Protein AF-A0A2N0L1F3-F1 (afdb_monomer)

Nearest PDB structures (foldseek):
  2ivz-assembly4_D  TM=9.466E-01  e=1.546E-24  Escherichia coli
  7nst-assembly1_E  TM=9.369E-01  e=1.185E-24  Escherichia coli K-12
  2w8b-assembly1_A  TM=9.315E-01  e=2.018E-24  Escherichia coli
  4r40-assembly2_C  TM=9.259E-01  e=1.390E-24  Yersinia pestis CO92
  6pnv-assembly1_A  TM=9.204E-01  e=2.776E-24  Salmonella enterica subsp. enterica serovar Typhimurium str. LT2-4

Secondary structure (DSSP, 8-state):
--TTSTTTGGGGTHHHHHHHHHHHHHHHTT---PPPPPPPPPPPPPPPPP---PPPP-------PPP--PPPP----PPPP-PPPP----------------PPPPPPEEEEEE-TTSS-EEEEEETTS-S-EE----SS-EEEEEE-TTSSEEEEEE-TTSS-EEEEEETTS---EE---SSS-EEEEEE-TTSSEEEEEEE-TTS-EEEEEEETTS-S-EE----SS-EEEEEE-TTSS-EEEEEEEESEEEEEEE-TTS---EE----SS-EEEEEE-TTSSEEEEEE-TTSS-EEEEEETTS-S-EE---SSS-EEEEEE-TTSSEEEEEE-TTSS-EEEEEETTS-S-EES--SSS-EEEEEE--

Mean predicted aligned error: 13.88 Å

Foldseek 3Di:
DVVVVVVPVCVVVVVQVVVVVVVVVVVVVPDDDDDDDDDDDDDDDDDDDDDDDDDDDDDDDDDDDDDDDDDDDDDDDDDDDDDDDDDDDDDDDDDPPPPPPPPPDPAWKKWWWWCPPHATFIWMAGPLLPDIDTLDDAPFHKGQWEAQLVRQKIWTWTCRPPATFIWMDGNNNHDIDTLDDDPWHWGNWYAQLVRQKIWTWTQDPLRAIFIWMATNNNHDIDTQDDDPWHKGQWEAQNVRQKIWIWTPPDQETFIWMAGPNNPDIDTQDDANWHWHNWYAANVRFKIWTWTCRVPETFIWMAGPNNPDIDTLDDDPWHWGQWEAANVRQKIWTWICPLVATFIWMAGNNSHDIDTSDDDPMHIGNMYTGD

pLDDT: mean 79.67, std 26.58, range [23.61, 98.88]

Sequence (370 aa):
MILLMLLAVAAVSCDAGQQLDDARERAASLLEPEPTATPPSPQLIPSVVEENTPTPDPDHAPTQEPDVVVIADIPNVIPTPTTAPEPGVIVIADIPNVIPTVTPTPPARIAFASDREGDREIYVMHTDGSNQARMTKSPGRDEAPAWSPDGSRFAFLSFRDGNGEIYTMNADGSNLTRLTNNAEFDGGPTWSPDGSRIAFTAISDDGSLDVYVMNADGSGRAQLTSSRAHDAGPSWSPDGRRIVFYSGQDRGNEIYTMFPDGTNQLRLTDNETPDLEPVWSPDGTKILFYSFRDGNAQVYVMETDGTNQIRLTNNQDQDEFPTWSRDGSKIAFYSNRTGNSDIFIMNADGSNQKQLTDNAAIDKQPDWGP

Structure (mmCIF, N/CA/C/O backbone):
data_AF-A0A2N0L1F3-F1
#
_entry.id   AF-A0A2N0L1F3-F1
#
loop_
_atom_site.group_PDB
_atom_site.id
_atom_site.type_symbol
_atom_site.label_atom_id
_atom_site.label_alt_id
_atom_site.label_comp_id
_atom_site.label_asym_id
_atom_site.label_entity_id
_atom_site.label_seq_id
_atom_site.pdbx_PDB_ins_code
_atom_site.Cartn_x
_atom_site.Cartn_y
_atom_site.Cartn_z
_atom_site.occupancy
_atom_site.B_iso_or_equiv
_atom_site.auth_seq_id
_atom_site.auth_comp_id
_atom_site.auth_asym_id
_atom_site.auth_atom_id
_atom_site.pdbx_PDB_model_num
ATOM 1 N N . MET A 1 1 ? 25.745 20.087 0.061 1.00 37.97 1 MET A N 1
ATOM 2 C CA . MET A 1 1 ? 24.303 20.283 0.327 1.00 37.97 1 MET A CA 1
ATOM 3 C C . MET A 1 1 ? 23.403 19.236 -0.340 1.00 37.97 1 MET A C 1
ATOM 5 O O . MET A 1 1 ? 22.234 19.208 -0.013 1.00 37.97 1 MET A O 1
ATOM 9 N N . ILE A 1 2 ? 23.940 18.345 -1.191 1.00 30.28 2 ILE A N 1
ATOM 10 C CA . ILE A 1 2 ? 23.219 17.196 -1.787 1.00 30.28 2 ILE A CA 1
ATOM 11 C C . ILE A 1 2 ? 23.412 15.902 -0.955 1.00 30.28 2 ILE A C 1
ATOM 13 O O . ILE A 1 2 ? 22.605 14.988 -1.008 1.00 30.28 2 ILE A O 1
ATOM 17 N N . LEU A 1 3 ? 24.424 15.867 -0.078 1.00 23.61 3 LEU A N 1
ATOM 18 C CA . LEU A 1 3 ? 24.742 14.718 0.784 1.00 23.61 3 LEU A CA 1
ATOM 19 C C . LEU A 1 3 ? 23.842 14.590 2.037 1.00 23.61 3 LEU A C 1
ATOM 21 O O . LEU A 1 3 ? 23.928 13.595 2.741 1.00 23.61 3 LEU A O 1
ATOM 25 N N . LEU A 1 4 ? 22.979 15.578 2.319 1.00 24.94 4 LEU A N 1
ATOM 26 C CA . LEU A 1 4 ? 22.020 15.525 3.438 1.00 24.94 4 LEU A CA 1
ATOM 27 C C . LEU A 1 4 ? 20.617 15.035 3.028 1.00 24.94 4 LEU A C 1
ATOM 29 O O . LEU A 1 4 ? 19.820 14.733 3.906 1.00 24.94 4 LEU A O 1
ATOM 33 N N . MET A 1 5 ? 20.311 14.936 1.727 1.00 27.94 5 MET A N 1
ATOM 34 C CA . MET A 1 5 ? 18.986 14.504 1.247 1.00 27.94 5 MET A CA 1
ATOM 35 C C . MET A 1 5 ? 18.838 12.978 1.140 1.00 27.94 5 MET A C 1
ATOM 37 O O . MET A 1 5 ? 17.722 12.482 1.227 1.00 27.94 5 MET A O 1
ATOM 41 N N . LEU A 1 6 ? 19.940 12.218 1.060 1.00 27.72 6 LEU A N 1
ATOM 42 C CA . LEU A 1 6 ? 19.879 10.747 1.090 1.00 27.72 6 LEU A CA 1
ATOM 43 C C . LEU A 1 6 ? 19.543 10.166 2.477 1.00 27.72 6 LEU A C 1
ATOM 45 O O . LEU A 1 6 ? 19.100 9.028 2.561 1.00 27.72 6 LEU A O 1
ATOM 49 N N . LEU A 1 7 ? 19.714 10.932 3.561 1.00 25.50 7 LEU A N 1
ATOM 50 C CA . LEU A 1 7 ? 19.440 10.461 4.927 1.00 25.50 7 LEU A CA 1
ATOM 51 C C . LEU A 1 7 ? 17.956 10.532 5.330 1.00 25.50 7 LEU A C 1
ATOM 53 O O . LEU A 1 7 ? 17.592 9.973 6.358 1.00 25.50 7 LEU A O 1
ATOM 57 N N . ALA A 1 8 ? 17.096 11.194 4.548 1.00 25.98 8 ALA A N 1
ATOM 58 C CA . ALA A 1 8 ? 15.686 11.382 4.904 1.00 25.98 8 ALA A CA 1
ATOM 59 C C . ALA A 1 8 ? 14.755 10.275 4.371 1.00 25.98 8 ALA A C 1
ATOM 61 O O . ALA A 1 8 ? 13.742 9.987 4.999 1.00 25.98 8 ALA A O 1
ATOM 62 N N . VAL A 1 9 ? 15.110 9.610 3.265 1.00 32.91 9 VAL A N 1
ATOM 63 C CA . VAL A 1 9 ? 14.266 8.564 2.643 1.00 32.91 9 VAL A CA 1
ATOM 64 C C . VAL A 1 9 ? 14.409 7.215 3.352 1.00 32.91 9 VAL A C 1
ATOM 66 O O . VAL A 1 9 ? 13.500 6.393 3.330 1.00 32.91 9 VAL A O 1
ATOM 69 N N . ALA A 1 10 ? 15.501 7.025 4.097 1.00 28.52 10 ALA A N 1
ATOM 70 C CA . ALA A 1 10 ? 15.638 5.876 4.973 1.00 28.52 10 ALA A CA 1
ATOM 71 C C . ALA A 1 10 ? 14.611 5.895 6.115 1.00 28.52 10 ALA A C 1
ATOM 73 O O . ALA A 1 10 ? 14.332 4.835 6.624 1.00 28.52 10 ALA A O 1
ATOM 74 N N . ALA A 1 11 ? 13.986 7.019 6.493 1.00 29.19 11 ALA A N 1
ATOM 75 C CA . ALA A 1 11 ? 13.224 7.151 7.745 1.00 29.19 11 ALA A CA 1
ATOM 76 C C . ALA A 1 11 ? 11.968 6.255 7.894 1.00 29.19 11 ALA A C 1
ATOM 78 O O . ALA A 1 11 ? 11.511 6.065 9.021 1.00 29.19 11 ALA A O 1
ATOM 79 N N . VAL A 1 12 ? 11.418 5.685 6.813 1.00 36.41 12 VAL A N 1
ATOM 80 C CA . VAL A 1 12 ? 10.286 4.731 6.893 1.00 36.41 12 VAL A CA 1
ATOM 81 C C . VAL A 1 12 ? 10.732 3.270 6.695 1.00 36.41 12 VAL A C 1
ATOM 83 O O . VAL A 1 12 ? 10.093 2.363 7.215 1.00 36.41 12 VAL A O 1
ATOM 86 N N . SER A 1 13 ? 11.918 3.047 6.111 1.00 37.16 13 SER A N 1
ATOM 87 C CA . SER A 1 13 ? 12.673 1.775 6.160 1.00 37.16 13 SER A CA 1
ATOM 88 C C . SER A 1 13 ? 13.764 1.749 7.256 1.00 37.16 13 SER A C 1
ATOM 90 O O . SER A 1 13 ? 14.573 0.824 7.315 1.00 37.16 13 SER A O 1
ATOM 92 N N . CYS A 1 14 ? 13.829 2.760 8.132 1.00 33.38 14 CYS A N 1
ATOM 93 C CA . CYS A 1 14 ? 15.024 3.062 8.945 1.00 33.38 14 CYS A CA 1
ATOM 94 C C . CYS A 1 14 ? 15.139 2.177 10.168 1.00 33.38 14 CYS A C 1
ATOM 96 O O . CYS A 1 14 ? 16.238 1.982 10.680 1.00 33.38 14 CYS A O 1
ATOM 98 N N . ASP A 1 15 ? 14.017 1.657 10.652 1.00 39.78 15 ASP A N 1
ATOM 99 C CA . ASP A 1 15 ? 14.028 0.808 11.835 1.00 39.78 15 ASP A CA 1
ATOM 100 C C . ASP A 1 15 ? 14.660 -0.562 11.556 1.00 39.78 15 ASP A C 1
ATOM 102 O O . ASP A 1 15 ? 15.257 -1.148 12.454 1.00 39.78 15 ASP A O 1
ATOM 106 N N . ALA A 1 16 ? 14.630 -1.033 10.304 1.00 39.06 16 ALA A N 1
ATOM 107 C CA . ALA A 1 16 ? 15.371 -2.225 9.890 1.00 39.06 16 ALA A CA 1
ATOM 108 C C . ALA A 1 16 ? 16.886 -1.950 9.789 1.00 39.06 16 ALA A C 1
ATOM 110 O O . ALA A 1 16 ? 17.698 -2.782 10.186 1.00 39.06 16 ALA A O 1
ATOM 111 N N . GLY A 1 17 ? 17.285 -0.758 9.325 1.00 33.25 17 GLY A N 1
ATOM 112 C CA . GLY A 1 17 ? 18.697 -0.359 9.232 1.00 33.25 17 GLY A CA 1
ATOM 113 C C . GLY A 1 17 ? 19.374 -0.177 10.595 1.00 33.25 17 GLY A C 1
ATOM 114 O O . GLY A 1 17 ? 20.509 -0.606 10.780 1.00 33.25 17 GLY A O 1
ATOM 115 N N . GLN A 1 18 ? 18.663 0.392 11.572 1.00 35.59 18 GLN A N 1
ATOM 116 C CA . GLN A 1 18 ? 19.180 0.576 12.932 1.00 35.59 18 GLN A CA 1
ATOM 117 C C . GLN A 1 18 ? 19.313 -0.764 13.685 1.00 35.59 18 GLN A C 1
ATOM 119 O O . GLN A 1 18 ? 20.254 -0.951 14.452 1.00 35.59 18 GLN A O 1
ATOM 124 N N . GLN A 1 19 ? 18.439 -1.737 13.396 1.00 41.81 19 GLN A N 1
ATOM 125 C CA . GLN A 1 19 ? 18.559 -3.109 13.901 1.00 41.81 19 GLN A CA 1
ATOM 126 C C . GLN A 1 19 ? 19.662 -3.923 13.205 1.00 41.81 19 GLN A C 1
ATOM 128 O O . GLN A 1 19 ? 20.288 -4.757 13.857 1.00 41.81 19 GLN A O 1
ATOM 133 N N . LEU A 1 20 ? 19.954 -3.669 11.922 1.00 40.44 20 LEU A N 1
ATOM 134 C CA . LEU A 1 20 ? 21.060 -4.316 11.203 1.00 40.44 20 LEU A CA 1
ATOM 135 C C . LEU A 1 20 ? 22.424 -3.960 11.821 1.00 40.44 20 LEU A C 1
ATOM 137 O O . LEU A 1 20 ? 23.305 -4.818 11.918 1.00 40.44 20 LEU A O 1
ATOM 141 N N . ASP A 1 21 ? 22.589 -2.716 12.274 1.00 34.69 21 ASP A N 1
ATOM 142 C CA . ASP A 1 21 ? 23.801 -2.265 12.964 1.00 34.69 21 ASP A CA 1
ATOM 143 C C . ASP A 1 21 ? 23.907 -2.862 14.385 1.00 34.69 21 ASP A C 1
ATOM 145 O O . ASP A 1 21 ? 24.961 -3.395 14.748 1.00 34.69 21 ASP A O 1
ATOM 149 N N . ASP A 1 22 ? 22.803 -2.917 15.143 1.00 35.12 22 ASP A N 1
ATOM 150 C CA . ASP A 1 22 ? 22.758 -3.533 16.483 1.00 35.12 22 ASP A CA 1
ATOM 151 C C . ASP A 1 22 ? 22.960 -5.068 16.451 1.00 35.12 22 ASP A C 1
ATOM 153 O O . ASP A 1 22 ? 23.599 -5.651 17.338 1.00 35.12 22 ASP A O 1
ATOM 157 N N . ALA A 1 23 ? 22.445 -5.754 15.423 1.00 34.34 23 ALA A N 1
ATOM 158 C CA . ALA A 1 23 ? 22.631 -7.193 15.217 1.00 34.34 23 ALA A CA 1
ATOM 159 C C . ALA A 1 23 ? 24.075 -7.531 14.806 1.00 34.34 23 ALA A C 1
ATOM 161 O O . ALA A 1 23 ? 24.649 -8.514 15.293 1.00 34.34 23 ALA A O 1
ATOM 162 N N . ARG A 1 24 ? 24.706 -6.684 13.978 1.00 41.16 24 ARG A N 1
ATOM 163 C CA . ARG A 1 24 ? 26.126 -6.801 13.606 1.00 41.16 24 ARG A CA 1
ATOM 164 C C . ARG A 1 24 ? 27.057 -6.619 14.802 1.00 41.16 24 ARG A C 1
ATOM 166 O O . ARG A 1 24 ? 27.998 -7.402 14.940 1.00 41.16 24 ARG A O 1
ATOM 173 N N . GLU A 1 25 ? 26.795 -5.663 15.694 1.00 35.53 25 GLU A N 1
ATOM 174 C CA . GLU A 1 25 ? 27.608 -5.479 16.909 1.00 35.53 25 GLU A CA 1
ATOM 175 C C . GLU A 1 25 ? 27.496 -6.668 17.879 1.00 35.53 25 GLU A C 1
ATOM 177 O O . GLU A 1 25 ? 28.502 -7.102 18.451 1.00 35.53 25 GLU A O 1
ATOM 182 N N . ARG A 1 26 ? 26.308 -7.275 18.013 1.00 41.62 26 ARG A N 1
ATOM 183 C CA . ARG A 1 26 ? 26.119 -8.485 18.837 1.00 41.62 26 ARG A CA 1
ATOM 184 C C . ARG A 1 26 ? 26.798 -9.724 18.251 1.00 41.62 26 ARG A C 1
ATOM 186 O O . ARG A 1 26 ? 27.361 -10.510 19.012 1.00 41.62 26 ARG A O 1
ATOM 193 N N . ALA A 1 27 ? 26.791 -9.888 16.928 1.00 40.06 27 ALA A N 1
ATOM 194 C CA . ALA A 1 27 ? 27.472 -10.996 16.254 1.00 40.06 27 ALA A CA 1
ATOM 195 C C . ALA A 1 27 ? 29.007 -10.847 16.285 1.00 40.06 27 ALA A C 1
ATOM 197 O O . ALA A 1 27 ? 29.722 -11.828 16.499 1.00 40.06 27 ALA A O 1
ATOM 198 N N . ALA A 1 28 ? 29.522 -9.620 16.153 1.00 42.62 28 ALA A N 1
ATOM 199 C CA . ALA A 1 28 ? 30.955 -9.331 16.225 1.00 42.62 28 ALA A CA 1
ATOM 200 C C . ALA A 1 28 ? 31.545 -9.536 17.635 1.00 42.62 28 ALA A C 1
ATOM 202 O O . ALA A 1 28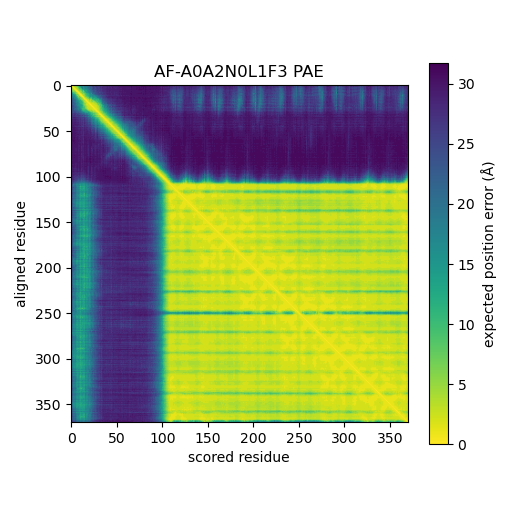 ? 32.729 -9.838 17.766 1.00 42.62 28 ALA A O 1
ATOM 203 N N . SER A 1 29 ? 30.730 -9.431 18.691 1.00 41.19 29 SER A N 1
ATOM 204 C CA . SER A 1 29 ? 31.159 -9.664 20.078 1.00 41.19 29 SER A CA 1
ATOM 205 C C . SER A 1 29 ? 31.349 -11.149 20.445 1.00 41.19 29 SER A C 1
ATOM 207 O O . SER A 1 29 ? 31.860 -11.428 21.531 1.00 41.19 29 SER A O 1
ATOM 209 N N . LEU A 1 30 ? 30.928 -12.099 19.600 1.00 41.41 30 LEU A N 1
ATOM 210 C CA . LEU A 1 30 ? 30.937 -13.542 19.904 1.00 41.41 30 LEU A CA 1
ATOM 211 C C . LEU A 1 30 ? 31.997 -14.350 19.137 1.00 41.41 30 LEU A C 1
ATOM 213 O O . LEU A 1 30 ? 32.108 -15.557 19.347 1.00 41.41 30 LEU A O 1
ATOM 217 N N . LEU A 1 31 ? 32.789 -13.711 18.275 1.00 39.69 31 LEU A N 1
ATOM 218 C CA . LEU A 1 31 ? 33.827 -14.372 17.484 1.00 39.69 31 LEU A CA 1
ATOM 219 C C . LEU A 1 31 ? 35.213 -13.943 17.980 1.00 39.69 31 LEU A C 1
ATOM 221 O O . LEU A 1 31 ? 35.692 -12.856 17.663 1.00 39.69 31 LEU A O 1
ATOM 225 N N . GLU A 1 32 ? 35.878 -14.805 18.752 1.00 39.78 32 GLU A N 1
ATOM 226 C CA . GLU A 1 32 ? 37.326 -14.681 18.946 1.00 39.78 32 GLU A CA 1
ATOM 227 C C . GLU A 1 32 ? 38.053 -14.990 17.618 1.00 39.78 32 GLU A C 1
ATOM 229 O O . GLU A 1 32 ? 37.623 -15.879 16.876 1.00 39.78 32 GLU A O 1
ATOM 234 N N . PRO A 1 33 ? 39.139 -14.275 17.271 1.00 37.66 33 PRO A N 1
ATOM 235 C CA . PRO A 1 33 ? 39.800 -14.451 15.983 1.00 37.66 33 PRO A CA 1
ATOM 236 C C . PRO A 1 33 ? 40.612 -15.756 15.929 1.00 37.66 33 PRO A C 1
ATOM 238 O O . PRO A 1 33 ? 41.630 -15.904 16.605 1.00 37.66 33 PRO A O 1
ATOM 241 N N . GLU A 1 34 ? 40.193 -16.676 15.060 1.00 43.44 34 GLU A N 1
ATOM 242 C CA . GLU A 1 34 ? 40.981 -17.837 14.622 1.00 43.44 34 GLU A CA 1
ATOM 243 C C . GLU A 1 34 ? 42.223 -17.397 13.804 1.00 43.44 34 GLU A C 1
ATOM 245 O O . GLU A 1 34 ? 42.172 -16.402 13.068 1.00 43.44 34 GLU A O 1
ATOM 250 N N . PRO A 1 35 ? 43.360 -18.117 13.892 1.00 37.59 35 PRO A N 1
ATOM 251 C CA . PRO A 1 35 ? 44.601 -17.744 13.221 1.00 37.59 35 PRO A CA 1
ATOM 252 C C . PRO A 1 35 ? 44.534 -17.932 11.696 1.00 37.59 35 PRO A C 1
ATOM 254 O O . PRO A 1 35 ? 44.071 -18.941 11.167 1.00 37.59 35 PRO A O 1
ATOM 257 N N . THR A 1 36 ? 45.065 -16.944 10.978 1.00 37.84 36 THR A N 1
ATOM 258 C CA . THR A 1 36 ? 45.052 -16.821 9.517 1.00 37.84 36 THR A CA 1
ATOM 259 C C . THR A 1 36 ? 45.853 -17.918 8.803 1.00 37.84 36 THR A C 1
ATOM 261 O O . THR A 1 36 ? 47.077 -17.997 8.913 1.00 37.84 36 THR A O 1
ATOM 264 N N . ALA A 1 37 ? 45.172 -18.725 7.983 1.00 37.31 37 ALA A N 1
ATOM 265 C CA . ALA A 1 37 ? 45.800 -19.599 6.991 1.00 37.31 37 ALA A CA 1
ATOM 266 C C . ALA A 1 37 ? 45.938 -18.877 5.636 1.00 37.31 37 ALA A C 1
ATOM 268 O O . ALA A 1 37 ? 45.015 -18.226 5.152 1.00 37.31 37 ALA A O 1
ATOM 269 N N . THR A 1 38 ? 47.119 -18.979 5.028 1.00 40.81 38 THR A N 1
ATOM 270 C CA . THR A 1 38 ? 47.492 -18.350 3.750 1.00 40.81 38 THR A CA 1
ATOM 271 C C . THR A 1 38 ? 46.831 -19.067 2.557 1.00 40.81 38 THR A C 1
ATOM 273 O O . THR A 1 38 ? 46.835 -20.299 2.539 1.00 40.81 38 THR A O 1
ATOM 276 N N . PRO A 1 39 ? 46.303 -18.362 1.534 1.00 38.66 39 PRO A N 1
ATOM 277 C CA . PRO A 1 39 ? 45.682 -19.012 0.377 1.00 38.66 39 PRO A CA 1
ATOM 278 C C . PRO A 1 39 ? 46.728 -19.550 -0.624 1.00 38.66 39 PRO A C 1
ATOM 280 O O . PRO A 1 39 ? 47.771 -18.915 -0.813 1.00 38.66 39 PRO A O 1
ATOM 283 N N . PRO A 1 40 ? 46.476 -20.686 -1.307 1.00 36.50 40 PRO A N 1
ATOM 284 C CA . PRO A 1 40 ? 47.356 -21.187 -2.360 1.00 36.50 40 PRO A CA 1
ATOM 285 C C . PRO A 1 40 ? 47.152 -20.453 -3.699 1.00 36.50 40 PRO A C 1
ATOM 287 O O . PRO A 1 40 ? 46.070 -19.959 -4.012 1.00 36.50 40 PRO A O 1
ATOM 290 N N . SER A 1 41 ? 48.223 -20.392 -4.496 1.00 37.56 41 SER A N 1
ATOM 291 C CA . SER A 1 41 ? 48.307 -19.716 -5.801 1.00 37.56 41 SER A CA 1
ATOM 292 C C . SER A 1 41 ? 47.438 -20.358 -6.905 1.00 37.56 41 SER A C 1
ATOM 294 O O . SER A 1 41 ? 47.251 -21.576 -6.896 1.00 37.56 41 SER A O 1
ATOM 296 N N . PRO A 1 42 ? 46.962 -19.579 -7.900 1.00 38.09 42 PRO A N 1
ATOM 297 C CA . PRO A 1 42 ? 46.070 -20.072 -8.952 1.00 38.09 42 PRO A CA 1
ATOM 298 C C . PRO A 1 42 ? 46.797 -20.924 -10.009 1.00 38.09 42 PRO A C 1
ATOM 300 O O . PRO A 1 42 ? 47.866 -20.561 -10.499 1.00 38.09 42 PRO A O 1
ATOM 303 N N . GLN A 1 43 ? 46.183 -22.052 -10.379 1.00 34.00 43 GLN A N 1
ATOM 304 C CA . GLN A 1 43 ? 46.590 -22.927 -11.485 1.00 34.00 43 GLN A CA 1
ATOM 305 C C . GLN A 1 43 ? 45.948 -22.458 -12.805 1.00 34.00 43 GLN A C 1
ATOM 307 O O . GLN A 1 43 ? 44.768 -22.115 -12.845 1.00 34.00 43 GLN A O 1
ATOM 312 N N . LEU A 1 44 ? 46.739 -22.451 -13.881 1.00 33.03 44 LEU A N 1
ATOM 313 C CA . LEU A 1 44 ? 46.354 -22.068 -15.245 1.00 33.03 44 LEU A CA 1
ATOM 314 C C . LEU A 1 44 ? 45.522 -23.175 -15.922 1.00 33.03 44 LEU A C 1
ATOM 316 O O . LEU A 1 44 ? 45.946 -24.328 -15.950 1.00 33.03 44 LEU A O 1
ATOM 320 N N . ILE A 1 45 ? 44.381 -22.814 -16.518 1.00 36.62 45 ILE A N 1
ATOM 321 C CA . ILE A 1 45 ? 43.552 -23.694 -17.363 1.00 36.62 45 ILE A CA 1
ATOM 322 C C . ILE A 1 45 ? 43.879 -23.400 -18.841 1.00 36.62 45 ILE A C 1
ATOM 324 O O . ILE A 1 45 ? 43.849 -22.229 -19.224 1.00 36.62 45 ILE A O 1
ATOM 328 N N . PRO A 1 46 ? 44.187 -24.402 -19.688 1.00 34.34 46 PRO A N 1
ATOM 329 C CA . PRO A 1 46 ? 44.417 -24.178 -21.113 1.00 34.34 46 PRO A CA 1
ATOM 330 C C . PRO A 1 46 ? 43.111 -24.136 -21.926 1.00 34.34 46 PRO A C 1
ATOM 332 O O . PRO A 1 46 ? 42.197 -24.933 -21.720 1.00 34.34 46 PRO A O 1
ATOM 335 N N . SER A 1 47 ? 43.074 -23.201 -22.877 1.00 32.38 47 SER A N 1
ATOM 336 C CA . SER A 1 47 ? 41.994 -22.932 -23.829 1.00 32.38 47 SER A CA 1
ATOM 337 C C . SER A 1 47 ? 41.705 -24.113 -24.762 1.00 32.38 47 SER A C 1
ATOM 339 O O . SER A 1 47 ? 42.624 -24.663 -25.371 1.00 32.38 47 SER A O 1
ATOM 341 N N . VAL A 1 48 ? 40.424 -24.453 -24.933 1.00 35.78 48 VAL A N 1
ATOM 342 C CA . VAL A 1 48 ? 39.941 -25.384 -25.964 1.00 35.78 48 VAL A CA 1
ATOM 343 C C . VAL A 1 48 ? 39.332 -24.583 -27.114 1.00 35.78 48 VAL A C 1
ATOM 345 O O . VAL A 1 48 ? 38.617 -23.608 -26.902 1.00 35.78 48 VAL A O 1
ATOM 348 N N . VAL A 1 49 ? 39.701 -24.995 -28.324 1.00 35.47 49 VAL A N 1
ATOM 349 C CA . VAL A 1 49 ? 39.389 -24.402 -29.627 1.00 35.47 49 VAL A CA 1
ATOM 350 C C . VAL A 1 49 ? 37.977 -24.804 -30.071 1.00 35.47 49 VAL A C 1
ATOM 352 O O . VAL A 1 49 ? 37.599 -25.965 -29.930 1.00 35.47 49 VAL A O 1
ATOM 355 N N . GLU A 1 50 ? 37.224 -23.842 -30.610 1.00 35.25 50 GLU A N 1
ATOM 356 C CA . GLU A 1 50 ? 35.905 -24.020 -31.233 1.00 35.25 50 GLU A CA 1
ATOM 357 C C . GLU A 1 50 ? 35.980 -24.863 -32.519 1.00 35.25 50 GLU A C 1
ATOM 359 O O . GLU A 1 50 ? 36.777 -24.574 -33.414 1.00 35.25 50 GLU A O 1
ATOM 364 N N . GLU A 1 51 ? 35.091 -25.853 -32.652 1.00 35.25 51 GLU A N 1
ATOM 365 C CA . GLU A 1 51 ? 34.768 -26.492 -33.932 1.00 35.25 51 GLU A CA 1
ATOM 366 C C . GLU A 1 51 ? 33.355 -26.097 -34.383 1.00 35.25 51 GLU A C 1
ATOM 368 O O . GLU A 1 51 ? 32.362 -26.284 -33.679 1.00 35.25 51 GLU A O 1
ATOM 373 N N . ASN A 1 52 ? 33.301 -25.535 -35.592 1.00 32.97 52 ASN A N 1
ATOM 374 C CA . ASN A 1 52 ? 32.107 -25.107 -36.310 1.00 32.97 52 ASN A CA 1
ATOM 375 C C . ASN A 1 52 ? 31.207 -26.296 -36.682 1.00 32.97 52 ASN A C 1
ATOM 377 O O . ASN A 1 52 ? 31.672 -27.259 -37.293 1.00 32.97 52 ASN A O 1
ATOM 381 N N . THR A 1 53 ? 29.901 -26.176 -36.435 1.00 37.78 53 THR A N 1
ATOM 382 C CA . THR A 1 53 ? 28.869 -27.041 -37.032 1.00 37.78 53 THR A CA 1
ATOM 383 C C . THR A 1 53 ? 27.970 -26.223 -37.972 1.00 37.78 53 THR A C 1
ATOM 385 O O . THR A 1 53 ? 27.741 -25.042 -37.704 1.00 37.78 53 THR A O 1
ATOM 388 N N . PRO A 1 54 ? 27.495 -26.789 -39.101 1.00 40.62 54 PRO A N 1
ATOM 389 C CA . PRO A 1 54 ? 26.756 -26.034 -40.106 1.00 40.62 54 PRO A CA 1
ATOM 390 C C . PRO A 1 54 ? 25.246 -25.967 -39.822 1.00 40.62 54 PRO A C 1
ATOM 392 O O . PRO A 1 54 ? 24.640 -26.891 -39.284 1.00 40.62 54 PRO A O 1
ATOM 395 N N . THR A 1 55 ? 24.668 -24.841 -40.238 1.00 38.78 55 THR A N 1
ATOM 396 C CA . THR A 1 55 ? 23.255 -24.423 -40.207 1.00 38.78 55 THR A CA 1
ATOM 397 C C . THR A 1 55 ? 22.284 -25.359 -40.948 1.00 38.78 55 THR A C 1
ATOM 399 O O . THR A 1 55 ? 22.677 -25.923 -41.971 1.00 38.78 55 THR A O 1
ATOM 402 N N . PRO A 1 56 ? 21.001 -25.455 -40.530 1.00 38.97 56 PRO A N 1
ATOM 403 C CA . PRO A 1 56 ? 19.968 -26.176 -41.270 1.00 38.97 56 PRO A CA 1
ATOM 404 C C . PRO A 1 56 ? 19.228 -25.281 -42.283 1.00 38.97 56 PRO A C 1
ATOM 406 O O . PRO A 1 56 ? 18.953 -24.109 -42.030 1.00 38.97 56 PRO A O 1
ATOM 409 N N . ASP A 1 57 ? 18.898 -25.889 -43.418 1.00 40.25 57 ASP A N 1
ATOM 410 C CA . ASP A 1 57 ? 18.084 -25.384 -44.530 1.00 40.25 57 ASP A CA 1
ATOM 411 C C . ASP A 1 57 ? 16.583 -25.660 -44.267 1.00 40.25 57 ASP A C 1
ATOM 413 O O . ASP A 1 57 ? 16.259 -26.800 -43.911 1.00 40.25 57 ASP A O 1
ATOM 417 N N . PRO A 1 58 ? 15.654 -24.687 -44.394 1.00 38.81 58 PRO A N 1
ATOM 418 C CA . PRO A 1 58 ? 14.223 -24.941 -44.292 1.00 38.81 58 PRO A CA 1
ATOM 419 C C . PRO A 1 58 ? 13.518 -24.712 -45.636 1.00 38.81 58 PRO A C 1
ATOM 421 O O . PRO A 1 58 ? 13.329 -23.571 -46.051 1.00 38.81 58 PRO A O 1
ATOM 424 N N . ASP A 1 59 ? 13.034 -25.781 -46.274 1.00 35.97 59 ASP A N 1
ATOM 425 C CA . ASP A 1 59 ? 12.102 -25.642 -47.394 1.00 35.97 59 ASP A CA 1
ATOM 426 C C . ASP A 1 59 ? 11.041 -26.769 -47.431 1.00 35.97 59 ASP A C 1
ATOM 428 O O . ASP A 1 59 ? 11.364 -27.954 -47.376 1.00 35.97 59 ASP A O 1
ATOM 432 N N . HIS A 1 60 ? 9.776 -26.341 -47.583 1.00 35.59 60 HIS A N 1
ATOM 433 C CA . HIS A 1 60 ? 8.548 -27.065 -47.990 1.00 35.59 60 HIS A CA 1
ATOM 434 C C . HIS A 1 60 ? 7.743 -27.956 -46.993 1.00 35.59 60 HIS A C 1
ATOM 436 O O . HIS A 1 60 ? 8.000 -29.144 -46.851 1.00 35.59 60 HIS A O 1
ATOM 442 N N . ALA A 1 61 ? 6.689 -27.339 -46.405 1.00 34.44 61 ALA A N 1
ATOM 443 C CA . ALA A 1 61 ? 5.217 -27.606 -46.496 1.00 34.44 61 ALA A CA 1
ATOM 444 C C . ALA A 1 61 ? 4.632 -29.053 -46.353 1.00 34.44 61 ALA A C 1
ATOM 446 O O . ALA A 1 61 ? 5.298 -29.999 -46.758 1.00 34.44 61 ALA A O 1
ATOM 447 N N . PRO A 1 62 ? 3.354 -29.272 -45.909 1.00 43.78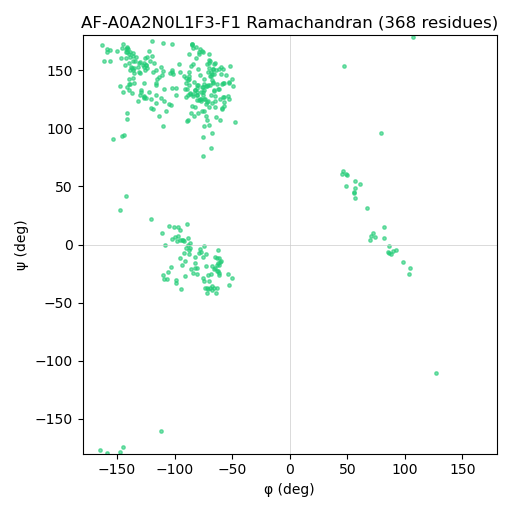 62 PRO A N 1
ATOM 448 C CA . PRO A 1 62 ? 2.208 -28.359 -46.056 1.00 43.78 62 PRO A CA 1
ATOM 449 C C . PRO A 1 62 ? 1.198 -28.228 -44.887 1.00 43.78 62 PRO A C 1
ATOM 451 O O . PRO A 1 62 ? 1.157 -28.977 -43.915 1.00 43.78 62 PRO A O 1
ATOM 454 N N . THR A 1 63 ? 0.356 -27.217 -45.093 1.00 34.94 63 THR A N 1
ATOM 455 C CA . THR A 1 63 ? -0.885 -26.770 -44.451 1.00 34.94 63 THR A CA 1
ATOM 456 C C . THR A 1 63 ? -1.970 -27.849 -44.333 1.00 34.94 63 THR A C 1
ATOM 458 O O . THR A 1 63 ? -2.245 -28.561 -45.297 1.00 34.94 63 THR A O 1
ATOM 461 N N . GLN A 1 64 ? -2.665 -27.885 -43.190 1.00 33.41 64 GLN A N 1
ATOM 462 C CA . GLN A 1 64 ? -3.932 -28.600 -43.000 1.00 33.41 64 GLN A CA 1
ATOM 463 C C . GLN A 1 64 ? -5.008 -27.578 -42.589 1.00 33.41 64 GLN A C 1
ATOM 465 O O . GLN A 1 64 ? -4.860 -26.890 -41.580 1.00 33.41 64 GLN A O 1
ATOM 470 N N . GLU A 1 65 ? -6.041 -27.423 -43.422 1.00 39.78 65 GLU A N 1
ATOM 471 C CA . GLU A 1 65 ? -7.228 -26.596 -43.156 1.00 39.78 65 GLU A CA 1
ATOM 472 C C . GLU A 1 65 ? -8.110 -27.228 -42.057 1.00 39.78 65 GLU A C 1
ATOM 474 O O . GLU A 1 65 ? -8.112 -28.453 -41.918 1.00 39.78 65 GLU A O 1
ATOM 479 N N . PRO A 1 66 ? -8.877 -26.438 -41.279 1.00 41.91 66 PRO A N 1
ATOM 480 C CA . PRO A 1 66 ? -9.816 -26.980 -40.302 1.00 41.91 66 PRO A CA 1
ATOM 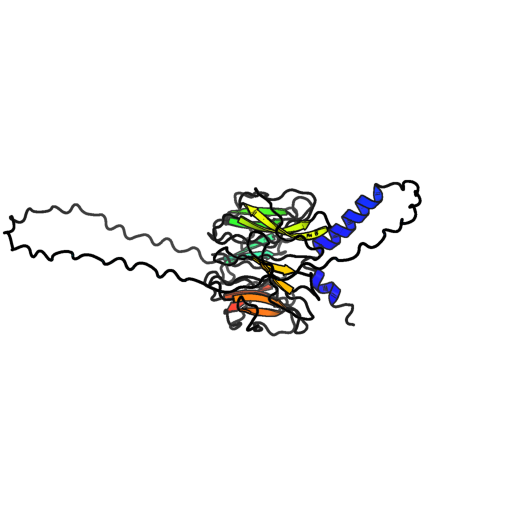481 C C . PRO A 1 66 ? -11.140 -27.420 -40.949 1.00 41.91 66 PRO A C 1
ATOM 483 O O . PRO A 1 66 ? -11.782 -26.658 -41.674 1.00 41.91 66 PRO A O 1
ATOM 486 N N . ASP A 1 67 ? -11.573 -28.639 -40.617 1.00 41.41 67 ASP A N 1
ATOM 487 C CA . ASP A 1 67 ? -12.873 -29.197 -40.991 1.00 41.41 67 ASP A CA 1
ATOM 488 C C . ASP A 1 67 ? -14.041 -28.359 -40.438 1.00 41.41 67 ASP A C 1
ATOM 490 O O . ASP A 1 67 ? -14.177 -28.119 -39.235 1.00 41.41 67 ASP A O 1
ATOM 494 N N . VAL A 1 68 ? -14.922 -27.947 -41.349 1.00 34.41 68 VAL A N 1
ATOM 495 C CA . VAL A 1 68 ? -16.195 -27.272 -41.078 1.00 34.41 68 VAL A CA 1
ATOM 496 C C . VAL A 1 68 ? -17.237 -28.318 -40.677 1.00 34.41 68 VAL A C 1
ATOM 498 O O . VAL A 1 68 ? -17.663 -29.128 -41.500 1.00 34.41 68 VAL A O 1
ATOM 501 N N . VAL A 1 69 ? -17.700 -28.286 -39.425 1.00 36.88 69 VAL A N 1
ATOM 502 C CA . VAL A 1 69 ? -18.852 -29.090 -38.986 1.00 36.88 69 VAL A CA 1
ATOM 503 C C . VAL A 1 69 ? -20.144 -28.333 -39.295 1.00 36.88 69 VAL A C 1
ATOM 505 O O . VAL A 1 69 ? -20.438 -27.289 -38.715 1.00 36.88 69 VAL A O 1
ATOM 508 N N . VAL A 1 70 ? -20.916 -28.885 -40.229 1.00 36.09 70 VAL A N 1
ATOM 509 C CA . VAL A 1 70 ? -22.258 -28.438 -40.621 1.00 36.09 70 VAL A CA 1
ATOM 510 C C . VAL A 1 70 ? -23.268 -28.809 -39.528 1.00 36.09 70 VAL A C 1
ATOM 512 O O . VAL A 1 70 ? -23.383 -29.974 -39.148 1.00 36.09 70 VAL A O 1
ATOM 515 N N . ILE A 1 71 ? -24.013 -27.816 -39.037 1.00 36.53 71 ILE A N 1
ATOM 516 C CA . ILE A 1 71 ? -25.141 -27.982 -38.108 1.00 36.53 71 ILE A CA 1
ATOM 517 C C . ILE A 1 71 ? -26.356 -28.478 -38.905 1.00 36.53 71 ILE A C 1
ATOM 519 O O . ILE A 1 71 ? -26.741 -27.848 -39.888 1.00 36.53 71 ILE A O 1
ATOM 523 N N . ALA A 1 72 ? -26.949 -29.598 -38.487 1.00 35.09 72 ALA A N 1
ATOM 524 C CA . ALA A 1 72 ? -28.157 -30.158 -39.090 1.00 35.09 72 ALA A CA 1
ATOM 525 C C . ALA A 1 72 ? -29.446 -29.579 -38.474 1.00 35.09 72 ALA A C 1
ATOM 527 O O . ALA A 1 72 ? -29.518 -29.305 -37.275 1.00 35.09 72 ALA A O 1
ATOM 528 N N . ASP A 1 73 ? -30.449 -29.437 -39.340 1.00 35.12 73 ASP A N 1
ATOM 529 C CA . ASP A 1 73 ? -31.785 -28.872 -39.143 1.00 35.12 73 ASP A CA 1
ATOM 530 C C . ASP A 1 73 ? -32.596 -29.466 -37.976 1.00 35.12 73 ASP A C 1
ATOM 532 O O . ASP A 1 73 ? -32.694 -30.684 -37.809 1.00 35.12 73 ASP A O 1
ATOM 536 N N . ILE A 1 74 ? -33.297 -28.595 -37.239 1.00 36.62 74 ILE A N 1
ATOM 537 C CA . ILE A 1 74 ? -34.364 -28.972 -36.299 1.00 36.62 74 ILE A CA 1
ATOM 538 C C . ILE A 1 74 ? -35.714 -28.616 -36.950 1.00 36.62 74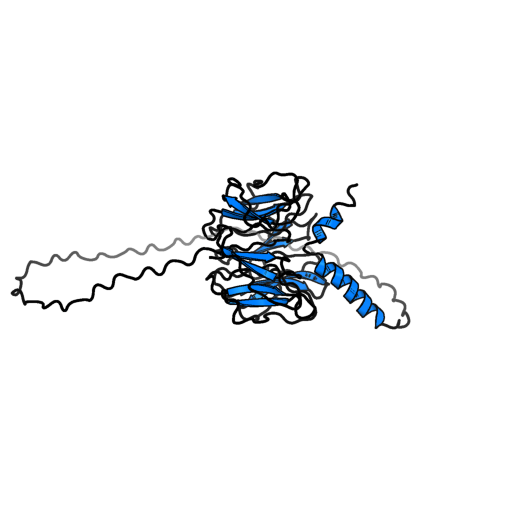 ILE A C 1
ATOM 540 O O . ILE A 1 74 ? -35.940 -27.442 -37.256 1.00 36.62 74 ILE A O 1
ATOM 544 N N . PRO A 1 75 ? -36.637 -29.572 -37.173 1.00 40.59 75 PRO A N 1
ATOM 545 C CA . PRO A 1 75 ? -37.919 -29.272 -37.794 1.00 40.59 75 PRO A CA 1
ATOM 546 C C . PRO A 1 75 ? -38.866 -28.548 -36.829 1.00 40.59 75 PRO A C 1
ATOM 548 O O . PRO A 1 75 ? -39.081 -28.948 -35.686 1.00 40.59 75 PRO A O 1
ATOM 551 N N . ASN A 1 76 ? -39.468 -27.484 -37.354 1.00 37.03 76 ASN A N 1
ATOM 552 C CA . ASN A 1 76 ? -40.458 -26.632 -36.711 1.00 37.03 76 ASN A CA 1
ATOM 553 C C . ASN A 1 76 ? -41.808 -27.377 -36.618 1.00 37.03 76 ASN A C 1
ATOM 555 O O . ASN A 1 76 ? -42.445 -27.623 -37.644 1.00 37.03 76 ASN A O 1
ATOM 559 N N . VAL A 1 77 ? -42.251 -27.754 -35.414 1.00 38.81 77 VAL A N 1
ATOM 560 C CA . VAL A 1 77 ? -43.565 -28.386 -35.191 1.00 38.81 77 VAL A CA 1
ATOM 561 C C . VAL A 1 77 ? -44.499 -27.386 -34.517 1.00 38.81 77 VAL A C 1
ATOM 563 O O . VAL A 1 77 ? -44.279 -26.981 -33.379 1.00 38.81 77 VAL A O 1
ATOM 566 N N . ILE A 1 78 ? -45.560 -27.005 -35.229 1.00 40.00 78 ILE A N 1
ATOM 567 C CA . ILE A 1 78 ? -46.675 -26.193 -34.727 1.00 40.00 78 ILE A CA 1
ATOM 568 C C . ILE A 1 78 ? -47.690 -27.130 -34.049 1.00 40.00 78 ILE A C 1
ATOM 570 O O . ILE A 1 78 ? -48.252 -27.978 -34.746 1.00 40.00 78 ILE A O 1
ATOM 574 N N . PRO A 1 79 ? -47.995 -26.998 -32.744 1.00 36.59 79 PRO A N 1
ATOM 575 C CA . PRO A 1 79 ? -49.133 -27.692 -32.155 1.00 36.59 79 PRO A CA 1
ATOM 576 C C . PRO A 1 79 ? -50.438 -26.887 -32.314 1.00 36.59 79 PRO A C 1
ATOM 578 O O . PRO A 1 79 ? -50.526 -25.708 -31.976 1.00 36.59 79 PRO A O 1
ATOM 581 N N . THR A 1 80 ? -51.468 -27.561 -32.825 1.00 35.34 80 THR A N 1
ATOM 582 C CA . THR A 1 80 ? -52.887 -27.157 -32.863 1.00 35.34 80 THR A CA 1
ATOM 583 C C . THR A 1 80 ? -53.481 -26.932 -31.459 1.00 35.34 80 THR A C 1
ATOM 585 O O . THR A 1 80 ? -53.056 -27.595 -30.510 1.00 35.34 80 THR A O 1
ATOM 588 N N . PRO A 1 81 ? -54.506 -26.067 -31.294 1.00 36.06 81 PRO A N 1
ATOM 589 C CA . PRO A 1 81 ? -55.050 -25.734 -29.981 1.00 36.06 81 PRO A CA 1
ATOM 590 C C . PRO A 1 81 ? -55.954 -26.863 -29.472 1.00 36.06 81 PRO A C 1
ATOM 592 O O . PRO A 1 81 ? -56.928 -27.229 -30.127 1.00 36.06 81 PRO A O 1
ATOM 595 N N . THR A 1 82 ? -55.649 -27.402 -28.291 1.00 36.41 82 THR A N 1
ATOM 596 C CA . THR A 1 82 ? -56.538 -28.322 -27.567 1.00 36.41 82 THR A CA 1
ATOM 597 C C . THR A 1 82 ? -57.102 -27.616 -26.336 1.00 36.41 82 THR A C 1
ATOM 599 O O . THR A 1 82 ? -56.395 -26.919 -25.61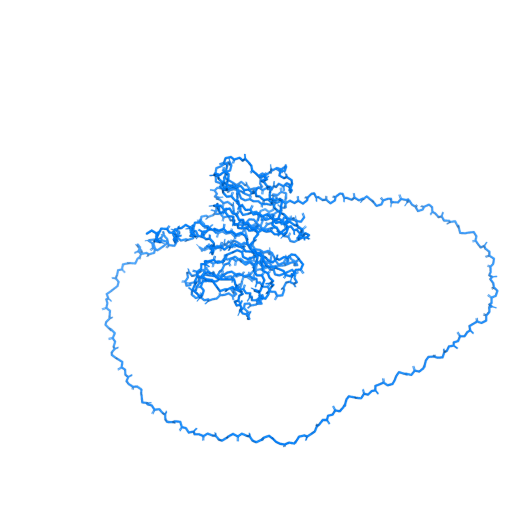4 1.00 36.41 82 THR A O 1
ATOM 602 N N . THR A 1 83 ? -58.411 -27.767 -26.172 1.00 37.53 83 THR A N 1
ATOM 603 C CA . THR A 1 83 ? -59.327 -27.151 -25.205 1.00 37.53 83 THR A CA 1
ATOM 604 C C . THR A 1 83 ? -58.873 -27.210 -23.741 1.00 37.53 83 THR A C 1
ATOM 606 O O . THR A 1 83 ? -58.440 -28.254 -23.259 1.00 37.53 83 THR A O 1
ATOM 609 N N . ALA A 1 84 ? -59.044 -26.085 -23.038 1.00 38.53 84 ALA A N 1
ATOM 610 C CA . ALA A 1 84 ? -58.745 -25.888 -21.618 1.00 38.53 84 ALA A CA 1
ATOM 611 C C . ALA A 1 84 ? -59.689 -26.674 -20.678 1.00 38.53 84 ALA A C 1
ATOM 613 O O . ALA A 1 84 ? -60.885 -26.756 -20.972 1.00 38.53 84 ALA A O 1
ATOM 614 N N . PRO A 1 85 ? -59.207 -27.186 -19.527 1.00 37.44 85 PRO A N 1
ATOM 615 C CA . PRO A 1 85 ? -60.067 -27.593 -18.421 1.00 37.44 85 PRO A CA 1
ATOM 616 C C . PRO A 1 85 ? -60.432 -26.391 -17.522 1.00 37.44 85 PRO A C 1
ATOM 618 O O . PRO A 1 85 ? -59.724 -25.385 -17.491 1.00 37.44 85 PRO A O 1
ATOM 621 N N . GLU A 1 86 ? -61.566 -26.501 -16.823 1.00 39.09 86 GLU A N 1
ATOM 622 C CA . GLU A 1 86 ? -62.193 -25.482 -15.962 1.00 39.09 86 GLU A CA 1
ATOM 623 C C . GLU A 1 86 ? -61.267 -24.852 -14.896 1.00 39.09 86 GLU A C 1
ATOM 625 O O . GLU A 1 86 ? -60.332 -25.501 -14.419 1.00 39.09 86 GLU A O 1
ATOM 630 N N . PRO A 1 87 ? -61.548 -23.607 -14.449 1.00 40.47 87 PRO A N 1
ATOM 631 C CA . PRO A 1 87 ? -60.765 -22.948 -13.411 1.00 40.47 87 PRO A CA 1
ATOM 632 C C . PRO A 1 87 ? -60.990 -23.605 -12.041 1.00 40.47 87 PRO A C 1
ATOM 634 O O . PRO A 1 87 ? -61.982 -23.357 -11.357 1.00 40.47 87 PRO A O 1
ATOM 637 N N . GLY A 1 88 ? -60.021 -24.413 -11.615 1.00 39.31 88 GLY A N 1
ATOM 638 C CA . GLY A 1 88 ? -59.853 -24.783 -10.214 1.00 39.31 88 GLY A CA 1
ATOM 639 C C . GLY A 1 88 ? -59.414 -23.567 -9.397 1.00 39.31 88 GLY A C 1
ATOM 640 O O . GLY A 1 88 ? -58.457 -22.880 -9.750 1.00 39.31 88 GLY A O 1
ATOM 641 N N . VAL A 1 89 ? -60.121 -23.291 -8.303 1.00 40.06 89 VAL A N 1
ATOM 642 C CA . VAL A 1 89 ? -59.774 -22.240 -7.339 1.00 40.06 89 VAL A CA 1
ATOM 643 C C . VAL A 1 89 ? -58.431 -22.583 -6.688 1.00 40.06 89 VAL A C 1
ATOM 645 O O . VAL A 1 89 ? -58.342 -23.522 -5.899 1.00 40.06 89 VAL A O 1
ATOM 648 N N . ILE A 1 90 ? -57.384 -21.819 -7.006 1.00 42.56 90 ILE A N 1
ATOM 649 C CA . ILE A 1 90 ? -56.108 -21.866 -6.287 1.00 42.56 90 ILE A CA 1
ATOM 650 C C . ILE A 1 90 ? -56.253 -20.977 -5.052 1.00 42.56 90 ILE A C 1
ATOM 652 O O . ILE A 1 90 ? -56.352 -19.756 -5.161 1.00 42.56 90 ILE A O 1
ATOM 656 N N . VAL A 1 91 ? -56.271 -21.589 -3.869 1.00 39.78 91 VAL A N 1
ATOM 657 C CA . VAL A 1 91 ? -56.098 -20.865 -2.607 1.00 39.78 91 VAL A CA 1
ATOM 658 C C . VAL A 1 91 ? -54.617 -20.503 -2.506 1.00 39.78 91 VAL A C 1
ATOM 660 O O . VAL A 1 91 ? -53.783 -21.360 -2.223 1.00 39.78 91 VAL A O 1
ATOM 663 N N . ILE A 1 92 ? -54.282 -19.244 -2.789 1.00 41.03 92 ILE A N 1
ATOM 664 C CA . ILE A 1 92 ? -52.948 -18.701 -2.522 1.00 41.03 92 ILE A CA 1
ATOM 665 C C . ILE A 1 92 ? -52.858 -18.545 -1.002 1.00 41.03 92 ILE A C 1
ATOM 667 O O . ILE A 1 92 ? -53.538 -17.700 -0.426 1.00 41.03 92 ILE A O 1
ATOM 671 N N . ALA A 1 93 ? -52.081 -19.404 -0.344 1.00 40.09 93 ALA A N 1
ATOM 672 C CA . ALA A 1 93 ? -51.706 -19.181 1.045 1.00 40.09 93 ALA A CA 1
ATOM 673 C C . ALA A 1 93 ? -50.914 -17.868 1.128 1.00 40.09 93 ALA A C 1
ATOM 675 O O . ALA A 1 93 ? -50.026 -17.652 0.301 1.00 40.09 93 ALA A O 1
ATOM 676 N N . ASP A 1 94 ? -51.251 -17.010 2.096 1.00 45.06 94 ASP A N 1
ATOM 677 C CA . ASP A 1 94 ? -50.553 -15.754 2.380 1.00 45.06 94 ASP A CA 1
ATOM 678 C C . ASP A 1 94 ? -49.037 -15.987 2.423 1.00 45.06 94 ASP A C 1
ATOM 680 O O . ASP A 1 94 ? -48.501 -16.564 3.372 1.00 45.06 94 ASP A O 1
ATOM 684 N N . ILE A 1 95 ? -48.338 -15.545 1.378 1.00 49.06 95 ILE A N 1
ATOM 685 C CA . ILE A 1 95 ? -46.882 -15.457 1.389 1.00 49.06 95 ILE A CA 1
ATOM 686 C C . ILE A 1 95 ? -46.580 -14.218 2.236 1.00 49.06 95 ILE A C 1
ATOM 688 O O . ILE A 1 95 ? -46.973 -13.119 1.831 1.00 49.06 95 ILE A O 1
ATOM 692 N N . PRO A 1 96 ? -45.942 -14.341 3.415 1.00 44.66 96 PRO A N 1
ATOM 693 C CA . PRO A 1 96 ? -45.596 -13.167 4.194 1.00 44.66 96 PRO A CA 1
ATOM 694 C C . PRO A 1 96 ? -44.721 -12.262 3.329 1.00 44.66 96 PRO A C 1
ATOM 696 O O . PRO A 1 96 ? -43.730 -12.701 2.746 1.00 44.66 96 PRO A O 1
ATOM 699 N N . ASN A 1 97 ? -45.127 -10.999 3.225 1.00 47.91 97 ASN A N 1
ATOM 700 C CA . ASN A 1 97 ? -44.394 -9.962 2.520 1.00 47.91 97 ASN A CA 1
ATOM 701 C C . ASN A 1 97 ? -43.105 -9.671 3.305 1.00 47.91 97 ASN A C 1
ATOM 703 O O . ASN A 1 97 ? -43.067 -8.782 4.155 1.00 47.91 97 ASN A O 1
ATOM 707 N N . VAL A 1 98 ? -42.068 -10.483 3.091 1.00 51.34 98 VAL A N 1
ATOM 708 C CA . VAL A 1 98 ? -40.739 -10.249 3.653 1.00 51.34 98 VAL A CA 1
ATOM 709 C C . VAL A 1 98 ? -40.126 -9.119 2.839 1.00 51.34 98 VAL A C 1
ATOM 711 O O . VAL A 1 98 ? -39.534 -9.345 1.787 1.00 51.34 98 VAL A O 1
ATOM 714 N N . ILE A 1 99 ? -40.307 -7.884 3.306 1.00 52.50 99 ILE A N 1
ATOM 715 C CA . ILE A 1 99 ? -39.495 -6.761 2.841 1.00 52.50 99 ILE A CA 1
ATOM 716 C C . ILE A 1 99 ? -38.049 -7.146 3.176 1.00 52.50 99 ILE A C 1
ATOM 718 O O . ILE A 1 99 ? -37.765 -7.346 4.361 1.00 52.50 99 ILE A O 1
ATOM 722 N N . PRO A 1 100 ? -37.145 -7.308 2.193 1.00 47.16 100 PRO A N 1
ATOM 723 C CA . PRO A 1 100 ? -35.753 -7.581 2.500 1.00 47.16 100 PRO A CA 1
ATOM 724 C C . PRO A 1 100 ? -35.242 -6.424 3.355 1.00 47.16 100 PRO A C 1
ATOM 726 O O . PRO A 1 100 ? -35.245 -5.269 2.930 1.00 47.16 100 PRO A O 1
ATOM 729 N N . THR A 1 101 ? -34.857 -6.722 4.593 1.00 44.00 101 THR A N 1
ATOM 730 C CA . THR A 1 101 ? -34.117 -5.780 5.424 1.00 44.00 101 THR A CA 1
ATOM 731 C C . THR A 1 101 ? -32.818 -5.488 4.697 1.00 44.00 101 THR A C 1
ATOM 733 O O . THR A 1 101 ? -31.944 -6.349 4.615 1.00 44.00 101 THR A O 1
ATOM 736 N N . VAL A 1 102 ? -32.715 -4.290 4.126 1.00 50.34 102 VAL A N 1
ATOM 737 C CA . VAL A 1 102 ? -31.451 -3.769 3.621 1.00 50.34 102 VAL A CA 1
ATOM 738 C C . VAL A 1 102 ? -30.599 -3.542 4.860 1.00 50.34 102 VAL A C 1
ATOM 740 O O . VAL A 1 102 ? -30.779 -2.552 5.568 1.00 50.34 102 VAL A O 1
ATOM 743 N N . THR A 1 103 ? -29.748 -4.507 5.200 1.00 45.72 103 THR A N 1
ATOM 744 C CA . THR A 1 103 ? -28.705 -4.269 6.193 1.00 45.72 103 THR A CA 1
ATOM 745 C C . THR A 1 103 ? -27.896 -3.088 5.663 1.00 45.72 103 THR A C 1
ATOM 747 O O . THR A 1 103 ? -27.404 -3.185 4.536 1.00 45.72 103 THR A O 1
ATOM 750 N N . PRO A 1 104 ? -27.819 -1.951 6.378 1.00 47.47 104 PRO A N 1
ATOM 751 C CA . PRO A 1 104 ? -27.028 -0.829 5.904 1.00 47.47 104 PRO A CA 1
ATOM 752 C C . PRO A 1 104 ? -25.599 -1.325 5.706 1.00 47.47 104 PRO A C 1
ATOM 754 O O . PRO A 1 104 ? -25.031 -1.940 6.612 1.00 47.47 104 PRO A O 1
ATOM 757 N N . THR A 1 105 ? -25.045 -1.100 4.514 1.00 57.91 105 THR A N 1
ATOM 758 C CA . THR A 1 105 ? -23.620 -1.315 4.275 1.00 57.91 105 THR A CA 1
ATOM 759 C C . THR A 1 105 ? -22.870 -0.541 5.357 1.00 57.91 105 THR A C 1
ATOM 761 O O . THR A 1 105 ? -23.163 0.650 5.535 1.00 57.91 105 THR A O 1
ATOM 764 N N . PRO A 1 106 ? -21.974 -1.186 6.126 1.00 63.34 106 PRO A N 1
ATOM 765 C CA . PRO A 1 106 ? -21.132 -0.470 7.069 1.00 63.34 106 PRO A CA 1
ATOM 766 C C . PRO A 1 106 ? -20.456 0.709 6.355 1.00 63.34 106 PRO A C 1
ATOM 768 O O . PRO A 1 106 ? -20.121 0.584 5.176 1.00 63.34 106 PRO A O 1
ATOM 771 N N . PRO A 1 107 ? -20.293 1.865 7.016 1.00 72.50 107 PRO A N 1
ATOM 772 C CA . PRO A 1 107 ? -19.573 2.975 6.410 1.00 72.50 107 PRO A CA 1
ATOM 773 C C . PRO A 1 107 ? -18.160 2.513 6.049 1.00 72.50 107 PRO A C 1
ATOM 775 O O . PRO A 1 107 ? -17.537 1.803 6.839 1.00 72.50 107 PRO A O 1
ATOM 778 N N . ALA A 1 108 ? -17.666 2.930 4.881 1.00 86.38 108 ALA A N 1
ATOM 779 C CA . ALA A 1 108 ? -16.284 2.685 4.490 1.00 86.38 108 ALA A CA 1
ATOM 780 C C . ALA A 1 108 ? -15.333 3.234 5.565 1.00 86.38 108 ALA A C 1
ATOM 782 O O . ALA A 1 108 ? -15.615 4.254 6.217 1.00 86.38 108 ALA A O 1
ATOM 783 N N . ARG A 1 109 ? -14.208 2.548 5.764 1.00 93.88 109 ARG A N 1
ATOM 784 C CA . ARG A 1 109 ? -13.265 2.834 6.851 1.00 93.88 109 ARG A CA 1
ATOM 785 C C . ARG A 1 109 ? -11.862 3.070 6.325 1.00 93.88 109 ARG A C 1
ATOM 787 O O . ARG A 1 109 ? -11.499 2.560 5.277 1.00 93.88 109 ARG A O 1
ATOM 794 N N . ILE A 1 110 ? -11.068 3.814 7.081 1.00 97.19 110 ILE A N 1
ATOM 795 C CA . ILE A 1 110 ? -9.632 3.981 6.849 1.00 97.19 110 ILE A CA 1
ATOM 796 C C . ILE A 1 110 ? -8.917 3.492 8.104 1.00 97.19 110 ILE A C 1
ATOM 798 O O . ILE A 1 110 ? -9.249 3.949 9.200 1.00 97.19 110 ILE A O 1
ATOM 802 N N . ALA A 1 111 ? -7.981 2.556 7.949 1.00 97.88 111 ALA A N 1
ATOM 803 C CA . ALA A 1 111 ? -7.030 2.196 8.996 1.00 97.88 111 ALA A CA 1
ATOM 804 C C . ALA A 1 111 ? -5.760 3.038 8.830 1.00 97.88 111 ALA A C 1
ATOM 806 O O . ALA A 1 111 ? -5.393 3.354 7.707 1.00 97.88 111 ALA A O 1
ATOM 807 N N . PHE A 1 112 ? -5.109 3.429 9.919 1.00 98.50 112 PHE A N 1
ATOM 808 C CA . PHE A 1 112 ? -3.870 4.212 9.886 1.00 98.50 112 PHE A CA 1
ATOM 809 C C . PHE A 1 112 ? -3.077 4.011 11.180 1.00 98.50 112 PHE A C 1
ATOM 811 O O . PHE A 1 112 ? -3.646 3.625 12.202 1.00 98.50 112 PHE A O 1
ATOM 818 N N . ALA A 1 113 ? -1.772 4.271 11.149 1.00 98.19 113 ALA A N 1
ATOM 819 C CA . ALA A 1 113 ? -0.918 4.251 12.334 1.00 98.19 113 ALA A CA 1
ATOM 820 C C . ALA A 1 113 ? -0.885 5.639 12.990 1.00 98.19 113 ALA A C 1
ATOM 822 O O . ALA A 1 113 ? -0.798 6.643 12.284 1.00 98.19 113 ALA A O 1
ATOM 823 N N . SER A 1 114 ? -0.933 5.703 14.321 1.00 98.06 114 SER A N 1
ATOM 824 C CA . SER A 1 114 ? -0.985 6.961 15.078 1.00 98.06 114 SER A CA 1
ATOM 825 C C . SER A 1 114 ? -0.266 6.866 16.423 1.00 98.06 114 SER A C 1
ATOM 827 O O . SER A 1 114 ? -0.467 5.894 17.149 1.00 98.06 114 SER A O 1
ATOM 829 N N . ASP A 1 115 ? 0.518 7.886 16.791 1.00 96.38 115 ASP A N 1
ATOM 830 C CA . ASP A 1 115 ? 1.263 7.965 18.066 1.00 96.38 115 ASP A CA 1
ATOM 831 C C . ASP A 1 115 ? 0.559 8.781 19.176 1.00 96.38 115 ASP A C 1
ATOM 833 O O . ASP A 1 115 ? 1.151 9.105 20.208 1.00 96.38 115 ASP A O 1
ATOM 837 N N . ARG A 1 116 ? -0.745 9.065 19.019 1.00 93.88 116 ARG A N 1
ATOM 838 C CA . ARG A 1 116 ? -1.562 9.887 19.948 1.00 93.88 116 ARG A CA 1
ATOM 839 C C . ARG A 1 116 ? -1.470 9.498 21.419 1.00 93.88 116 ARG A C 1
ATOM 841 O O . ARG A 1 116 ? -1.687 10.338 22.290 1.00 93.88 116 ARG A O 1
ATOM 848 N N . GLU A 1 117 ? -1.218 8.224 21.697 1.00 90.19 117 GLU A N 1
ATOM 849 C CA . GLU A 1 117 ? -1.224 7.661 23.047 1.00 90.19 117 GLU A CA 1
ATOM 850 C C . GLU A 1 117 ? 0.125 7.041 23.448 1.00 90.19 117 GLU A C 1
ATOM 852 O O . GLU A 1 117 ? 0.169 6.233 24.379 1.00 90.19 117 GLU A O 1
ATOM 857 N N . GLY A 1 118 ? 1.222 7.441 22.794 1.00 90.06 118 GLY A N 1
ATOM 858 C CA . GLY A 1 118 ? 2.573 6.983 23.111 1.00 90.06 118 GLY A CA 1
ATOM 859 C C . GLY A 1 118 ? 3.297 6.430 21.892 1.00 90.06 118 GLY A C 1
ATOM 860 O O . GLY A 1 118 ? 3.705 7.187 21.018 1.00 90.06 118 GLY A O 1
ATOM 861 N N . ASP A 1 119 ? 3.522 5.121 21.865 1.00 92.31 119 ASP A N 1
ATOM 862 C CA . ASP A 1 119 ? 3.980 4.436 20.663 1.00 92.31 119 ASP A CA 1
ATOM 863 C C . ASP A 1 119 ? 2.875 4.379 19.597 1.00 92.31 119 ASP A C 1
ATOM 865 O O . ASP A 1 119 ? 1.703 4.658 19.866 1.00 92.31 119 ASP A O 1
ATOM 869 N N . ARG A 1 120 ? 3.265 4.082 18.350 1.00 95.88 120 ARG A N 1
ATOM 870 C CA . ARG A 1 120 ? 2.308 4.018 17.241 1.00 95.88 120 ARG A CA 1
ATOM 871 C C . ARG A 1 120 ? 1.398 2.818 17.399 1.00 95.88 120 ARG A C 1
ATOM 873 O O . ARG A 1 120 ? 1.852 1.722 17.704 1.00 95.88 120 ARG A O 1
ATOM 880 N N . GLU A 1 121 ? 0.124 3.038 17.141 1.00 97.88 121 GLU A N 1
ATOM 881 C CA . GLU A 1 121 ? -0.915 2.023 17.206 1.00 97.88 121 GLU A CA 1
ATOM 882 C C . GLU A 1 121 ? -1.828 2.149 15.995 1.00 97.88 121 GLU A C 1
ATOM 884 O O . GLU A 1 121 ? -1.932 3.223 15.395 1.00 97.88 121 GLU A O 1
ATOM 889 N N . ILE A 1 122 ? -2.535 1.075 15.654 1.00 98.06 122 ILE A N 1
ATOM 890 C CA . ILE A 1 122 ? -3.509 1.094 14.571 1.00 98.06 122 ILE A CA 1
ATOM 891 C C . ILE A 1 122 ? -4.798 1.739 15.063 1.00 98.06 122 ILE A C 1
ATOM 893 O O . ILE A 1 122 ? -5.419 1.288 16.030 1.00 98.06 122 ILE A O 1
ATOM 897 N N . TYR A 1 123 ? -5.230 2.768 14.351 1.00 97.62 123 TYR A N 1
ATOM 898 C CA . TYR A 1 123 ? -6.525 3.410 14.494 1.00 97.62 123 TYR A CA 1
ATOM 899 C C . TYR A 1 123 ? -7.371 3.149 13.259 1.00 97.62 123 TYR A C 1
ATOM 901 O O . TYR A 1 123 ? -6.863 2.961 12.157 1.00 97.62 123 TYR A O 1
ATOM 909 N N . VAL A 1 124 ? -8.685 3.157 13.450 1.00 96.88 124 VAL A N 1
ATOM 910 C CA . VAL A 1 124 ? -9.666 3.071 12.372 1.00 96.88 124 VAL A CA 1
ATOM 911 C C . VAL A 1 124 ? -10.641 4.227 12.497 1.00 96.88 124 VAL A C 1
ATOM 913 O O . VAL A 1 124 ? -11.075 4.560 13.596 1.00 96.88 124 VAL A O 1
ATOM 916 N N . MET A 1 125 ? -10.998 4.834 11.370 1.00 95.75 125 MET A N 1
ATOM 917 C CA . MET A 1 125 ? -11.983 5.913 11.289 1.00 95.75 125 MET A CA 1
ATOM 918 C C . MET A 1 125 ? -12.939 5.713 10.117 1.00 95.75 125 MET A C 1
ATOM 920 O O . MET A 1 125 ? -12.665 4.934 9.204 1.00 95.75 125 MET A O 1
ATOM 924 N N . HIS A 1 126 ? -14.054 6.438 10.114 1.00 94.94 126 HIS A N 1
ATOM 925 C CA . HIS A 1 126 ? -14.878 6.594 8.918 1.00 94.94 126 HIS A CA 1
ATOM 926 C C . HIS A 1 126 ? -14.165 7.471 7.878 1.00 94.94 126 HIS A C 1
ATOM 928 O O . HIS A 1 126 ? -13.350 8.329 8.216 1.00 94.94 126 HIS A O 1
ATOM 934 N N . THR A 1 127 ? -14.527 7.327 6.602 1.00 93.31 127 THR A N 1
ATOM 935 C CA . THR A 1 127 ? -13.931 8.100 5.490 1.00 93.31 127 THR A CA 1
ATOM 936 C C . THR A 1 127 ? -14.156 9.614 5.553 1.00 93.31 127 THR A C 1
ATOM 938 O O . THR A 1 127 ? -13.560 10.359 4.780 1.00 93.31 127 THR A O 1
ATOM 941 N N . ASP A 1 128 ? -15.044 10.092 6.425 1.00 93.00 128 ASP A N 1
ATOM 942 C CA . ASP A 1 128 ? -15.252 11.522 6.673 1.00 93.00 128 ASP A CA 1
ATOM 943 C C . ASP A 1 128 ? -14.355 12.090 7.790 1.00 93.00 128 ASP A C 1
ATOM 945 O O . ASP A 1 128 ? -14.384 13.303 8.017 1.00 93.00 128 ASP A O 1
ATOM 949 N N . GLY A 1 129 ? -13.548 11.237 8.435 1.00 95.19 129 GLY A N 1
ATOM 950 C CA . GLY A 1 129 ? -12.679 11.552 9.571 1.00 95.19 129 GLY A CA 1
ATOM 951 C C . GLY A 1 129 ? -13.325 11.310 10.941 1.00 95.19 129 GLY A C 1
ATOM 952 O O . GLY A 1 129 ? -12.665 11.465 11.968 1.00 95.19 129 GLY A O 1
ATOM 953 N N . SER A 1 130 ? -14.608 10.939 10.995 1.00 95.19 130 SER A N 1
ATOM 954 C CA . SER A 1 130 ? -15.317 10.685 12.253 1.00 95.19 130 SER A CA 1
ATOM 955 C C . SER A 1 130 ? -15.046 9.284 12.816 1.00 95.19 130 SER A C 1
ATOM 957 O O . SER A 1 130 ? -14.483 8.418 12.150 1.00 95.19 130 SER A O 1
ATOM 959 N N . ASN A 1 131 ? -15.487 9.053 14.058 1.00 94.12 131 ASN A N 1
ATOM 960 C CA . ASN A 1 131 ? -15.458 7.742 14.718 1.00 94.12 131 ASN A CA 1
ATOM 961 C C . ASN A 1 131 ? -14.062 7.094 14.773 1.00 94.12 131 ASN A C 1
ATOM 963 O O . ASN A 1 131 ? -13.901 5.913 14.478 1.00 94.12 131 ASN A O 1
ATOM 967 N N . GLN A 1 132 ? -13.050 7.889 15.125 1.00 95.44 132 GLN A N 1
ATOM 968 C CA . GLN A 1 132 ? -11.680 7.403 15.246 1.00 95.44 132 GLN A CA 1
ATOM 969 C C . GLN A 1 132 ? -11.543 6.540 16.506 1.00 95.44 132 GLN A C 1
ATOM 971 O O . GLN A 1 132 ? -11.792 7.016 17.616 1.00 95.44 132 GLN A O 1
ATOM 976 N N . ALA A 1 133 ? -11.149 5.282 16.336 1.00 95.12 133 ALA A N 1
ATOM 977 C CA . ALA A 1 133 ? -11.011 4.302 17.405 1.00 95.12 133 ALA A CA 1
ATOM 978 C C . ALA A 1 133 ? -9.640 3.622 17.345 1.00 95.12 133 ALA A C 1
ATOM 980 O O . ALA A 1 133 ? -9.218 3.170 16.281 1.00 95.12 133 ALA A O 1
ATOM 981 N N . ARG A 1 134 ? -8.966 3.529 18.497 1.00 96.12 134 ARG A N 1
ATOM 982 C CA . ARG A 1 134 ? -7.736 2.746 18.669 1.00 96.12 134 ARG A CA 1
ATOM 983 C C . ARG A 1 134 ? -8.085 1.259 18.628 1.00 96.12 134 ARG A C 1
ATOM 985 O O . ARG A 1 134 ? -8.902 0.803 19.427 1.00 96.12 134 ARG A O 1
ATOM 992 N N . MET A 1 135 ? -7.462 0.517 17.723 1.00 96.62 135 MET A N 1
ATOM 993 C CA . MET A 1 135 ? -7.719 -0.907 17.516 1.00 96.62 135 MET A CA 1
ATOM 994 C C . MET A 1 135 ? -6.690 -1.799 18.204 1.00 96.62 135 MET A C 1
ATOM 996 O O . MET A 1 135 ? -7.039 -2.885 18.661 1.00 96.62 135 MET A O 1
ATOM 1000 N N . THR A 1 136 ? -5.438 -1.357 18.295 1.00 96.94 136 THR A N 1
ATOM 1001 C CA . THR A 1 136 ? -4.357 -2.108 18.940 1.00 96.94 136 THR A CA 1
ATOM 1002 C C . THR A 1 136 ? -3.915 -1.448 20.241 1.00 96.94 136 THR A C 1
ATOM 1004 O O . THR A 1 136 ? -4.019 -0.235 20.427 1.00 96.94 136 THR A O 1
ATOM 1007 N N . LYS A 1 137 ? -3.463 -2.273 21.188 1.00 94.44 137 LYS A N 1
ATOM 1008 C CA . LYS A 1 137 ? -2.773 -1.823 22.396 1.00 94.44 137 LYS A CA 1
ATOM 1009 C C . LYS A 1 137 ? -1.650 -2.794 22.710 1.00 94.44 137 LYS A C 1
ATOM 1011 O O . LYS A 1 137 ? -1.901 -3.920 23.143 1.00 94.44 137 LYS A O 1
ATOM 1016 N N . SER A 1 138 ? -0.434 -2.343 22.485 1.00 92.69 138 SER A N 1
ATOM 1017 C CA . SER A 1 138 ? 0.746 -3.165 22.313 1.00 92.69 138 SER A CA 1
ATOM 1018 C C . SER A 1 138 ? 1.914 -2.582 23.130 1.00 92.69 138 SER A C 1
ATOM 1020 O O . SER A 1 138 ? 1.910 -1.396 23.441 1.00 92.69 138 SER A O 1
ATOM 1022 N N . PRO A 1 139 ? 2.885 -3.395 23.591 1.00 92.31 139 PRO A N 1
ATOM 1023 C CA . PRO A 1 139 ? 4.115 -2.888 24.207 1.00 92.31 139 PRO A CA 1
ATOM 1024 C C . PRO A 1 139 ? 5.145 -2.373 23.184 1.00 92.31 139 PRO A C 1
ATOM 1026 O O . PRO A 1 139 ? 6.218 -1.923 23.585 1.00 92.31 139 PRO A O 1
ATOM 1029 N N . GLY A 1 140 ? 4.861 -2.501 21.888 1.00 93.62 140 GLY A N 1
ATOM 1030 C CA . GLY A 1 140 ? 5.684 -1.982 20.805 1.00 93.62 140 GLY A CA 1
ATOM 1031 C C . GLY A 1 140 ? 4.814 -1.444 19.676 1.00 93.62 140 GLY A C 1
ATOM 1032 O O . GLY A 1 140 ? 3.651 -1.822 19.548 1.00 93.62 140 GLY A O 1
ATOM 1033 N N . ARG A 1 141 ? 5.411 -0.604 18.830 1.00 96.56 141 ARG A N 1
ATOM 1034 C CA . ARG A 1 141 ? 4.708 0.072 17.736 1.00 96.56 141 ARG A CA 1
ATOM 1035 C C . ARG A 1 141 ? 4.019 -0.911 16.778 1.00 96.56 141 ARG A C 1
ATOM 1037 O O . ARG A 1 141 ? 4.613 -1.924 16.393 1.00 96.56 141 ARG A O 1
ATOM 1044 N N . ASP A 1 142 ? 2.809 -0.553 16.370 1.00 97.94 142 ASP A N 1
ATOM 1045 C CA . ASP A 1 142 ? 2.007 -1.223 15.353 1.00 97.94 142 ASP A CA 1
ATOM 1046 C C . ASP A 1 142 ? 1.794 -0.267 14.163 1.00 97.94 142 ASP A C 1
ATOM 1048 O O . ASP A 1 142 ? 1.406 0.892 14.333 1.00 97.94 142 ASP A O 1
ATOM 1052 N N . GLU A 1 143 ? 2.097 -0.739 12.953 1.00 97.81 143 GLU A N 1
ATOM 1053 C CA . GLU A 1 143 ? 2.235 0.081 11.740 1.00 97.81 143 GLU A CA 1
ATOM 1054 C C . GLU A 1 143 ? 1.740 -0.650 10.478 1.00 97.81 143 GLU A C 1
ATOM 1056 O O . GLU A 1 143 ? 1.434 -1.843 10.518 1.00 97.81 143 GLU A O 1
ATOM 1061 N N . ALA A 1 144 ? 1.679 0.069 9.350 1.00 97.56 144 ALA A N 1
ATOM 1062 C CA . ALA A 1 144 ? 1.341 -0.454 8.020 1.00 97.56 144 ALA A CA 1
ATOM 1063 C C . ALA A 1 144 ? 0.121 -1.408 8.005 1.00 97.56 144 ALA A C 1
ATOM 1065 O O . ALA A 1 144 ? 0.266 -2.590 7.668 1.00 97.56 144 ALA A O 1
ATOM 1066 N N . PRO A 1 145 ? -1.075 -0.940 8.415 1.00 98.19 145 PRO A N 1
ATOM 1067 C CA . PRO A 1 145 ? -2.277 -1.762 8.367 1.00 98.19 145 PRO A CA 1
ATOM 1068 C C . PRO A 1 145 ? -2.692 -2.055 6.920 1.00 98.19 145 PRO A C 1
ATOM 1070 O O . PRO A 1 145 ? -2.546 -1.208 6.047 1.00 98.19 145 PRO A O 1
ATOM 1073 N N . ALA A 1 146 ? -3.267 -3.233 6.689 1.00 98.06 146 ALA A N 1
ATOM 1074 C CA . ALA A 1 146 ? -3.806 -3.655 5.401 1.00 98.06 146 ALA A CA 1
ATOM 1075 C C . ALA A 1 146 ? -5.105 -4.448 5.581 1.00 98.06 146 ALA A C 1
ATOM 1077 O O . ALA A 1 146 ? -5.110 -5.565 6.119 1.00 98.06 146 ALA A O 1
ATOM 1078 N N . TRP A 1 147 ? -6.217 -3.882 5.123 1.00 97.38 147 TRP A N 1
ATOM 1079 C CA . TRP A 1 147 ? -7.531 -4.504 5.130 1.00 97.38 147 TRP A CA 1
ATOM 1080 C C . TRP A 1 147 ? -7.565 -5.749 4.248 1.00 97.38 147 TRP A C 1
ATOM 1082 O O . TRP A 1 147 ? -7.067 -5.781 3.124 1.00 97.38 147 TRP A O 1
ATOM 1092 N N . SER A 1 148 ? -8.222 -6.786 4.759 1.00 96.94 148 SER A N 1
ATOM 1093 C CA . SER A 1 148 ? -8.637 -7.915 3.928 1.00 96.94 148 SER A CA 1
ATOM 1094 C C . SER A 1 148 ? -9.705 -7.472 2.913 1.00 96.94 148 SER A C 1
ATOM 1096 O O . SER A 1 148 ? -10.491 -6.566 3.211 1.00 96.94 148 SER A O 1
ATOM 1098 N N . PRO A 1 149 ? -9.806 -8.117 1.732 1.00 95.06 149 PRO A N 1
ATOM 1099 C CA . PRO A 1 149 ? -10.711 -7.676 0.664 1.00 95.06 149 PRO A CA 1
ATOM 1100 C C . PRO A 1 149 ? -12.197 -7.703 1.041 1.00 95.06 149 PRO A C 1
ATOM 1102 O O . PRO A 1 149 ? -13.003 -7.000 0.423 1.00 95.06 149 PRO A O 1
ATOM 1105 N N . ASP A 1 150 ? -12.566 -8.521 2.030 1.00 93.75 150 ASP A N 1
ATOM 1106 C CA . ASP A 1 150 ? -13.922 -8.628 2.572 1.00 93.75 150 ASP A CA 1
ATOM 1107 C C . ASP A 1 150 ? -14.176 -7.698 3.775 1.00 93.75 150 ASP A C 1
ATOM 1109 O O . ASP A 1 150 ? -15.314 -7.581 4.231 1.00 93.75 150 ASP A O 1
ATOM 1113 N N . GLY A 1 151 ? -13.140 -7.025 4.288 1.00 93.75 151 GLY A N 1
ATOM 1114 C CA . GLY A 1 151 ? -13.233 -6.076 5.399 1.00 93.75 151 GLY A CA 1
ATOM 1115 C C . GLY A 1 151 ? -13.426 -6.703 6.768 1.00 93.75 151 GLY A C 1
ATOM 1116 O O . GLY A 1 151 ? -13.654 -5.979 7.742 1.00 93.75 151 GLY A O 1
ATOM 1117 N N . SER A 1 152 ? -13.369 -8.031 6.854 1.00 94.00 152 SER A N 1
ATOM 1118 C CA . SER A 1 152 ? -13.583 -8.768 8.097 1.00 94.00 152 SER A CA 1
ATOM 1119 C C . SER A 1 152 ? -12.383 -8.675 9.036 1.00 94.00 152 SER A C 1
ATOM 1121 O O . SER A 1 152 ? -12.542 -8.734 10.256 1.00 94.00 152 SER A O 1
ATOM 1123 N N . ARG A 1 153 ? -11.184 -8.509 8.472 1.00 95.00 153 ARG A N 1
ATOM 1124 C CA . ARG A 1 153 ? -9.894 -8.486 9.170 1.00 95.00 153 ARG A CA 1
ATOM 1125 C C . ARG A 1 153 ? -8.947 -7.458 8.564 1.00 95.00 153 ARG A C 1
ATOM 1127 O O . ARG A 1 153 ? -9.166 -6.988 7.446 1.00 95.00 153 ARG A O 1
ATOM 1134 N N . PHE A 1 154 ? -7.858 -7.180 9.260 1.00 95.44 154 PHE A N 1
ATOM 1135 C CA . PHE A 1 154 ? -6.689 -6.534 8.678 1.00 95.44 154 PHE A CA 1
ATOM 1136 C C . PHE A 1 154 ? -5.404 -7.185 9.187 1.00 95.44 154 PHE A C 1
ATOM 1138 O O . PHE A 1 154 ? -5.366 -7.738 10.291 1.00 95.44 154 PHE A O 1
ATOM 1145 N N . ALA A 1 155 ? -4.378 -7.157 8.341 1.00 98.38 155 ALA A N 1
ATOM 1146 C CA . ALA A 1 155 ? -3.011 -7.510 8.689 1.00 98.38 155 ALA A CA 1
ATOM 1147 C C . ALA A 1 155 ? -2.233 -6.231 9.016 1.00 98.38 155 ALA A C 1
ATOM 1149 O O . ALA A 1 155 ? -2.622 -5.157 8.568 1.00 98.38 155 ALA A O 1
ATOM 1150 N N . PHE A 1 156 ? -1.178 -6.319 9.814 1.00 98.69 156 PHE A N 1
ATOM 1151 C CA . PHE A 1 156 ? -0.360 -5.164 10.180 1.00 98.69 156 PHE A CA 1
ATOM 1152 C C . PHE A 1 156 ? 1.008 -5.606 10.710 1.00 98.69 156 PHE A C 1
ATOM 1154 O O . PHE A 1 156 ? 1.172 -6.744 11.158 1.00 98.69 156 PHE A O 1
ATOM 1161 N N . LEU A 1 157 ? 1.980 -4.700 10.653 1.00 98.50 157 LEU A N 1
ATOM 1162 C CA . LEU A 1 157 ? 3.307 -4.861 11.244 1.00 98.50 157 LEU A CA 1
ATOM 1163 C C . LEU A 1 157 ? 3.238 -4.559 12.745 1.00 98.50 157 LEU A C 1
ATOM 1165 O O . LEU A 1 157 ? 2.666 -3.547 13.140 1.00 98.50 157 LEU A O 1
ATOM 1169 N N . SER A 1 158 ? 3.853 -5.396 13.576 1.00 98.31 158 SER A N 1
ATOM 1170 C CA . SER A 1 158 ? 3.981 -5.173 15.016 1.00 98.31 158 SER A CA 1
ATOM 1171 C C . SER A 1 158 ? 5.388 -5.469 15.513 1.00 98.31 158 SER A C 1
ATOM 1173 O O . SER A 1 158 ? 5.968 -6.491 15.156 1.00 98.31 158 SER A O 1
ATOM 1175 N N . PHE A 1 159 ? 5.897 -4.621 16.407 1.00 97.00 159 PHE A N 1
ATOM 1176 C CA . PHE A 1 159 ? 7.179 -4.823 17.096 1.00 97.00 159 PHE A CA 1
ATOM 1177 C C . PHE A 1 159 ? 7.029 -5.369 18.522 1.00 97.00 159 PHE A C 1
ATOM 1179 O O . PHE A 1 159 ? 7.967 -5.315 19.320 1.00 97.00 159 PHE A O 1
ATOM 1186 N N . ARG A 1 160 ? 5.849 -5.892 18.878 1.00 95.81 160 ARG A N 1
ATOM 1187 C CA . ARG A 1 160 ? 5.533 -6.308 20.256 1.00 95.81 160 ARG A CA 1
ATOM 1188 C C . ARG A 1 160 ? 6.415 -7.418 20.828 1.00 95.81 160 ARG A C 1
ATOM 1190 O O . ARG A 1 160 ? 6.454 -7.573 22.045 1.00 95.81 160 ARG A O 1
ATOM 1197 N N . ASP A 1 161 ? 7.123 -8.150 19.969 1.00 93.56 161 ASP A N 1
ATOM 1198 C CA . ASP A 1 161 ? 7.992 -9.270 20.350 1.00 93.56 161 ASP A CA 1
ATOM 1199 C C . ASP A 1 161 ? 9.494 -8.986 20.162 1.00 93.56 161 ASP A C 1
ATOM 1201 O O . ASP A 1 161 ? 10.313 -9.891 20.313 1.00 93.56 161 ASP A O 1
ATOM 1205 N N . GLY A 1 162 ? 9.872 -7.734 19.879 1.00 92.31 162 GLY A N 1
ATOM 1206 C CA . GLY A 1 162 ? 11.268 -7.282 19.792 1.00 92.31 162 GLY A CA 1
ATOM 1207 C C . GLY A 1 162 ? 11.803 -7.085 18.368 1.00 92.31 162 GLY A C 1
ATOM 1208 O O . GLY A 1 162 ? 12.679 -6.244 18.172 1.00 92.31 162 GLY A O 1
ATOM 1209 N N . ASN A 1 163 ? 11.245 -7.782 17.381 1.00 94.69 163 ASN A N 1
ATOM 1210 C CA . ASN A 1 163 ? 11.452 -7.566 15.945 1.00 94.69 163 ASN A CA 1
ATOM 1211 C C . ASN A 1 163 ? 10.110 -7.285 15.250 1.00 94.69 163 ASN A C 1
ATOM 1213 O O . ASN A 1 163 ? 9.047 -7.451 15.851 1.00 94.69 163 ASN A O 1
ATOM 1217 N N . GLY A 1 164 ? 10.170 -6.803 14.006 1.00 96.44 164 GLY A N 1
ATOM 1218 C CA . GLY A 1 164 ? 8.979 -6.547 13.200 1.00 96.44 164 GLY A CA 1
ATOM 1219 C C . GLY A 1 164 ? 8.374 -7.849 12.694 1.00 96.44 164 GLY A C 1
ATOM 1220 O O . GLY A 1 164 ? 9.075 -8.640 12.074 1.00 96.44 164 GLY A O 1
ATOM 1221 N N . GLU A 1 165 ? 7.095 -8.066 12.980 1.00 98.38 165 GLU A N 1
ATOM 1222 C CA . GLU A 1 165 ? 6.368 -9.280 12.620 1.00 98.38 165 GLU A CA 1
ATOM 1223 C C . GLU A 1 165 ? 4.968 -8.952 12.107 1.00 98.38 165 GLU A C 1
ATOM 1225 O O . GLU A 1 165 ? 4.347 -7.965 12.513 1.00 98.38 165 GLU A O 1
ATOM 1230 N N . ILE A 1 166 ? 4.425 -9.823 11.261 1.00 98.69 166 ILE A N 1
ATOM 1231 C CA . ILE A 1 166 ? 3.090 -9.669 10.697 1.00 98.69 166 ILE A CA 1
ATOM 1232 C C . ILE A 1 166 ? 2.064 -10.306 11.619 1.00 98.69 166 ILE A C 1
ATOM 1234 O O . ILE A 1 166 ? 2.130 -11.485 11.981 1.00 98.69 166 ILE A O 1
ATOM 1238 N N . TYR A 1 167 ? 1.052 -9.517 11.936 1.00 98.69 167 TYR A N 1
ATOM 1239 C CA . TYR A 1 167 ? -0.101 -9.917 12.716 1.00 98.69 167 TYR A CA 1
ATOM 1240 C C . TYR A 1 167 ? -1.389 -9.711 11.938 1.00 98.69 167 TYR A C 1
ATOM 1242 O O . TYR A 1 167 ? -1.454 -8.888 11.032 1.00 98.69 167 TYR A O 1
ATOM 1250 N N . THR A 1 168 ? -2.437 -10.436 12.322 1.00 98.38 168 THR A N 1
ATOM 1251 C CA . THR A 1 168 ? -3.811 -10.189 11.865 1.00 98.38 168 THR A CA 1
ATOM 1252 C C . THR A 1 168 ? -4.735 -10.042 13.049 1.00 98.38 168 THR A C 1
ATOM 1254 O O . THR A 1 168 ? -4.516 -10.671 14.087 1.00 98.38 168 THR A O 1
ATOM 1257 N N . MET A 1 169 ? -5.813 -9.295 12.861 1.00 97.44 169 MET A N 1
ATOM 1258 C CA . MET A 1 169 ? -6.963 -9.336 13.752 1.00 97.44 169 MET A CA 1
ATOM 1259 C C . MET A 1 169 ? -8.254 -9.011 13.009 1.00 97.44 169 MET A C 1
ATOM 1261 O O . MET A 1 169 ? -8.241 -8.528 11.875 1.00 97.44 169 MET A O 1
ATOM 1265 N N . ASN A 1 170 ? -9.382 -9.288 13.652 1.00 96.25 170 ASN A N 1
ATOM 1266 C CA . ASN A 1 170 ? -10.695 -8.897 13.167 1.00 96.25 170 ASN A CA 1
ATOM 1267 C C . ASN A 1 170 ? -10.848 -7.375 13.145 1.00 96.25 170 ASN A C 1
ATOM 1269 O O . ASN A 1 170 ? -10.238 -6.643 13.923 1.00 96.25 170 ASN A O 1
ATOM 1273 N N . ALA A 1 171 ? -11.756 -6.906 12.295 1.00 92.50 171 ALA A N 1
ATOM 1274 C CA . ALA A 1 171 ? -12.112 -5.500 12.154 1.00 92.50 171 ALA A CA 1
ATOM 1275 C C . ALA A 1 171 ? -12.672 -4.854 13.436 1.00 92.50 171 ALA A C 1
ATOM 1277 O O . ALA A 1 171 ? -12.794 -3.633 13.496 1.00 92.50 171 ALA A O 1
ATOM 1278 N N . ASP A 1 172 ? -13.061 -5.665 14.422 1.00 91.00 172 ASP A N 1
ATOM 1279 C CA . ASP A 1 172 ? -13.529 -5.255 15.749 1.00 91.00 172 ASP A CA 1
ATOM 1280 C C . ASP A 1 172 ? -12.427 -5.322 16.831 1.00 91.00 172 ASP A C 1
ATOM 1282 O O . ASP A 1 172 ? -12.700 -5.060 18.000 1.00 91.00 172 ASP A O 1
ATOM 1286 N N . GLY A 1 173 ? -11.190 -5.666 16.450 1.00 93.31 173 GLY A N 1
ATOM 1287 C CA . GLY A 1 173 ? -10.030 -5.794 17.338 1.00 93.31 173 GLY A CA 1
ATOM 1288 C C . GLY A 1 173 ? -9.880 -7.165 18.010 1.00 93.31 173 GLY A C 1
ATOM 1289 O O . GLY A 1 173 ? -8.930 -7.380 18.760 1.00 93.31 173 GLY A O 1
ATOM 1290 N N . SER A 1 174 ? -10.792 -8.112 17.769 1.00 95.88 174 SER A N 1
ATOM 1291 C CA . SER A 1 174 ? -10.696 -9.473 18.315 1.00 95.88 174 SER A CA 1
ATOM 1292 C C . SER A 1 174 ? -9.820 -10.405 17.459 1.00 95.88 174 SER A C 1
ATOM 1294 O O . SER A 1 174 ? -9.400 -10.056 16.361 1.00 95.88 174 SER A O 1
ATOM 1296 N N . ASN A 1 175 ? -9.538 -11.619 17.948 1.00 96.50 175 ASN A N 1
ATOM 1297 C CA . ASN A 1 175 ? -8.774 -12.661 17.235 1.00 96.50 175 ASN A CA 1
ATOM 1298 C C . ASN A 1 175 ? -7.360 -12.255 16.771 1.00 96.50 175 ASN A C 1
ATOM 1300 O O . ASN A 1 175 ? -6.913 -12.652 15.692 1.00 96.50 175 ASN A O 1
ATOM 1304 N N . LEU A 1 176 ? -6.635 -11.505 17.603 1.00 97.62 176 LEU A N 1
ATOM 1305 C CA . LEU A 1 176 ? -5.235 -11.180 17.345 1.00 97.62 176 LEU A CA 1
ATOM 1306 C C . LEU A 1 176 ? -4.388 -12.453 17.176 1.00 97.62 176 LEU A C 1
ATOM 1308 O O . LEU A 1 176 ? -4.332 -13.294 18.072 1.00 97.62 176 LEU A O 1
ATOM 1312 N N . THR A 1 177 ? -3.719 -12.575 16.032 1.00 97.75 177 THR A N 1
ATOM 1313 C CA . THR A 1 177 ? -2.931 -13.751 15.641 1.00 97.75 177 THR A CA 1
ATOM 1314 C C . THR A 1 177 ? -1.606 -13.315 15.023 1.00 97.75 177 THR A C 1
ATOM 1316 O O . THR A 1 177 ? -1.607 -12.481 14.120 1.00 97.75 177 THR A O 1
ATOM 1319 N N . ARG A 1 178 ? -0.488 -13.886 15.485 1.00 98.06 178 ARG A N 1
ATOM 1320 C CA . ARG A 1 178 ? 0.847 -13.719 14.884 1.00 98.06 178 ARG A CA 1
ATOM 1321 C C . ARG A 1 178 ? 0.978 -14.655 13.680 1.00 98.06 178 ARG A C 1
ATOM 1323 O O . ARG A 1 178 ? 0.769 -15.854 13.851 1.00 98.06 178 ARG A O 1
ATOM 1330 N N . LEU A 1 179 ? 1.300 -14.132 12.497 1.00 98.44 179 LEU A N 1
ATOM 1331 C CA . LEU A 1 179 ? 1.474 -14.939 11.281 1.00 98.44 179 LEU A CA 1
ATOM 1332 C C . LEU A 1 179 ? 2.924 -15.331 11.026 1.00 98.44 179 LEU A C 1
ATOM 1334 O O . LEU A 1 179 ? 3.183 -16.453 10.598 1.00 98.44 179 LEU A O 1
ATOM 1338 N N . THR A 1 180 ? 3.857 -14.425 11.292 1.00 98.19 180 THR A N 1
ATOM 1339 C CA . THR A 1 180 ? 5.289 -14.662 11.109 1.00 98.19 180 THR A CA 1
ATOM 1340 C C . THR A 1 180 ? 5.994 -14.720 12.458 1.00 98.19 180 THR A C 1
ATOM 1342 O O . THR A 1 180 ? 5.561 -14.098 13.426 1.00 98.19 180 THR A O 1
ATOM 1345 N N . ASN A 1 181 ? 7.028 -15.552 12.571 1.00 96.38 181 ASN A N 1
ATOM 1346 C CA . ASN A 1 181 ? 7.808 -15.681 13.798 1.00 96.38 181 ASN A CA 1
ATOM 1347 C C . ASN A 1 181 ? 9.224 -16.149 13.472 1.00 96.38 181 ASN A C 1
ATOM 1349 O O . ASN A 1 181 ? 9.478 -17.354 13.373 1.00 96.38 181 ASN A O 1
ATOM 1353 N N . ASN A 1 182 ? 10.126 -15.200 13.266 1.00 92.81 182 ASN A N 1
ATOM 1354 C CA . ASN A 1 182 ? 11.543 -15.468 13.056 1.00 92.81 182 ASN A CA 1
ATOM 1355 C C . ASN A 1 182 ? 12.405 -14.365 13.696 1.00 92.81 182 ASN A C 1
ATOM 1357 O O . ASN A 1 182 ? 11.907 -13.570 14.483 1.00 92.81 182 ASN A O 1
ATOM 1361 N N . ALA A 1 183 ? 13.721 -14.409 13.482 1.00 91.69 183 ALA A N 1
ATOM 1362 C CA . ALA A 1 183 ? 14.646 -13.458 14.103 1.00 91.69 183 ALA A CA 1
ATOM 1363 C C . ALA A 1 183 ? 14.739 -12.126 13.344 1.00 91.69 183 ALA A C 1
ATOM 1365 O O . ALA A 1 183 ? 15.241 -11.147 13.894 1.00 91.69 183 ALA A O 1
ATOM 1366 N N . GLU A 1 184 ? 14.273 -12.106 12.099 1.00 93.69 184 GLU A N 1
ATOM 1367 C CA . GLU A 1 184 ? 14.450 -11.011 11.162 1.00 93.69 184 GLU A CA 1
ATOM 1368 C C . GLU A 1 184 ? 13.177 -10.163 11.049 1.00 93.69 184 GLU A C 1
ATOM 1370 O O . GLU A 1 184 ? 12.138 -10.473 11.628 1.00 93.69 184 GLU A O 1
ATOM 1375 N N . PHE A 1 185 ? 13.260 -9.042 10.340 1.00 95.94 185 PHE A N 1
ATOM 1376 C CA . PHE A 1 185 ? 12.111 -8.168 10.114 1.00 95.94 185 PHE A CA 1
ATOM 1377 C C . PHE A 1 185 ? 11.169 -8.739 9.041 1.00 95.94 185 PHE A C 1
ATOM 1379 O O . PHE A 1 185 ? 11.616 -9.019 7.930 1.00 95.94 185 PHE A O 1
ATOM 1386 N N . ASP A 1 186 ? 9.870 -8.782 9.346 1.00 97.19 186 ASP A N 1
ATOM 1387 C CA . ASP A 1 186 ? 8.760 -9.011 8.416 1.00 97.19 186 ASP A CA 1
ATOM 1388 C C . ASP A 1 186 ? 7.723 -7.875 8.547 1.00 97.19 186 ASP A C 1
ATOM 1390 O O . ASP A 1 186 ? 7.228 -7.592 9.640 1.00 97.19 186 ASP A O 1
ATOM 1394 N N . GLY A 1 187 ? 7.335 -7.229 7.443 1.00 97.62 187 GLY A N 1
ATOM 1395 C CA . GLY A 1 187 ? 6.412 -6.089 7.477 1.00 97.62 187 GLY A CA 1
ATOM 1396 C C . GLY A 1 187 ? 5.804 -5.700 6.129 1.00 97.62 187 GLY A C 1
ATOM 1397 O O . GLY A 1 187 ? 6.016 -6.357 5.113 1.00 97.62 187 GLY A O 1
ATOM 1398 N N . GLY A 1 188 ? 5.005 -4.626 6.126 1.00 96.50 188 GLY A N 1
ATOM 1399 C CA . GLY A 1 188 ? 4.300 -4.132 4.933 1.00 96.50 188 GLY A CA 1
ATOM 1400 C C . GLY A 1 188 ? 3.388 -5.177 4.267 1.00 96.50 188 GLY A C 1
ATOM 1401 O O . GLY A 1 188 ? 3.593 -5.477 3.089 1.00 96.50 188 GLY A O 1
ATOM 1402 N N . PRO A 1 189 ? 2.439 -5.796 5.000 1.00 98.50 189 PRO A N 1
ATOM 1403 C CA . PRO A 1 189 ? 1.575 -6.827 4.436 1.00 98.50 189 PRO A CA 1
ATOM 1404 C C . PRO A 1 189 ? 0.551 -6.245 3.449 1.00 98.50 189 PRO A C 1
ATOM 1406 O O . PRO A 1 189 ? 0.034 -5.153 3.646 1.00 98.50 189 PRO A O 1
ATOM 1409 N N . THR A 1 190 ? 0.173 -7.019 2.435 1.00 98.31 190 THR A N 1
ATOM 1410 C CA . THR A 1 190 ? -0.948 -6.740 1.524 1.00 98.31 190 THR A CA 1
ATOM 1411 C C . THR A 1 190 ? -1.708 -8.030 1.216 1.00 98.31 190 THR A C 1
ATOM 1413 O O . THR A 1 190 ? -1.107 -9.097 1.072 1.00 98.31 190 THR A O 1
ATOM 1416 N N . TRP A 1 191 ? -3.034 -7.964 1.108 1.00 98.38 191 TRP A N 1
ATOM 1417 C CA . TRP A 1 191 ? -3.866 -9.135 0.826 1.00 98.38 191 TRP A CA 1
ATOM 1418 C C . TRP A 1 191 ? -4.018 -9.373 -0.676 1.00 98.38 191 TRP A C 1
ATOM 1420 O O . TRP A 1 191 ? -4.207 -8.432 -1.447 1.00 98.38 191 TRP A O 1
ATOM 1430 N N . SER A 1 192 ? -4.020 -10.640 -1.096 1.00 98.44 192 SER A N 1
ATOM 1431 C CA . SER A 1 192 ? -4.503 -11.001 -2.430 1.00 98.44 192 SER A CA 1
ATOM 1432 C C . SER A 1 192 ? -5.997 -10.674 -2.550 1.00 98.44 192 SER A C 1
ATOM 1434 O O . SER A 1 192 ? -6.713 -10.748 -1.551 1.00 98.44 192 SER A O 1
ATOM 1436 N N . PRO A 1 193 ? -6.516 -10.351 -3.750 1.00 97.69 193 PRO A N 1
ATOM 1437 C CA . PRO A 1 193 ? -7.911 -9.923 -3.928 1.00 97.69 193 PRO A CA 1
ATOM 1438 C C . PRO A 1 193 ? -8.944 -10.995 -3.555 1.00 97.69 193 PRO A C 1
ATOM 1440 O O . PRO A 1 193 ? -10.083 -10.671 -3.226 1.00 97.69 193 PRO A O 1
ATOM 1443 N N . ASP A 1 194 ? -8.549 -12.270 -3.571 1.00 97.50 194 ASP A N 1
ATOM 1444 C CA . ASP A 1 194 ? -9.370 -13.394 -3.112 1.00 97.50 194 ASP A CA 1
ATOM 1445 C C . ASP A 1 194 ? -9.255 -13.664 -1.598 1.00 97.50 194 ASP A C 1
ATOM 1447 O O . ASP A 1 194 ? -9.923 -14.557 -1.078 1.00 97.50 194 ASP A O 1
ATOM 1451 N N . GLY A 1 195 ? -8.407 -12.916 -0.885 1.00 97.88 195 GLY A N 1
ATOM 1452 C CA . GLY A 1 195 ? -8.172 -13.045 0.551 1.00 97.88 195 GLY A CA 1
ATOM 1453 C C . GLY A 1 195 ? -7.411 -14.309 0.962 1.00 97.88 195 GLY A C 1
ATOM 1454 O O . GLY A 1 195 ? -7.311 -14.588 2.157 1.00 97.88 195 GLY A O 1
ATOM 1455 N N . SER A 1 196 ? -6.898 -15.093 0.009 1.00 98.19 196 SER A N 1
ATOM 1456 C CA . SER A 1 196 ? -6.254 -16.383 0.286 1.00 98.19 196 SER A CA 1
ATOM 1457 C C . SER A 1 196 ? -4.781 -16.267 0.674 1.00 98.19 196 SER A C 1
ATOM 1459 O O . SER A 1 196 ? -4.250 -17.152 1.350 1.00 98.19 196 SER A O 1
ATOM 1461 N N . ARG A 1 197 ? -4.115 -15.184 0.265 1.00 98.69 197 ARG A N 1
ATOM 1462 C CA . ARG A 1 197 ? -2.677 -14.967 0.427 1.00 98.69 197 ARG A CA 1
ATOM 1463 C C . ARG A 1 197 ? -2.374 -13.562 0.928 1.00 98.69 197 ARG A C 1
ATOM 1465 O O . ARG A 1 197 ? -3.163 -12.635 0.757 1.00 98.69 197 ARG A O 1
ATOM 1472 N N . ILE A 1 198 ? -1.196 -13.423 1.521 1.00 98.81 198 ILE A N 1
ATOM 1473 C CA . ILE A 1 198 ? -0.612 -12.155 1.948 1.00 98.81 198 ILE A CA 1
ATOM 1474 C C . ILE A 1 198 ? 0.766 -12.044 1.300 1.00 98.81 198 ILE A C 1
ATOM 1476 O O . ILE A 1 198 ? 1.575 -12.959 1.448 1.00 98.81 198 ILE A O 1
ATOM 1480 N N . ALA A 1 199 ? 1.026 -10.951 0.581 1.00 98.81 199 ALA A N 1
ATOM 1481 C CA . ALA A 1 199 ? 2.383 -10.580 0.180 1.00 98.81 199 ALA A CA 1
ATOM 1482 C C . ALA A 1 199 ? 2.955 -9.583 1.191 1.00 98.81 199 ALA A C 1
ATOM 1484 O O . ALA A 1 199 ? 2.197 -8.842 1.813 1.00 98.81 199 ALA A O 1
ATOM 1485 N N . PHE A 1 200 ? 4.264 -9.602 1.401 1.00 98.81 200 PHE A N 1
ATOM 1486 C CA . PHE A 1 200 ? 4.922 -8.783 2.415 1.00 98.81 200 PHE A CA 1
ATOM 1487 C C . PHE A 1 200 ? 6.409 -8.606 2.113 1.00 98.81 200 PHE A C 1
ATOM 1489 O O . PHE A 1 200 ? 6.955 -9.280 1.243 1.00 98.81 200 PHE A O 1
ATOM 1496 N N . THR A 1 201 ? 7.050 -7.694 2.834 1.00 98.56 201 THR A N 1
ATOM 1497 C CA . THR A 1 201 ? 8.495 -7.459 2.779 1.00 98.56 201 THR A CA 1
ATOM 1498 C C . THR A 1 201 ? 9.167 -8.175 3.945 1.00 98.56 201 THR A C 1
ATOM 1500 O O . THR A 1 201 ? 8.696 -8.056 5.076 1.00 98.56 201 THR A O 1
ATOM 1503 N N . ALA A 1 202 ? 10.269 -8.874 3.696 1.00 97.62 202 ALA A N 1
ATOM 1504 C CA . ALA A 1 202 ? 11.065 -9.508 4.742 1.00 97.62 202 ALA A CA 1
ATOM 1505 C C . ALA A 1 202 ? 12.562 -9.362 4.489 1.00 97.62 202 ALA A C 1
ATOM 1507 O O . ALA A 1 202 ? 12.983 -9.220 3.342 1.00 97.62 202 ALA A O 1
ATOM 1508 N N . ILE A 1 203 ? 13.365 -9.452 5.548 1.00 96.00 203 ILE A N 1
ATOM 1509 C CA . ILE A 1 203 ? 14.815 -9.604 5.405 1.00 96.00 203 ILE A 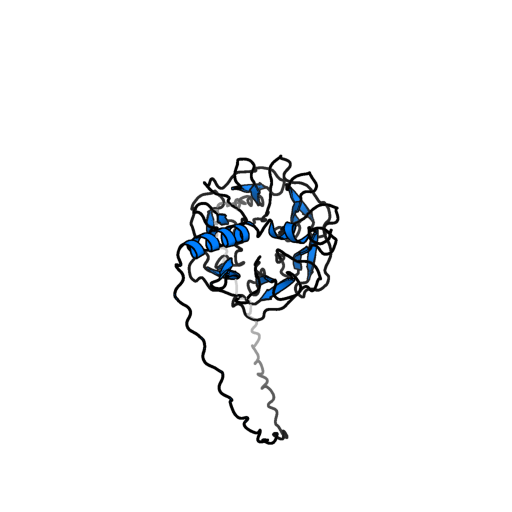CA 1
ATOM 1510 C C . ILE A 1 203 ? 15.138 -11.051 4.993 1.00 96.00 203 ILE A C 1
ATOM 1512 O O . ILE A 1 203 ? 14.673 -12.015 5.609 1.00 96.00 203 ILE A O 1
ATOM 1516 N N . SER A 1 204 ? 15.919 -11.190 3.925 1.00 93.12 204 SER A N 1
ATOM 1517 C CA . SER A 1 204 ? 16.435 -12.452 3.389 1.00 93.12 204 SER A CA 1
ATOM 1518 C C . SER A 1 204 ? 17.731 -12.894 4.086 1.00 93.12 204 SER A C 1
ATOM 1520 O O . SER A 1 204 ? 18.360 -12.141 4.829 1.00 93.12 204 SER A O 1
ATOM 1522 N N . ASP A 1 205 ? 18.189 -14.116 3.792 1.00 90.69 205 ASP A N 1
ATOM 1523 C CA . ASP A 1 205 ? 19.428 -14.678 4.357 1.00 90.69 205 ASP A CA 1
ATOM 1524 C C . ASP A 1 205 ? 20.697 -13.871 4.004 1.00 90.69 205 ASP A C 1
ATOM 1526 O O . ASP A 1 205 ? 21.699 -13.943 4.719 1.00 90.69 205 ASP A O 1
ATOM 1530 N N . ASP A 1 206 ? 20.694 -13.119 2.897 1.00 90.31 206 ASP A N 1
ATOM 1531 C CA . ASP A 1 206 ? 21.797 -12.231 2.507 1.00 90.31 206 ASP A CA 1
ATOM 1532 C C . ASP A 1 206 ? 21.642 -10.791 3.027 1.00 90.31 206 ASP A C 1
ATOM 1534 O O . ASP A 1 206 ? 22.519 -9.953 2.791 1.00 90.31 206 ASP A O 1
ATOM 1538 N N . GLY A 1 207 ? 20.589 -10.526 3.805 1.00 91.25 207 GLY A N 1
ATOM 1539 C CA . GLY A 1 207 ? 20.347 -9.262 4.494 1.00 91.25 207 GLY A CA 1
ATOM 1540 C C . GLY A 1 207 ? 19.708 -8.172 3.631 1.00 91.25 207 GLY A C 1
ATOM 1541 O O . GLY A 1 207 ? 19.594 -7.036 4.100 1.00 91.25 207 GLY A O 1
ATOM 1542 N N . SER A 1 208 ? 19.321 -8.466 2.384 1.00 94.00 208 SER A N 1
ATOM 1543 C CA . SER A 1 208 ? 18.474 -7.569 1.592 1.00 94.00 208 SER A CA 1
ATOM 1544 C C . SER A 1 208 ? 17.022 -7.636 2.067 1.00 94.00 208 SER A C 1
ATOM 1546 O O . SER A 1 208 ? 16.630 -8.495 2.853 1.00 94.00 208 SER A O 1
ATOM 1548 N N . LEU A 1 209 ? 16.225 -6.662 1.625 1.00 96.31 209 LEU A N 1
ATOM 1549 C CA . LEU A 1 209 ? 14.774 -6.754 1.749 1.00 96.31 209 LEU A CA 1
ATOM 1550 C C . LEU A 1 209 ? 14.283 -7.442 0.488 1.00 96.31 209 LEU A C 1
ATOM 1552 O O . LEU A 1 209 ? 14.707 -7.060 -0.598 1.00 96.31 209 LEU A O 1
ATOM 1556 N N . ASP A 1 210 ? 13.407 -8.417 0.647 1.00 98.25 210 ASP A N 1
ATOM 1557 C CA . ASP A 1 210 ? 12.801 -9.150 -0.449 1.00 98.25 210 ASP A CA 1
ATOM 1558 C C . ASP A 1 210 ? 11.284 -9.225 -0.274 1.00 98.25 210 ASP A C 1
ATOM 1560 O O . ASP A 1 210 ? 10.742 -9.160 0.836 1.00 98.25 210 ASP A O 1
ATOM 1564 N N . VAL A 1 211 ? 10.586 -9.411 -1.392 1.00 98.69 211 VAL A N 1
ATOM 1565 C CA . VAL A 1 211 ? 9.149 -9.657 -1.410 1.00 98.69 211 VAL A CA 1
ATOM 1566 C C . VAL A 1 211 ? 8.888 -11.142 -1.185 1.00 98.69 211 VAL A C 1
ATOM 1568 O O . VAL A 1 211 ? 9.400 -12.007 -1.899 1.00 98.69 211 VAL A O 1
ATOM 1571 N N . TYR A 1 212 ? 8.026 -11.437 -0.221 1.00 98.75 212 TYR A N 1
ATOM 1572 C CA . TYR A 1 212 ? 7.550 -12.772 0.111 1.00 98.75 212 TYR A CA 1
ATOM 1573 C C . TYR A 1 212 ? 6.035 -12.865 -0.055 1.00 98.75 212 TYR A C 1
ATOM 1575 O O . TYR A 1 212 ? 5.316 -11.866 -0.081 1.00 98.75 212 TYR A O 1
ATOM 1583 N N . VAL A 1 213 ? 5.542 -14.097 -0.134 1.00 98.69 213 VAL A N 1
ATOM 1584 C CA . VAL A 1 213 ? 4.121 -14.432 -0.059 1.00 98.69 213 VAL A CA 1
ATOM 1585 C C . VAL A 1 213 ? 3.898 -15.565 0.935 1.00 98.69 213 VAL A C 1
ATOM 1587 O O . VAL A 1 213 ? 4.745 -16.440 1.095 1.00 98.69 213 VAL A O 1
ATOM 1590 N N . MET A 1 214 ? 2.749 -15.569 1.599 1.00 98.56 214 MET A N 1
ATOM 1591 C CA . MET A 1 214 ? 2.268 -16.666 2.440 1.00 98.56 214 MET A CA 1
ATOM 1592 C C . MET A 1 214 ? 0.756 -16.838 2.277 1.00 98.56 214 MET A C 1
ATOM 1594 O O . MET A 1 214 ? 0.070 -15.962 1.744 1.00 98.56 214 MET A O 1
ATOM 1598 N N . ASN A 1 215 ? 0.218 -17.960 2.743 1.00 98.62 215 ASN A N 1
ATOM 1599 C CA . ASN A 1 215 ? -1.220 -18.131 2.915 1.00 98.62 215 ASN A CA 1
ATOM 1600 C C . ASN A 1 215 ? -1.736 -17.172 4.000 1.00 98.62 215 ASN A C 1
ATOM 1602 O O . ASN A 1 215 ? -1.004 -16.787 4.911 1.00 98.62 215 ASN A O 1
ATOM 1606 N N . ALA A 1 216 ? -3.020 -16.824 3.946 1.00 97.75 216 ALA A N 1
ATOM 1607 C CA . ALA A 1 216 ? -3.668 -15.933 4.914 1.00 97.75 216 ALA A CA 1
ATOM 1608 C C . ALA A 1 216 ? -3.638 -16.427 6.378 1.00 97.75 216 ALA A C 1
ATOM 1610 O O . ALA A 1 216 ? -3.958 -15.667 7.292 1.00 97.75 216 ALA A O 1
ATOM 1611 N N . ASP A 1 217 ? -3.301 -17.697 6.605 1.00 97.06 217 ASP A N 1
ATOM 1612 C CA . ASP A 1 217 ? -3.108 -18.302 7.927 1.00 97.06 217 ASP A CA 1
ATOM 1613 C C . ASP A 1 217 ? -1.636 -18.321 8.388 1.00 97.06 217 ASP A C 1
ATOM 1615 O O . ASP A 1 217 ? -1.337 -18.860 9.451 1.00 97.06 217 ASP A O 1
ATOM 1619 N N . GLY A 1 218 ? -0.721 -17.738 7.606 1.00 97.88 218 GLY A N 1
ATOM 1620 C CA . GLY A 1 218 ? 0.720 -17.691 7.870 1.00 97.88 218 GLY A CA 1
ATOM 1621 C C . GLY A 1 218 ? 1.510 -18.886 7.326 1.00 97.88 218 GLY A C 1
ATOM 1622 O O . GLY A 1 218 ? 2.740 -18.882 7.348 1.00 97.88 218 GLY A O 1
ATOM 1623 N N . SER A 1 219 ? 0.844 -19.924 6.813 1.00 98.25 219 SER A N 1
ATOM 1624 C CA . SER A 1 219 ? 1.526 -21.093 6.252 1.00 98.25 219 SER A CA 1
ATOM 1625 C C . SER A 1 219 ? 2.065 -20.840 4.836 1.00 98.25 219 SER A C 1
ATOM 1627 O O . SER A 1 219 ? 1.690 -19.884 4.163 1.00 98.25 219 SER A O 1
ATOM 1629 N N . GLY A 1 220 ? 2.946 -21.718 4.346 1.00 97.31 220 GLY A N 1
ATOM 1630 C CA . GLY A 1 220 ? 3.362 -21.701 2.937 1.00 97.31 220 GLY A CA 1
ATOM 1631 C C . GLY A 1 220 ? 4.187 -20.480 2.512 1.00 97.31 220 GLY A C 1
ATOM 1632 O O . GLY A 1 220 ? 4.088 -20.071 1.359 1.00 97.31 220 GLY A O 1
ATOM 1633 N N . ARG A 1 221 ? 4.983 -19.903 3.425 1.00 97.12 221 ARG A N 1
ATOM 1634 C CA . ARG A 1 221 ? 5.901 -18.791 3.130 1.00 97.12 221 ARG A CA 1
ATOM 1635 C C . ARG A 1 221 ? 6.832 -19.134 1.960 1.00 97.12 221 ARG A C 1
ATOM 1637 O O . ARG A 1 221 ? 7.517 -20.156 1.997 1.00 97.12 221 ARG A O 1
ATOM 1644 N N . ALA A 1 222 ? 6.890 -18.256 0.965 1.00 97.44 222 ALA A N 1
ATOM 1645 C CA . ALA A 1 222 ? 7.743 -18.366 -0.213 1.00 97.44 222 ALA A CA 1
ATOM 1646 C C . ALA A 1 222 ? 8.342 -17.002 -0.579 1.00 97.44 222 ALA A C 1
ATOM 1648 O O . ALA A 1 222 ? 7.654 -15.985 -0.532 1.00 97.44 222 ALA A O 1
ATOM 1649 N N . GLN A 1 223 ? 9.622 -17.000 -0.944 1.00 97.81 223 GLN A N 1
ATOM 1650 C CA . GLN A 1 223 ? 10.356 -15.830 -1.425 1.00 97.81 223 GLN A CA 1
ATOM 1651 C C . GLN A 1 223 ? 10.078 -15.617 -2.920 1.00 97.81 223 GLN A C 1
ATOM 1653 O O . GLN A 1 223 ? 10.134 -16.581 -3.684 1.00 97.81 223 GLN A O 1
ATOM 1658 N N . LEU A 1 224 ? 9.769 -14.384 -3.334 1.00 98.38 224 LEU A N 1
ATOM 1659 C CA . LEU A 1 224 ? 9.456 -14.029 -4.728 1.00 98.38 224 LEU A CA 1
ATOM 1660 C C . LEU A 1 224 ? 10.586 -13.256 -5.420 1.00 98.38 224 LEU A C 1
ATOM 1662 O O . LEU A 1 224 ? 10.749 -13.374 -6.634 1.00 98.38 224 LEU A O 1
ATOM 1666 N N . THR A 1 225 ? 11.372 -12.492 -4.663 1.00 98.00 225 THR A N 1
ATOM 1667 C CA . THR A 1 225 ? 12.572 -11.792 -5.142 1.00 98.00 225 THR A CA 1
ATOM 1668 C C . THR A 1 225 ? 13.795 -12.298 -4.391 1.00 98.00 225 THR A C 1
ATOM 1670 O O . THR A 1 225 ? 13.679 -12.743 -3.258 1.00 98.00 225 THR A O 1
ATOM 1673 N N . SER A 1 226 ? 14.957 -12.310 -5.040 1.00 94.75 226 SER A N 1
ATOM 1674 C CA . SER A 1 226 ? 16.203 -12.809 -4.436 1.00 94.75 226 SER A CA 1
ATOM 1675 C C . SER A 1 226 ? 17.421 -12.047 -4.956 1.00 94.75 226 SER A C 1
ATOM 1677 O O . SER A 1 226 ? 18.493 -12.621 -5.185 1.00 94.75 226 SER A O 1
ATOM 1679 N N . SER A 1 227 ? 17.213 -10.782 -5.315 1.00 90.31 227 SER A N 1
ATOM 1680 C CA . SER A 1 227 ? 18.297 -9.928 -5.775 1.00 90.31 227 SER A CA 1
ATOM 1681 C C . SER A 1 227 ? 19.044 -9.377 -4.560 1.00 90.31 227 SER A C 1
ATOM 1683 O O . SER A 1 227 ? 18.510 -9.327 -3.461 1.00 90.31 227 SER A O 1
ATOM 1685 N N . ARG A 1 228 ? 20.281 -8.908 -4.752 1.00 90.75 228 ARG A N 1
ATOM 1686 C CA . ARG A 1 228 ? 21.013 -8.215 -3.674 1.00 90.75 228 ARG A CA 1
ATOM 1687 C C . ARG A 1 228 ? 20.508 -6.795 -3.407 1.00 90.75 228 ARG A C 1
ATOM 1689 O O . ARG A 1 228 ? 21.096 -6.086 -2.592 1.00 90.75 228 ARG A O 1
ATOM 1696 N N . ALA A 1 229 ? 19.515 -6.336 -4.161 1.00 92.56 229 ALA A N 1
ATOM 1697 C CA . ALA A 1 229 ? 18.894 -5.047 -3.935 1.00 92.56 229 ALA A CA 1
ATOM 1698 C C . ALA A 1 229 ? 17.756 -5.175 -2.922 1.00 92.56 229 ALA A C 1
ATOM 1700 O O . ALA A 1 229 ? 17.277 -6.266 -2.648 1.00 92.56 229 ALA A O 1
ATOM 1701 N N . HIS A 1 230 ? 17.323 -4.041 -2.377 1.00 95.31 230 HIS A N 1
ATOM 1702 C CA . HIS A 1 230 ? 16.131 -4.001 -1.542 1.00 95.31 230 HIS A CA 1
ATOM 1703 C C . HIS A 1 230 ? 14.880 -3.930 -2.424 1.00 95.31 230 HIS A C 1
ATOM 1705 O O . HIS A 1 230 ? 14.698 -2.949 -3.154 1.00 95.31 230 HIS A O 1
ATOM 1711 N N . ASP A 1 231 ? 14.039 -4.952 -2.308 1.00 97.69 231 ASP A N 1
ATOM 1712 C CA . ASP A 1 231 ? 12.761 -5.128 -2.987 1.00 97.69 231 ASP A CA 1
ATOM 1713 C C . ASP A 1 231 ? 11.641 -5.133 -1.926 1.00 97.69 231 ASP A C 1
ATOM 1715 O O . ASP A 1 231 ? 11.675 -5.920 -0.979 1.00 97.69 231 ASP A O 1
ATOM 1719 N N . ALA A 1 232 ? 10.672 -4.218 -2.026 1.00 98.25 232 ALA A N 1
ATOM 1720 C CA . ALA A 1 232 ? 9.687 -3.990 -0.962 1.00 98.25 232 ALA A CA 1
ATOM 1721 C C . ALA A 1 232 ? 8.400 -3.297 -1.459 1.00 98.25 232 ALA A C 1
ATOM 1723 O O . ALA A 1 232 ? 8.233 -3.030 -2.651 1.00 98.25 232 ALA A O 1
ATOM 1724 N N . GLY A 1 233 ? 7.459 -3.050 -0.540 1.00 97.50 233 GLY A N 1
ATOM 1725 C CA . GLY A 1 233 ? 6.173 -2.388 -0.815 1.00 97.50 233 GLY A CA 1
ATOM 1726 C C . GLY A 1 233 ? 5.281 -3.135 -1.818 1.00 97.50 233 GLY A C 1
ATOM 1727 O O . GLY A 1 233 ? 4.881 -2.540 -2.821 1.00 97.50 233 GLY A O 1
ATOM 1728 N N . PRO A 1 234 ? 5.009 -4.444 -1.629 1.00 98.69 234 PRO A N 1
ATOM 1729 C CA . PRO A 1 234 ? 4.193 -5.195 -2.572 1.00 98.69 234 PRO A CA 1
ATOM 1730 C C . PRO A 1 234 ? 2.720 -4.755 -2.545 1.00 98.69 234 PRO A C 1
ATOM 1732 O O . PRO A 1 234 ? 2.151 -4.505 -1.486 1.00 98.69 234 PRO A O 1
ATOM 1735 N N . SER A 1 235 ? 2.060 -4.770 -3.705 1.00 98.38 235 SER A N 1
ATOM 1736 C CA . SER A 1 235 ? 0.609 -4.599 -3.853 1.00 98.38 235 SER A CA 1
ATOM 1737 C C . SER A 1 235 ? 0.059 -5.523 -4.944 1.00 98.38 235 SER A C 1
ATOM 1739 O O . SER A 1 235 ? 0.645 -5.670 -6.021 1.00 98.38 235 SER A O 1
ATOM 1741 N N . TRP A 1 236 ? -1.067 -6.187 -4.671 1.00 98.62 236 TRP A N 1
ATOM 1742 C CA . TRP A 1 236 ? -1.706 -7.095 -5.624 1.00 98.62 236 TRP A CA 1
ATOM 1743 C C . TRP A 1 236 ? -2.540 -6.342 -6.658 1.00 98.62 236 TRP A C 1
ATOM 1745 O O . TRP A 1 236 ? -3.340 -5.472 -6.326 1.00 98.62 236 TRP A O 1
ATOM 1755 N N . SER A 1 237 ? -2.434 -6.766 -7.914 1.00 98.50 237 SER A N 1
ATOM 1756 C CA . SER A 1 237 ? -3.452 -6.461 -8.926 1.00 98.50 237 SER A CA 1
ATOM 1757 C C . SER A 1 237 ? -4.824 -7.027 -8.517 1.00 98.50 237 SER A C 1
ATOM 1759 O O . SER A 1 237 ? -4.883 -8.103 -7.910 1.00 98.50 237 SER A O 1
ATOM 1761 N N . PRO A 1 238 ? -5.940 -6.361 -8.868 1.00 97.88 238 PRO A N 1
ATOM 1762 C CA . PRO A 1 238 ? -7.283 -6.767 -8.445 1.00 97.88 238 PRO A CA 1
ATOM 1763 C C . PRO A 1 238 ? -7.744 -8.094 -9.063 1.00 97.88 238 PRO A C 1
ATOM 1765 O O . PRO A 1 238 ? -8.644 -8.739 -8.530 1.00 97.88 238 PRO A O 1
ATOM 1768 N N . ASP A 1 239 ? -7.116 -8.537 -10.156 1.00 98.06 239 ASP A N 1
ATOM 1769 C CA . ASP A 1 239 ? -7.340 -9.860 -10.750 1.00 98.06 239 ASP A CA 1
ATOM 1770 C C . ASP A 1 239 ? -6.438 -10.961 -10.151 1.00 98.06 239 ASP A C 1
ATOM 1772 O O . ASP A 1 239 ? -6.572 -12.136 -10.498 1.00 98.06 239 ASP A O 1
ATOM 1776 N N . GLY A 1 240 ? -5.515 -10.593 -9.256 1.00 98.25 240 GLY A N 1
ATOM 1777 C CA . GLY A 1 240 ? -4.592 -11.493 -8.569 1.00 98.25 240 GLY A CA 1
ATOM 1778 C C . GLY A 1 240 ? -3.483 -12.056 -9.457 1.00 98.25 240 GLY A C 1
ATOM 1779 O O . GLY A 1 240 ? -2.779 -12.976 -9.035 1.00 98.25 240 GLY A O 1
ATOM 1780 N N . ARG A 1 241 ? -3.314 -11.551 -10.686 1.00 98.31 241 ARG A N 1
ATOM 1781 C CA . ARG A 1 241 ? -2.376 -12.106 -11.679 1.00 98.31 241 ARG A CA 1
ATOM 1782 C C . ARG A 1 241 ? -0.989 -11.495 -11.622 1.00 98.31 241 ARG A C 1
ATOM 1784 O O . ARG A 1 241 ? -0.076 -12.026 -12.252 1.00 98.31 241 ARG A O 1
ATOM 1791 N N . ARG A 1 242 ? -0.838 -10.374 -10.928 1.00 98.75 242 ARG A N 1
ATOM 1792 C CA . ARG A 1 242 ? 0.408 -9.623 -10.771 1.00 98.75 242 ARG A CA 1
ATOM 1793 C C . ARG A 1 242 ? 0.544 -9.036 -9.374 1.00 98.75 242 ARG A C 1
ATOM 1795 O O . ARG A 1 242 ? -0.455 -8.730 -8.719 1.00 98.75 242 ARG A O 1
ATOM 1802 N N . ILE A 1 243 ? 1.792 -8.819 -8.988 1.00 9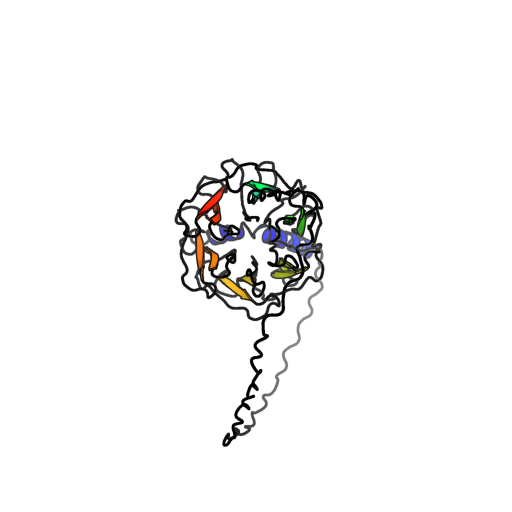8.88 243 ILE A N 1
ATOM 1803 C CA . ILE A 1 243 ? 2.202 -7.998 -7.851 1.00 98.88 243 ILE A CA 1
ATOM 1804 C C . ILE A 1 243 ? 3.002 -6.823 -8.420 1.00 98.88 243 ILE A C 1
ATOM 1806 O O . ILE A 1 243 ? 3.789 -7.009 -9.352 1.00 98.88 243 ILE A O 1
ATOM 1810 N N . VAL A 1 244 ? 2.763 -5.616 -7.917 1.00 98.88 244 VAL A N 1
ATOM 1811 C CA . VAL A 1 244 ? 3.641 -4.452 -8.103 1.00 98.88 244 VAL A CA 1
ATOM 1812 C C . VAL A 1 244 ? 4.468 -4.263 -6.834 1.00 98.88 244 VAL A C 1
ATOM 1814 O O . VAL A 1 244 ? 3.986 -4.592 -5.758 1.00 98.88 244 VAL A O 1
ATOM 1817 N N . PHE A 1 245 ? 5.704 -3.799 -6.957 1.00 98.81 245 PHE A N 1
ATOM 1818 C CA . PHE A 1 245 ? 6.636 -3.569 -5.849 1.00 98.81 245 PHE A CA 1
ATOM 1819 C C . PHE A 1 245 ? 7.676 -2.529 -6.278 1.00 98.81 245 PHE A C 1
ATOM 1821 O O . PHE A 1 245 ? 7.761 -2.220 -7.469 1.00 98.81 245 PHE A O 1
ATOM 1828 N N . TYR A 1 246 ? 8.459 -1.984 -5.351 1.00 98.38 246 TYR A N 1
ATOM 1829 C CA . TYR A 1 246 ? 9.634 -1.189 -5.708 1.00 98.38 246 TYR A CA 1
ATOM 1830 C C . TYR A 1 246 ? 10.921 -1.984 -5.494 1.00 98.38 246 TYR A C 1
ATOM 1832 O O . TYR A 1 246 ? 11.005 -2.806 -4.585 1.00 98.38 246 TYR A O 1
ATOM 1840 N N . SER A 1 247 ? 11.930 -1.727 -6.320 1.00 97.56 247 SER A N 1
ATOM 1841 C CA . SER A 1 247 ? 13.213 -2.427 -6.305 1.00 97.56 247 SER A CA 1
ATOM 1842 C C . SER A 1 247 ? 14.373 -1.464 -6.496 1.00 97.56 247 SER A C 1
ATOM 1844 O O . SER A 1 247 ? 14.314 -0.568 -7.335 1.00 97.56 247 SER A O 1
ATOM 1846 N N . GLY A 1 248 ? 15.439 -1.664 -5.721 1.00 94.19 248 GLY A N 1
ATOM 1847 C CA . GLY A 1 248 ? 16.702 -0.931 -5.838 1.00 94.19 248 GLY A CA 1
ATOM 1848 C C . GLY A 1 248 ? 17.721 -1.555 -6.799 1.00 94.19 248 GLY A C 1
ATOM 1849 O O . GLY A 1 248 ? 18.911 -1.280 -6.658 1.00 94.19 248 GLY A O 1
ATOM 1850 N N . GLN A 1 249 ? 17.308 -2.460 -7.697 1.00 88.88 249 GLN A N 1
ATOM 1851 C CA . GLN A 1 249 ? 18.226 -3.158 -8.615 1.00 88.88 249 GLN A CA 1
ATOM 1852 C C . GLN A 1 249 ? 18.893 -2.218 -9.637 1.00 88.88 249 GLN A C 1
ATOM 1854 O O . GLN A 1 249 ? 19.957 -2.546 -10.166 1.00 88.88 249 GLN A O 1
ATOM 1859 N N . ASP A 1 250 ? 18.298 -1.050 -9.881 1.00 85.19 250 ASP A N 1
ATOM 1860 C CA . ASP A 1 250 ? 18.754 -0.042 -10.837 1.00 85.19 250 ASP A CA 1
ATOM 1861 C C . ASP A 1 250 ? 19.257 1.242 -10.133 1.00 85.19 250 ASP A C 1
ATOM 1863 O O . ASP A 1 250 ? 19.672 1.238 -8.971 1.00 85.19 250 ASP A O 1
ATOM 1867 N N . ARG A 1 251 ? 19.326 2.369 -10.856 1.00 81.44 251 ARG A N 1
ATOM 1868 C CA . ARG A 1 251 ? 19.788 3.657 -10.318 1.00 81.44 251 ARG A CA 1
ATOM 1869 C C . ARG A 1 251 ? 18.718 4.302 -9.428 1.00 81.44 251 ARG A C 1
ATOM 1871 O O . ARG A 1 251 ? 18.108 5.282 -9.825 1.00 81.44 251 ARG A O 1
ATOM 1878 N N . GLY A 1 252 ? 18.561 3.791 -8.211 1.00 86.50 252 GLY A N 1
ATOM 1879 C CA . GLY A 1 252 ? 17.517 4.215 -7.273 1.00 86.50 252 GLY A CA 1
ATOM 1880 C C . GLY A 1 252 ? 16.424 3.157 -7.134 1.00 86.50 252 GLY A C 1
ATOM 1881 O O . GLY A 1 252 ? 16.505 2.099 -7.754 1.00 86.50 252 GLY A O 1
ATOM 1882 N N . ASN A 1 253 ? 15.431 3.421 -6.280 1.00 95.00 253 ASN A N 1
ATOM 1883 C CA . ASN A 1 253 ? 14.260 2.555 -6.176 1.00 95.00 253 ASN A CA 1
ATOM 1884 C C . ASN A 1 253 ? 13.277 2.875 -7.297 1.00 95.00 253 ASN A C 1
ATOM 1886 O O . ASN A 1 253 ? 12.915 4.033 -7.485 1.00 95.00 253 ASN A O 1
ATOM 1890 N N . GLU A 1 254 ? 12.853 1.845 -8.011 1.00 97.81 254 GLU A N 1
ATOM 1891 C CA . GLU A 1 254 ? 11.966 1.947 -9.165 1.00 97.81 254 GLU A CA 1
ATOM 1892 C C . GLU A 1 254 ? 10.816 0.973 -9.018 1.00 97.81 254 GLU A C 1
ATOM 1894 O O . GLU A 1 254 ? 10.940 -0.037 -8.330 1.00 97.81 254 GLU A O 1
ATOM 1899 N N . ILE A 1 255 ? 9.706 1.238 -9.695 1.00 98.69 255 ILE A N 1
ATOM 1900 C CA . ILE A 1 255 ? 8.522 0.392 -9.641 1.00 98.69 255 ILE A CA 1
ATOM 1901 C C . ILE A 1 255 ? 8.669 -0.749 -10.639 1.00 98.69 255 ILE A C 1
ATOM 1903 O O . ILE A 1 255 ? 8.920 -0.535 -11.825 1.00 98.69 255 ILE A O 1
ATOM 1907 N N . TYR A 1 256 ? 8.438 -1.965 -10.163 1.00 98.69 256 TYR A N 1
ATOM 1908 C CA . TYR A 1 256 ? 8.406 -3.185 -10.952 1.00 98.69 256 TYR A CA 1
ATOM 1909 C C . TYR A 1 256 ? 7.080 -3.909 -10.772 1.00 98.69 256 TYR A C 1
ATOM 1911 O O . TYR A 1 256 ? 6.350 -3.726 -9.800 1.00 98.69 256 TYR A O 1
ATOM 1919 N N . THR A 1 257 ? 6.783 -4.794 -11.713 1.00 98.62 257 THR A N 1
ATOM 1920 C CA . THR A 1 257 ? 5.715 -5.782 -11.595 1.00 98.62 257 THR A CA 1
ATOM 1921 C C . THR A 1 257 ? 6.255 -7.180 -11.834 1.00 98.62 257 THR A C 1
ATOM 1923 O O . THR A 1 257 ? 7.183 -7.355 -12.615 1.00 98.62 257 THR A O 1
ATOM 1926 N N . MET A 1 258 ? 5.648 -8.180 -11.205 1.00 98.56 258 MET A N 1
ATOM 1927 C CA . MET A 1 258 ? 5.953 -9.597 -11.393 1.00 98.56 258 MET A CA 1
ATOM 1928 C C . MET A 1 258 ? 4.687 -10.449 -11.350 1.00 98.56 258 MET A C 1
ATOM 1930 O O . MET A 1 258 ? 3.626 -9.991 -10.912 1.00 98.56 258 MET A O 1
ATOM 1934 N N . PHE A 1 259 ? 4.787 -11.700 -11.789 1.00 98.69 259 PHE A N 1
ATOM 1935 C CA . PHE A 1 259 ? 3.775 -12.707 -11.492 1.00 98.69 259 PHE A CA 1
ATOM 1936 C C . PHE A 1 259 ? 3.843 -13.129 -10.009 1.00 98.69 259 PHE A C 1
ATOM 1938 O O . PHE A 1 259 ? 4.899 -13.025 -9.388 1.00 98.69 259 PHE A O 1
ATOM 1945 N N . PRO A 1 260 ? 2.741 -13.636 -9.419 1.00 97.81 260 PRO A N 1
ATOM 1946 C CA . PRO A 1 260 ? 2.695 -14.085 -8.022 1.00 97.81 260 PRO A CA 1
ATOM 1947 C C . PRO A 1 260 ? 3.621 -15.254 -7.661 1.00 97.81 260 PRO A C 1
ATOM 1949 O O . PRO A 1 260 ? 3.640 -15.667 -6.505 1.00 97.81 260 PRO A O 1
ATOM 1952 N N . ASP A 1 261 ? 4.315 -15.831 -8.641 1.00 97.44 261 ASP A N 1
ATOM 1953 C CA . ASP A 1 261 ? 5.353 -16.849 -8.466 1.00 97.44 261 ASP A CA 1
ATOM 1954 C C . ASP A 1 261 ? 6.781 -16.265 -8.527 1.00 97.44 261 ASP A C 1
ATOM 1956 O O . ASP A 1 261 ? 7.750 -17.019 -8.518 1.00 97.44 261 ASP A O 1
ATOM 1960 N N . GLY A 1 262 ? 6.913 -14.934 -8.598 1.00 98.12 262 GLY A N 1
ATOM 1961 C CA . GLY A 1 262 ? 8.185 -14.208 -8.647 1.00 98.12 262 GLY A CA 1
ATOM 1962 C C . GLY A 1 262 ? 8.765 -14.039 -10.053 1.00 98.12 262 GLY A C 1
ATOM 1963 O O . GLY A 1 262 ? 9.741 -13.310 -10.243 1.00 98.12 262 GLY A O 1
ATOM 1964 N N . THR A 1 263 ? 8.174 -14.679 -11.066 1.00 98.25 263 THR A N 1
ATOM 1965 C CA . THR A 1 263 ? 8.675 -14.618 -12.444 1.00 98.25 263 THR A CA 1
ATOM 1966 C C . THR A 1 263 ? 8.176 -13.377 -13.192 1.00 98.25 263 THR A C 1
ATOM 1968 O O . THR A 1 263 ? 7.287 -12.656 -12.739 1.00 98.25 263 THR A O 1
ATOM 1971 N N . ASN A 1 264 ? 8.747 -13.119 -14.375 1.00 97.81 264 ASN A N 1
ATOM 1972 C CA . ASN A 1 264 ? 8.356 -12.013 -15.257 1.00 97.81 264 ASN A CA 1
ATOM 1973 C C . ASN A 1 264 ? 8.432 -10.626 -14.587 1.00 97.81 264 ASN A C 1
ATOM 1975 O O . ASN A 1 264 ? 7.491 -9.834 -14.671 1.00 97.81 264 ASN A O 1
ATOM 1979 N N . GLN A 1 265 ? 9.558 -10.351 -13.924 1.00 97.56 265 GLN A N 1
ATOM 1980 C CA . GLN A 1 265 ? 9.856 -9.038 -13.359 1.00 97.56 265 GLN A CA 1
ATOM 1981 C C . GLN A 1 265 ? 10.065 -8.013 -14.485 1.00 97.56 265 GLN A C 1
ATOM 1983 O O . GLN A 1 265 ? 10.917 -8.201 -15.354 1.00 97.56 265 GLN A O 1
ATOM 1988 N N . LEU A 1 266 ? 9.268 -6.945 -14.486 1.00 97.19 266 LEU A N 1
ATOM 1989 C CA . LEU A 1 266 ? 9.290 -5.872 -15.483 1.00 97.19 266 LEU A CA 1
ATOM 1990 C C . LEU A 1 266 ? 9.349 -4.519 -14.780 1.00 97.19 266 LEU A C 1
ATOM 1992 O O . LEU A 1 266 ? 8.507 -4.247 -13.927 1.00 97.19 266 LEU A O 1
ATOM 1996 N N . ARG A 1 267 ? 10.299 -3.671 -15.177 1.00 97.75 267 ARG A N 1
ATOM 1997 C CA . ARG A 1 267 ? 10.427 -2.289 -14.701 1.00 97.75 267 ARG A CA 1
ATOM 1998 C C . ARG A 1 267 ? 9.377 -1.389 -15.361 1.00 97.75 267 ARG A C 1
ATOM 2000 O O . ARG A 1 267 ? 9.188 -1.474 -16.573 1.00 97.75 267 ARG A O 1
ATOM 2007 N N . LEU A 1 268 ? 8.722 -0.536 -14.576 1.00 98.31 268 LEU A N 1
ATOM 2008 C CA . LEU A 1 268 ? 7.672 0.396 -15.010 1.00 98.31 268 LEU A CA 1
ATOM 2009 C C . LEU A 1 268 ? 8.112 1.868 -14.961 1.00 98.31 268 LEU A C 1
ATOM 2011 O O . LEU A 1 268 ? 7.583 2.682 -15.716 1.00 98.31 268 LEU A O 1
ATOM 2015 N N . THR A 1 269 ? 9.071 2.220 -14.104 1.00 98.25 269 THR A N 1
ATOM 2016 C CA . THR A 1 269 ? 9.594 3.590 -13.962 1.00 98.25 269 THR A CA 1
ATOM 2017 C C . THR A 1 269 ? 11.105 3.641 -14.167 1.00 98.25 269 THR A C 1
ATOM 2019 O O . THR A 1 269 ? 11.788 2.644 -13.956 1.00 98.25 269 THR A O 1
ATOM 2022 N N . ASP A 1 270 ? 11.622 4.784 -14.628 1.00 95.69 270 ASP A N 1
ATOM 2023 C CA . ASP A 1 270 ? 13.061 5.038 -14.782 1.00 95.69 270 ASP A CA 1
ATOM 2024 C C . ASP A 1 270 ? 13.361 6.514 -14.494 1.00 95.69 270 ASP A C 1
ATOM 2026 O O . ASP A 1 270 ? 13.211 7.376 -15.364 1.00 95.69 270 ASP A O 1
ATOM 2030 N N . ASN A 1 271 ? 13.712 6.816 -13.245 1.00 91.25 271 ASN A N 1
ATOM 2031 C CA . ASN A 1 271 ? 13.950 8.153 -12.719 1.00 91.25 271 ASN A CA 1
ATOM 2032 C C . ASN A 1 271 ? 15.274 8.203 -11.930 1.00 91.25 271 ASN A C 1
ATOM 2034 O O . ASN A 1 271 ? 15.728 7.234 -11.341 1.00 91.25 271 ASN A O 1
ATOM 2038 N N . GLU A 1 272 ? 15.912 9.377 -11.859 1.00 89.81 272 GLU A N 1
ATOM 2039 C CA . GLU A 1 272 ? 17.158 9.545 -11.079 1.00 89.81 272 GLU A CA 1
ATOM 2040 C C . GLU A 1 272 ? 16.937 9.538 -9.552 1.00 89.81 272 GLU A C 1
ATOM 2042 O O . GLU A 1 272 ? 17.891 9.562 -8.770 1.00 89.81 272 GLU A O 1
ATOM 2047 N N . THR A 1 273 ? 15.677 9.561 -9.125 1.00 92.75 273 THR A N 1
ATOM 2048 C CA . THR A 1 273 ? 15.242 9.644 -7.731 1.00 92.75 273 THR A CA 1
ATOM 2049 C C . THR A 1 273 ? 14.248 8.527 -7.422 1.00 92.75 273 THR A C 1
ATOM 2051 O O . THR A 1 273 ? 13.532 8.129 -8.336 1.00 92.75 273 THR A O 1
ATOM 2054 N N . PRO A 1 274 ? 14.119 8.095 -6.155 1.00 95.38 274 PRO A N 1
ATOM 2055 C CA . PRO A 1 274 ? 13.246 6.982 -5.790 1.00 95.38 274 PRO A CA 1
ATOM 2056 C C . PRO A 1 274 ? 11.766 7.181 -6.154 1.00 95.38 274 PRO A C 1
ATOM 2058 O O . PRO A 1 274 ? 11.196 8.241 -5.870 1.00 95.38 274 PRO A O 1
ATOM 2061 N N . ASP A 1 275 ? 11.162 6.111 -6.669 1.00 97.56 275 ASP A N 1
ATOM 2062 C CA . ASP A 1 275 ? 9.725 5.864 -6.774 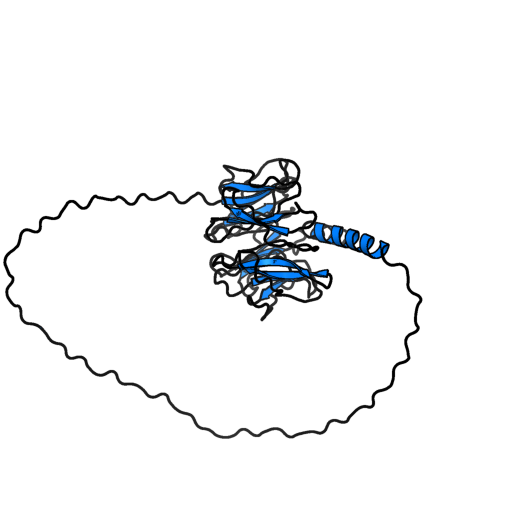1.00 97.56 275 ASP A CA 1
ATOM 2063 C C . ASP A 1 275 ? 9.353 4.706 -5.833 1.00 97.56 275 ASP A C 1
ATOM 2065 O O . ASP A 1 275 ? 9.966 3.637 -5.876 1.00 97.56 275 ASP A O 1
ATOM 2069 N N . LEU A 1 276 ? 8.382 4.924 -4.944 1.00 98.19 276 LEU A N 1
ATOM 2070 C CA . LEU A 1 276 ? 8.126 4.050 -3.795 1.00 98.19 276 LEU A CA 1
ATOM 2071 C C . LEU A 1 276 ? 6.629 3.814 -3.546 1.00 98.19 276 LEU A C 1
ATOM 2073 O O . LEU A 1 276 ? 5.773 4.576 -4.001 1.00 98.19 276 LEU A O 1
ATOM 2077 N N . GLU A 1 277 ? 6.355 2.751 -2.783 1.00 98.12 277 GLU A N 1
ATOM 2078 C CA . GLU A 1 277 ? 5.027 2.302 -2.326 1.00 98.12 277 GLU A CA 1
ATOM 2079 C C . GLU A 1 277 ? 3.962 2.274 -3.435 1.00 98.12 277 GLU A C 1
ATOM 2081 O O . GLU A 1 277 ? 2.982 3.029 -3.396 1.00 98.12 277 GLU A O 1
ATOM 2086 N N . PRO A 1 278 ? 4.157 1.432 -4.467 1.00 98.69 278 PRO A N 1
ATOM 2087 C CA . PRO A 1 278 ? 3.205 1.325 -5.552 1.00 98.69 278 PRO A CA 1
ATOM 2088 C C . PRO A 1 278 ? 1.922 0.595 -5.122 1.00 98.69 278 PRO A C 1
ATOM 2090 O O . PRO A 1 278 ? 1.976 -0.467 -4.508 1.00 98.69 278 PRO A O 1
ATOM 2093 N N . VAL A 1 279 ? 0.756 1.108 -5.522 1.00 98.44 279 VAL A N 1
ATOM 2094 C CA . VAL A 1 279 ? -0.556 0.522 -5.197 1.00 98.44 279 VAL A CA 1
ATOM 2095 C C . VAL A 1 279 ? -1.432 0.413 -6.441 1.00 98.44 279 VAL A C 1
ATOM 2097 O O . VAL A 1 279 ? -1.712 1.408 -7.118 1.00 98.44 279 VAL A O 1
ATOM 2100 N N . TRP A 1 280 ? -1.903 -0.800 -6.740 1.00 98.25 280 TRP A N 1
ATOM 2101 C CA . TRP A 1 280 ? -2.843 -1.036 -7.838 1.00 98.25 280 TRP A CA 1
ATOM 2102 C C . TRP A 1 280 ? -4.203 -0.388 -7.575 1.00 98.25 280 TRP A C 1
ATOM 2104 O O . TRP A 1 280 ? -4.751 -0.447 -6.476 1.00 98.25 280 TRP A O 1
ATOM 2114 N N . SER A 1 281 ? -4.772 0.202 -8.620 1.00 98.00 281 SER A N 1
ATOM 2115 C CA . SER A 1 281 ? -6.163 0.660 -8.614 1.00 98.00 281 SER A CA 1
ATOM 2116 C C . SER A 1 281 ? -7.147 -0.519 -8.573 1.00 98.00 281 SER A C 1
ATOM 2118 O O . SER A 1 281 ? -6.866 -1.571 -9.159 1.00 98.00 281 SER A O 1
ATOM 2120 N N . PRO A 1 282 ? -8.329 -0.354 -7.945 1.00 97.00 282 PRO A N 1
ATOM 2121 C CA . PRO A 1 282 ? -9.323 -1.424 -7.834 1.00 97.00 282 PRO A CA 1
ATOM 2122 C C . PRO A 1 282 ? -9.868 -1.928 -9.175 1.00 97.00 282 PRO A C 1
ATOM 2124 O O . PRO A 1 282 ? -10.311 -3.070 -9.265 1.00 97.00 282 PRO A O 1
ATOM 2127 N N . ASP A 1 283 ? -9.853 -1.086 -10.214 1.00 97.44 283 ASP A N 1
ATOM 2128 C CA . ASP A 1 283 ? -10.326 -1.437 -11.558 1.00 97.44 283 ASP A CA 1
ATOM 2129 C C . ASP A 1 283 ? -9.251 -2.086 -12.440 1.00 97.44 283 ASP A C 1
ATOM 2131 O O . ASP A 1 283 ? -9.551 -2.593 -13.522 1.00 97.44 283 ASP A O 1
ATOM 2135 N N . GLY A 1 284 ? -8.005 -2.102 -11.974 1.00 97.94 284 GLY A N 1
ATOM 2136 C CA . GLY A 1 284 ? -6.910 -2.741 -12.670 1.00 97.94 284 GLY A CA 1
ATOM 2137 C C . GLY A 1 284 ? -6.274 -1.909 -13.782 1.00 97.94 284 GLY A C 1
ATOM 2138 O O . GLY A 1 284 ? -5.583 -2.469 -14.629 1.00 97.94 284 GLY A O 1
ATOM 2139 N N . THR A 1 285 ? -6.522 -0.602 -13.836 1.00 98.19 285 THR A N 1
ATOM 2140 C CA . THR A 1 285 ? -6.069 0.228 -14.965 1.00 98.19 285 THR A CA 1
ATOM 2141 C C . THR A 1 285 ? -4.880 1.120 -14.630 1.00 98.19 285 THR A C 1
ATOM 2143 O O . THR A 1 285 ? -4.111 1.489 -15.515 1.00 98.19 285 THR A O 1
ATOM 2146 N N . LYS A 1 286 ? -4.690 1.440 -13.348 1.00 98.69 286 LYS A N 1
ATOM 2147 C CA . LYS A 1 286 ? -3.679 2.387 -12.855 1.00 98.69 286 LYS A CA 1
ATOM 2148 C C . LYS A 1 286 ? -2.884 1.879 -11.661 1.00 98.69 286 LYS A C 1
ATOM 2150 O O . LYS A 1 286 ? -3.338 0.994 -10.935 1.00 98.69 286 LYS A O 1
ATOM 2155 N N . ILE A 1 287 ? -1.734 2.509 -11.435 1.00 98.88 287 ILE A N 1
ATOM 2156 C CA . ILE A 1 287 ? -0.868 2.328 -10.263 1.00 98.88 287 ILE A CA 1
ATOM 2157 C C . ILE A 1 287 ? -0.607 3.703 -9.632 1.00 98.88 287 ILE A C 1
ATOM 2159 O O . ILE A 1 287 ? -0.180 4.623 -10.332 1.00 98.88 287 ILE A O 1
ATOM 2163 N N . LEU A 1 288 ? -0.874 3.845 -8.329 1.00 98.69 288 LEU A N 1
ATOM 2164 C CA . LEU A 1 288 ? -0.407 4.975 -7.513 1.00 98.69 288 LEU A CA 1
ATOM 2165 C C . LEU A 1 288 ? 0.981 4.694 -6.980 1.00 98.69 288 LEU A C 1
ATOM 2167 O O . LEU A 1 288 ? 1.330 3.539 -6.794 1.00 98.69 288 LEU A O 1
ATOM 2171 N N . PHE A 1 289 ? 1.736 5.747 -6.712 1.00 98.81 289 PHE A N 1
ATOM 2172 C CA . PHE A 1 289 ? 3.027 5.703 -6.035 1.00 98.81 289 PHE A CA 1
ATOM 2173 C C . PHE A 1 289 ? 3.377 7.107 -5.552 1.00 98.81 289 PHE A C 1
ATOM 2175 O O . PHE A 1 289 ? 2.706 8.077 -5.925 1.00 98.81 289 PHE A O 1
ATOM 2182 N N . TYR A 1 290 ? 4.435 7.248 -4.762 1.00 98.62 290 TYR A N 1
ATOM 2183 C CA . TYR A 1 290 ? 5.047 8.557 -4.556 1.00 98.62 290 TYR A CA 1
ATOM 2184 C C . TYR A 1 290 ? 6.471 8.598 -5.100 1.00 98.62 290 TYR A C 1
ATOM 2186 O O . TYR A 1 290 ? 7.164 7.585 -5.161 1.00 98.62 290 TYR A O 1
ATOM 2194 N N . SER A 1 291 ? 6.889 9.786 -5.528 1.00 98.06 291 SER A N 1
ATOM 2195 C CA . SER A 1 291 ? 8.189 10.026 -6.157 1.00 98.06 291 SER A CA 1
ATOM 2196 C C . SER A 1 291 ? 8.843 11.276 -5.593 1.00 98.06 291 SER A C 1
ATOM 2198 O O . SER A 1 291 ? 8.153 12.246 -5.273 1.00 98.06 291 SER A O 1
ATOM 2200 N N . PHE A 1 292 ? 10.175 11.273 -5.530 1.00 95.81 292 PHE A N 1
ATOM 2201 C CA . PHE A 1 292 ? 10.989 12.431 -5.136 1.00 95.81 292 PHE A CA 1
ATOM 2202 C C . PHE A 1 292 ? 11.448 13.298 -6.317 1.00 95.81 292 PHE A C 1
ATOM 2204 O O . PHE A 1 292 ? 12.192 14.263 -6.114 1.00 95.81 292 PHE A O 1
ATOM 2211 N N . ARG A 1 293 ? 11.020 12.986 -7.547 1.00 94.38 293 ARG A N 1
ATOM 2212 C CA . ARG A 1 293 ? 11.552 13.610 -8.776 1.00 94.38 293 ARG A CA 1
ATOM 2213 C C . ARG A 1 293 ? 11.341 15.115 -8.895 1.00 94.38 293 ARG A C 1
ATOM 2215 O O . ARG A 1 293 ? 12.033 15.764 -9.671 1.00 94.38 293 ARG A O 1
ATOM 2222 N N . ASP A 1 294 ? 10.440 15.674 -8.092 1.00 93.00 294 ASP A N 1
ATOM 2223 C CA . ASP A 1 294 ? 10.154 17.108 -8.050 1.00 93.00 294 ASP A CA 1
ATOM 2224 C C . ASP A 1 294 ? 10.747 17.824 -6.817 1.00 93.00 294 ASP A C 1
ATOM 2226 O O . ASP A 1 294 ? 10.385 18.963 -6.520 1.00 93.00 294 ASP A O 1
ATOM 2230 N N . GLY A 1 295 ? 11.698 17.185 -6.125 1.00 92.88 295 GLY A N 1
ATOM 2231 C CA . GLY A 1 295 ? 12.469 17.753 -5.009 1.00 92.88 295 GLY A CA 1
ATOM 2232 C C . GLY A 1 295 ? 11.959 17.377 -3.612 1.00 92.88 295 GLY A C 1
ATOM 2233 O O . GLY A 1 295 ? 12.697 17.519 -2.637 1.00 92.88 295 GLY A O 1
ATOM 2234 N N . ASN A 1 296 ? 10.735 16.865 -3.521 1.00 95.44 296 ASN A N 1
ATOM 2235 C CA . ASN A 1 296 ? 10.068 16.338 -2.331 1.00 95.44 296 ASN A CA 1
ATOM 2236 C C . ASN A 1 296 ? 9.148 15.170 -2.728 1.00 95.44 296 ASN A C 1
ATOM 2238 O O . ASN A 1 296 ? 8.793 15.049 -3.900 1.00 95.44 296 ASN A O 1
ATOM 2242 N N . ALA A 1 297 ? 8.768 14.317 -1.769 1.00 97.50 297 ALA A N 1
ATOM 2243 C CA . ALA A 1 297 ? 7.842 13.214 -2.020 1.00 97.50 297 ALA A CA 1
ATOM 2244 C C . ALA A 1 297 ? 6.458 13.742 -2.406 1.00 97.50 297 ALA A C 1
ATOM 2246 O O . ALA A 1 297 ? 5.874 14.536 -1.666 1.00 97.50 297 ALA A O 1
ATOM 2247 N N . GLN A 1 298 ? 5.951 13.328 -3.563 1.00 98.56 298 GLN A N 1
ATOM 2248 C CA . GLN A 1 298 ? 4.643 13.722 -4.087 1.00 98.56 298 GLN A CA 1
ATOM 2249 C C . GLN A 1 298 ? 3.933 12.510 -4.674 1.00 98.56 298 GLN A C 1
ATOM 2251 O O . GLN A 1 298 ? 4.591 11.596 -5.167 1.00 98.56 298 GLN A O 1
ATOM 2256 N N . VAL A 1 299 ? 2.600 12.519 -4.673 1.00 98.81 299 VAL A N 1
ATOM 2257 C CA . VAL A 1 299 ? 1.790 11.404 -5.179 1.00 98.81 299 VAL A CA 1
ATOM 2258 C C . VAL A 1 299 ? 1.669 11.488 -6.698 1.00 98.81 299 VAL A C 1
ATOM 2260 O O . VAL A 1 299 ? 1.326 12.539 -7.250 1.00 98.81 299 VAL A O 1
ATOM 2263 N N . TYR A 1 300 ? 1.895 10.362 -7.369 1.00 98.81 300 TYR A N 1
ATOM 2264 C CA . TYR A 1 300 ? 1.725 10.178 -8.806 1.00 98.81 300 TYR A CA 1
ATOM 2265 C C . TYR A 1 300 ? 0.808 8.999 -9.099 1.00 98.81 300 TYR A C 1
ATOM 2267 O O . TYR A 1 300 ? 0.608 8.109 -8.275 1.00 98.81 300 TYR A O 1
ATOM 2275 N N . VAL A 1 301 ? 0.281 8.999 -10.317 1.00 98.81 301 VAL A N 1
ATOM 2276 C CA . VAL A 1 301 ? -0.443 7.882 -10.912 1.00 98.81 301 VAL A CA 1
ATOM 2277 C C . VAL A 1 301 ? 0.124 7.585 -12.295 1.00 98.81 301 VAL A C 1
ATOM 2279 O O . VAL A 1 301 ? 0.564 8.500 -12.988 1.00 98.81 301 VAL A O 1
ATOM 2282 N N . MET A 1 302 ? 0.106 6.324 -12.709 1.00 98.69 302 MET A N 1
ATOM 2283 C CA . MET A 1 302 ? 0.476 5.886 -14.058 1.00 98.69 302 MET A CA 1
ATOM 2284 C C . MET A 1 302 ? -0.469 4.796 -14.565 1.00 98.69 302 MET A C 1
ATOM 2286 O O . MET A 1 302 ? -1.183 4.182 -13.769 1.00 98.69 302 MET A O 1
ATOM 2290 N N . GLU A 1 303 ? -0.466 4.535 -15.873 1.00 98.69 303 GLU A N 1
ATOM 2291 C CA . GLU A 1 303 ? -1.069 3.311 -16.414 1.00 98.69 303 GLU A CA 1
ATOM 2292 C C . GLU A 1 303 ? -0.227 2.086 -16.020 1.00 98.69 303 GLU A C 1
ATOM 2294 O O . GLU A 1 303 ? 0.964 2.187 -15.720 1.00 98.69 303 GLU A O 1
ATOM 2299 N N . THR A 1 304 ? -0.826 0.896 -16.049 1.00 98.06 304 THR A N 1
ATOM 2300 C CA . THR A 1 304 ? -0.171 -0.350 -15.598 1.00 98.06 304 THR A CA 1
ATOM 2301 C C . THR A 1 304 ? 1.037 -0.790 -16.430 1.00 98.06 304 THR A C 1
ATOM 2303 O O . THR A 1 304 ? 1.745 -1.714 -16.034 1.00 98.06 304 THR A O 1
ATOM 2306 N N . ASP A 1 305 ? 1.265 -0.170 -17.588 1.00 97.75 305 ASP A N 1
ATOM 2307 C CA . ASP A 1 305 ? 2.443 -0.383 -18.436 1.00 97.75 305 ASP A CA 1
ATOM 2308 C C . ASP A 1 305 ? 3.583 0.618 -18.162 1.00 97.75 305 ASP A C 1
ATOM 2310 O O . ASP A 1 305 ? 4.603 0.584 -18.848 1.00 97.75 305 ASP A O 1
ATOM 2314 N N . GLY A 1 306 ? 3.423 1.497 -17.165 1.00 98.31 306 GLY A N 1
ATOM 2315 C CA . GLY A 1 306 ? 4.398 2.524 -16.790 1.00 98.31 306 GLY A CA 1
ATOM 2316 C C . GLY A 1 306 ? 4.231 3.859 -17.523 1.00 98.31 306 GLY A C 1
ATOM 2317 O O . GLY A 1 306 ? 4.926 4.831 -17.210 1.00 98.31 306 GLY A O 1
ATOM 2318 N N . THR A 1 307 ? 3.314 3.946 -18.492 1.00 98.50 307 THR A N 1
ATOM 2319 C CA . THR A 1 307 ? 3.078 5.166 -19.275 1.00 98.50 307 THR A CA 1
ATOM 2320 C C . THR A 1 307 ? 2.121 6.144 -18.580 1.00 98.50 307 THR A C 1
ATOM 2322 O O . THR A 1 307 ? 1.528 5.851 -17.544 1.00 98.50 307 THR A O 1
ATOM 2325 N N . ASN A 1 308 ? 1.981 7.349 -19.150 1.00 98.00 308 ASN A N 1
ATOM 2326 C CA . ASN A 1 308 ? 1.111 8.432 -18.664 1.00 98.00 308 ASN A CA 1
ATOM 2327 C C . ASN A 1 308 ? 1.267 8.734 -17.166 1.00 98.00 308 ASN A C 1
ATOM 2329 O O . ASN A 1 308 ? 0.288 8.819 -16.428 1.00 98.00 308 ASN A O 1
ATOM 2333 N N . GLN A 1 309 ? 2.510 8.916 -16.725 1.00 98.19 309 GLN A N 1
ATOM 2334 C CA . GLN A 1 309 ? 2.792 9.284 -15.343 1.00 98.19 309 GLN A CA 1
ATOM 2335 C C . GLN A 1 309 ? 2.347 10.731 -15.080 1.00 98.19 309 GLN A C 1
ATOM 2337 O O . GLN A 1 309 ? 2.841 11.669 -15.708 1.00 98.19 309 GLN A O 1
ATOM 2342 N N . ILE A 1 310 ? 1.405 10.912 -14.158 1.00 98.06 310 ILE A N 1
ATOM 2343 C CA . ILE A 1 310 ? 0.775 12.192 -13.824 1.00 98.06 310 ILE A CA 1
ATOM 2344 C C . ILE A 1 310 ? 0.981 12.472 -12.337 1.00 98.06 310 ILE A C 1
ATOM 2346 O O . ILE A 1 310 ? 0.707 11.623 -11.492 1.00 98.06 310 ILE A O 1
ATOM 2350 N N . ARG A 1 311 ? 1.434 13.686 -12.016 1.00 98.44 311 ARG A N 1
ATOM 2351 C CA . ARG A 1 311 ? 1.542 14.185 -10.640 1.00 98.44 311 ARG A CA 1
ATOM 2352 C C . ARG A 1 311 ? 0.168 14.607 -10.117 1.00 98.44 311 ARG A C 1
ATOM 2354 O O . ARG A 1 311 ? -0.475 15.452 -10.737 1.00 98.44 311 ARG A O 1
ATOM 2361 N N . LEU A 1 312 ? -0.251 14.069 -8.973 1.00 98.69 312 LEU A N 1
ATOM 2362 C CA . LEU A 1 312 ? -1.545 14.361 -8.341 1.00 98.69 312 LEU A CA 1
ATOM 2363 C C . LEU A 1 312 ? -1.454 15.395 -7.214 1.00 98.69 312 LEU A C 1
ATOM 2365 O O . LEU A 1 312 ? -2.402 16.152 -7.000 1.00 98.69 312 LEU A O 1
ATOM 2369 N N . THR A 1 313 ? -0.327 15.468 -6.502 1.00 98.62 313 THR A N 1
ATOM 2370 C CA . THR A 1 313 ? -0.106 16.485 -5.464 1.00 98.62 313 THR A CA 1
ATOM 2371 C C . THR A 1 313 ? 1.024 17.430 -5.841 1.00 98.62 313 THR A C 1
ATOM 2373 O O . THR A 1 313 ? 1.990 17.017 -6.465 1.00 98.62 313 THR A O 1
ATOM 2376 N N . ASN A 1 314 ? 0.889 18.722 -5.518 1.00 96.75 314 ASN A N 1
ATOM 2377 C CA . ASN A 1 314 ? 1.923 19.724 -5.785 1.00 96.75 314 ASN A CA 1
ATOM 2378 C C . ASN A 1 314 ? 1.988 20.768 -4.665 1.00 96.75 314 ASN A C 1
ATOM 2380 O O . ASN A 1 314 ? 1.237 21.744 -4.664 1.00 96.75 314 ASN A O 1
ATOM 2384 N N . ASN A 1 315 ? 2.869 20.536 -3.700 1.00 95.44 315 ASN A N 1
ATOM 2385 C CA . ASN A 1 315 ? 3.165 21.444 -2.593 1.00 95.44 315 ASN A CA 1
ATOM 2386 C C . ASN A 1 315 ? 4.648 21.322 -2.188 1.00 95.44 315 ASN A C 1
ATOM 2388 O O . ASN A 1 315 ? 5.409 20.611 -2.842 1.00 95.44 315 ASN A O 1
ATOM 2392 N N . GLN A 1 316 ? 5.071 22.065 -1.161 1.00 95.50 316 GLN A N 1
ATOM 2393 C CA . GLN A 1 316 ? 6.465 22.096 -0.684 1.00 95.50 316 GLN A CA 1
ATOM 2394 C C . GLN A 1 316 ? 6.773 21.019 0.370 1.00 95.50 316 GLN A C 1
ATOM 2396 O O . GLN A 1 316 ? 7.903 20.929 0.847 1.00 95.50 316 GLN A O 1
ATOM 2401 N N . ASP A 1 317 ? 5.773 20.221 0.726 1.00 96.62 317 ASP A N 1
ATOM 2402 C CA . ASP A 1 317 ? 5.764 19.287 1.841 1.00 96.62 317 ASP A CA 1
ATOM 2403 C C . ASP A 1 317 ? 5.785 17.842 1.319 1.00 96.62 317 ASP A C 1
ATOM 2405 O O . ASP A 1 317 ? 5.746 17.599 0.118 1.00 96.62 317 ASP A O 1
ATOM 2409 N N . GLN A 1 318 ? 5.912 16.854 2.190 1.00 97.06 318 GLN A N 1
ATOM 2410 C CA . GLN A 1 318 ? 5.940 15.451 1.789 1.00 97.06 318 GLN A CA 1
ATOM 2411 C C . GLN A 1 318 ? 4.530 14.874 1.770 1.00 97.06 318 GLN A C 1
ATOM 2413 O O . GLN A 1 318 ? 3.827 14.957 2.776 1.00 97.06 318 GLN A O 1
ATOM 2418 N N . ASP A 1 319 ? 4.152 14.273 0.642 1.00 98.19 319 ASP A N 1
ATOM 2419 C CA . ASP A 1 319 ? 2.941 13.477 0.474 1.00 98.19 319 ASP A CA 1
ATOM 2420 C C . ASP A 1 319 ? 3.336 12.045 0.092 1.00 98.19 319 ASP A C 1
ATOM 2422 O O . ASP A 1 319 ? 3.939 11.822 -0.961 1.00 98.19 319 ASP A O 1
ATOM 2426 N N . GLU A 1 320 ? 3.011 11.078 0.946 1.00 98.31 320 GLU A N 1
ATOM 2427 C CA . GLU A 1 320 ? 3.528 9.708 0.855 1.00 98.31 320 GLU A CA 1
ATOM 2428 C C . GLU A 1 320 ? 2.440 8.665 1.182 1.00 98.31 320 GLU A C 1
ATOM 2430 O O . GLU A 1 320 ? 1.368 9.000 1.697 1.00 98.31 320 GLU A O 1
ATOM 2435 N N . PHE A 1 321 ? 2.739 7.389 0.899 1.00 98.12 321 PHE A N 1
ATOM 2436 C CA . PHE A 1 321 ? 1.876 6.222 1.158 1.00 98.12 321 PHE A CA 1
ATOM 2437 C C . PHE A 1 321 ? 0.426 6.398 0.660 1.00 98.12 321 PHE A C 1
ATOM 2439 O O . PHE A 1 321 ? -0.513 6.386 1.463 1.00 98.12 321 PHE A O 1
ATOM 2446 N N . PRO A 1 322 ? 0.220 6.611 -0.654 1.00 98.50 322 PRO A N 1
ATOM 2447 C CA . PRO A 1 322 ? -1.114 6.751 -1.217 1.00 98.50 322 PRO A CA 1
ATOM 2448 C C . PRO A 1 322 ? -1.844 5.399 -1.311 1.00 98.50 322 PRO A C 1
ATOM 2450 O O . PRO A 1 322 ? -1.255 4.393 -1.689 1.00 98.50 322 PRO A O 1
ATOM 2453 N N . THR A 1 323 ? -3.152 5.384 -1.057 1.00 98.06 323 THR A N 1
ATOM 2454 C CA . THR A 1 323 ? -4.037 4.215 -1.202 1.00 98.06 323 THR A CA 1
ATOM 2455 C C . THR A 1 323 ? -5.352 4.607 -1.879 1.00 98.06 323 THR A C 1
ATOM 2457 O O . THR A 1 323 ? -5.820 5.741 -1.741 1.00 98.06 323 THR A O 1
ATOM 2460 N N . TRP A 1 324 ? -5.967 3.679 -2.611 1.00 97.94 324 TRP A N 1
ATOM 2461 C CA . TRP A 1 324 ? -7.237 3.893 -3.310 1.00 97.94 324 TRP A CA 1
ATOM 2462 C C . TRP A 1 324 ? -8.436 3.577 -2.425 1.00 97.94 324 TRP A C 1
ATOM 2464 O O . TRP A 1 324 ? -8.453 2.553 -1.752 1.00 97.94 324 TRP A O 1
ATOM 2474 N N . SER A 1 325 ? -9.508 4.362 -2.531 1.00 97.00 325 SER A N 1
ATOM 2475 C CA . SER A 1 325 ? -10.825 3.890 -2.101 1.00 97.00 325 SER A CA 1
ATOM 2476 C C . SER A 1 325 ? -11.258 2.671 -2.909 1.00 97.00 325 SER A C 1
ATOM 2478 O O . SER A 1 325 ? -10.924 2.550 -4.085 1.00 97.00 325 SER A O 1
ATOM 2480 N N . ARG A 1 326 ? -12.068 1.787 -2.313 1.00 92.44 326 ARG A N 1
ATOM 2481 C CA . ARG A 1 326 ? -12.543 0.544 -2.956 1.00 92.44 326 ARG A CA 1
ATOM 2482 C C . ARG A 1 326 ? -13.200 0.752 -4.325 1.00 92.44 326 ARG A C 1
ATOM 2484 O O . ARG A 1 326 ? -13.094 -0.103 -5.196 1.00 92.44 326 ARG A O 1
ATOM 2491 N N . ASP A 1 327 ? -13.905 1.863 -4.501 1.00 93.88 327 ASP A N 1
ATOM 2492 C CA . ASP A 1 327 ? -14.573 2.227 -5.754 1.00 93.88 327 ASP A CA 1
ATOM 2493 C C . ASP A 1 327 ? -13.668 2.980 -6.750 1.00 93.88 327 ASP A C 1
ATOM 2495 O O . ASP A 1 327 ? -14.137 3.389 -7.810 1.00 93.88 327 ASP A O 1
ATOM 2499 N N . GLY A 1 328 ? -12.396 3.204 -6.407 1.00 96.50 328 GLY A N 1
ATOM 2500 C CA . GLY A 1 328 ? -11.419 3.937 -7.212 1.00 96.50 328 GLY A CA 1
ATOM 2501 C C . GLY A 1 328 ? -11.671 5.444 -7.316 1.00 96.50 328 GLY A C 1
ATOM 2502 O O . GLY A 1 328 ? -10.956 6.129 -8.040 1.00 96.50 328 GLY A O 1
ATOM 2503 N N . SER A 1 329 ? -12.679 5.993 -6.629 1.00 96.94 329 SER A N 1
ATOM 2504 C CA . SER A 1 329 ? -13.070 7.403 -6.774 1.00 96.94 329 SER A CA 1
ATOM 2505 C C . SER A 1 329 ? -12.221 8.380 -5.954 1.00 96.94 329 SER A C 1
ATOM 2507 O O . SER A 1 329 ? -12.195 9.584 -6.245 1.00 96.94 329 SER A O 1
ATOM 2509 N N . LYS A 1 330 ? -11.538 7.887 -4.918 1.00 98.31 330 LYS A N 1
ATOM 2510 C CA . LYS A 1 330 ? -10.756 8.677 -3.965 1.00 98.31 330 LYS A CA 1
ATOM 2511 C C . LYS A 1 330 ? -9.412 8.040 -3.668 1.00 98.31 330 LYS A C 1
ATOM 2513 O O . LYS A 1 330 ? -9.196 6.853 -3.891 1.00 98.31 330 LYS A O 1
ATOM 2518 N N . ILE A 1 331 ? -8.530 8.871 -3.133 1.00 98.69 331 ILE A N 1
ATOM 2519 C CA . ILE A 1 331 ? -7.192 8.499 -2.691 1.00 98.69 331 ILE A CA 1
ATOM 2520 C C . ILE A 1 331 ? -7.016 9.020 -1.268 1.00 98.69 331 ILE A C 1
ATOM 2522 O O . ILE A 1 331 ? -7.327 10.187 -1.023 1.00 98.69 331 ILE A O 1
ATOM 2526 N N . ALA A 1 332 ? -6.538 8.182 -0.350 1.00 98.56 332 ALA A N 1
ATOM 2527 C CA . ALA A 1 332 ? -5.995 8.621 0.936 1.00 98.56 332 ALA A CA 1
ATOM 2528 C C . ALA A 1 332 ? -4.469 8.587 0.882 1.00 98.56 332 ALA A C 1
ATOM 2530 O O . ALA A 1 332 ? -3.894 7.779 0.167 1.00 98.56 332 ALA A O 1
ATOM 2531 N N . PHE A 1 333 ? -3.818 9.480 1.610 1.00 98.69 333 PHE A N 1
ATOM 2532 C CA . PHE A 1 333 ? -2.363 9.576 1.728 1.00 98.69 333 PHE A CA 1
ATOM 2533 C C . PHE A 1 333 ? -2.048 10.339 3.017 1.00 98.69 333 PHE A C 1
ATOM 2535 O O . PHE A 1 333 ? -2.950 10.973 3.574 1.00 98.69 333 PHE A O 1
ATOM 2542 N N . TYR A 1 334 ? -0.811 10.312 3.510 1.00 97.75 334 TYR A N 1
ATOM 2543 C CA . TYR A 1 334 ? -0.431 11.242 4.577 1.00 97.75 334 TYR A CA 1
ATOM 2544 C C . TYR A 1 334 ? 0.382 12.407 4.035 1.00 97.75 334 TYR A C 1
ATOM 2546 O O . TYR A 1 334 ? 1.117 12.268 3.058 1.00 97.75 334 TYR A O 1
ATOM 2554 N N . SER A 1 335 ? 0.257 13.555 4.694 1.00 98.25 335 SER A N 1
ATOM 2555 C CA . SER A 1 335 ? 1.008 14.761 4.370 1.00 98.25 335 SER A CA 1
ATOM 2556 C C . SER A 1 335 ? 1.538 15.430 5.623 1.00 98.25 335 SER A C 1
ATOM 2558 O O . SER A 1 335 ? 0.832 15.466 6.626 1.00 98.25 335 SER A O 1
ATOM 2560 N N . ASN A 1 336 ? 2.741 16.006 5.564 1.00 96.75 336 ASN A N 1
ATOM 2561 C CA . ASN A 1 336 ? 3.271 16.837 6.652 1.00 96.75 336 ASN A CA 1
ATOM 2562 C C . ASN A 1 336 ? 3.041 18.352 6.472 1.00 96.75 336 ASN A C 1
ATOM 2564 O O . ASN A 1 336 ? 3.593 19.152 7.231 1.00 96.75 336 ASN A O 1
ATOM 2568 N N . ARG A 1 337 ? 2.191 18.754 5.514 1.00 95.12 337 ARG A N 1
ATOM 2569 C CA . ARG A 1 337 ? 1.897 20.165 5.178 1.00 95.12 337 ARG A CA 1
ATOM 2570 C C . ARG A 1 337 ? 1.278 21.003 6.303 1.00 95.12 337 ARG A C 1
ATOM 2572 O O . ARG A 1 337 ? 1.165 22.221 6.182 1.00 95.12 337 ARG A O 1
ATOM 2579 N N . THR A 1 338 ? 0.841 20.365 7.384 1.00 92.44 338 THR A N 1
ATOM 2580 C CA . THR A 1 338 ? 0.242 20.993 8.574 1.00 92.44 338 THR A CA 1
ATOM 2581 C C . THR A 1 338 ? 1.207 21.090 9.759 1.00 92.44 338 THR A C 1
ATOM 2583 O O . THR A 1 338 ? 0.830 21.604 10.809 1.00 92.44 338 THR A O 1
ATOM 2586 N N . GLY A 1 339 ? 2.474 20.696 9.575 1.00 90.50 339 GLY A N 1
ATOM 2587 C CA . GLY A 1 339 ? 3.541 20.755 10.583 1.00 90.50 339 GLY A CA 1
ATOM 2588 C C . GLY A 1 339 ? 3.894 19.395 11.197 1.00 90.50 339 GLY A C 1
ATOM 2589 O O . GLY A 1 339 ? 5.005 19.216 11.694 1.00 90.50 339 GLY A O 1
ATOM 2590 N N . ASN A 1 340 ? 2.986 18.429 11.102 1.00 92.62 340 ASN A N 1
ATOM 2591 C CA . ASN A 1 340 ? 3.115 17.016 11.461 1.00 92.62 340 ASN A CA 1
ATOM 2592 C C . ASN A 1 340 ? 2.426 16.165 10.383 1.00 92.62 340 ASN A C 1
ATOM 2594 O O . ASN A 1 340 ? 1.702 16.705 9.552 1.00 92.62 340 ASN A O 1
ATOM 2598 N N . SER A 1 341 ? 2.677 14.851 10.363 1.00 96.12 341 SER A N 1
ATOM 2599 C CA . SER A 1 341 ? 1.992 13.958 9.420 1.00 96.12 341 SER A CA 1
ATOM 2600 C C . SER A 1 341 ? 0.533 13.778 9.821 1.00 96.12 341 SER A C 1
ATOM 2602 O O . SER A 1 341 ? 0.261 13.306 10.920 1.00 96.12 341 SER A O 1
ATOM 2604 N N . ASP A 1 342 ? -0.367 14.110 8.907 1.00 98.19 342 ASP A N 1
ATOM 2605 C CA . ASP A 1 342 ? -1.807 13.911 9.024 1.00 98.19 342 ASP A CA 1
ATOM 2606 C C . ASP A 1 342 ? -2.335 13.141 7.811 1.00 98.19 342 ASP A C 1
ATOM 2608 O O . ASP A 1 342 ? -1.752 13.193 6.725 1.00 98.19 342 ASP A O 1
ATOM 2612 N N . ILE A 1 343 ? -3.476 12.469 7.965 1.00 98.50 343 ILE A N 1
ATOM 2613 C CA . ILE A 1 343 ? -4.159 11.785 6.867 1.00 98.50 343 ILE A CA 1
ATOM 2614 C C . ILE A 1 343 ? -4.964 12.795 6.052 1.00 98.50 343 ILE A C 1
ATOM 2616 O O . ILE A 1 343 ? -5.793 13.539 6.580 1.00 98.50 343 ILE A O 1
ATOM 2620 N N . PHE A 1 344 ? -4.764 12.774 4.741 1.00 98.56 344 PHE A N 1
ATOM 2621 C CA . PHE A 1 344 ? -5.508 13.541 3.754 1.00 98.56 344 PHE A CA 1
ATOM 2622 C C . PHE A 1 344 ? -6.242 12.604 2.801 1.00 98.56 344 PHE A C 1
ATOM 2624 O O . PHE A 1 344 ? -5.846 11.461 2.580 1.00 98.56 344 PHE A O 1
ATOM 2631 N N . ILE A 1 345 ? -7.311 13.120 2.202 1.00 98.31 345 ILE A N 1
ATOM 2632 C CA . ILE A 1 345 ? -8.001 12.491 1.080 1.00 98.31 345 ILE A CA 1
ATOM 2633 C C . ILE A 1 345 ? -8.094 13.444 -0.099 1.00 98.31 345 ILE A C 1
ATOM 2635 O O . ILE A 1 345 ? -8.124 14.660 0.075 1.00 98.31 345 ILE A O 1
ATOM 2639 N N . MET A 1 346 ? -8.208 12.892 -1.297 1.00 98.31 346 MET A N 1
ATOM 2640 C CA . MET A 1 346 ? -8.487 13.624 -2.528 1.00 98.31 346 MET A CA 1
ATOM 2641 C C . MET A 1 346 ? -9.341 12.783 -3.475 1.00 98.31 346 MET A C 1
ATOM 2643 O O . MET A 1 346 ? -9.562 11.593 -3.246 1.00 98.31 346 MET A O 1
ATOM 2647 N N . ASN A 1 347 ? -9.862 13.400 -4.529 1.00 98.50 347 ASN A N 1
ATOM 2648 C CA . ASN A 1 347 ? -10.425 12.667 -5.657 1.00 98.50 347 ASN A CA 1
ATOM 2649 C C . ASN A 1 347 ? -9.312 11.945 -6.436 1.00 98.50 347 ASN A C 1
ATOM 2651 O O . ASN A 1 347 ? -8.158 12.368 -6.409 1.00 98.50 347 ASN A O 1
ATOM 2655 N N . ALA A 1 348 ? -9.674 10.904 -7.185 1.00 97.81 348 ALA A N 1
ATOM 2656 C CA . ALA A 1 348 ? -8.759 10.140 -8.042 1.00 97.81 348 ALA A CA 1
ATOM 2657 C C . ALA A 1 348 ? -7.947 10.988 -9.045 1.00 97.81 348 ALA A C 1
ATOM 2659 O O . ALA A 1 348 ? -6.862 10.593 -9.459 1.00 97.81 348 ALA A O 1
ATOM 2660 N N . ASP A 1 349 ? -8.465 12.156 -9.430 1.00 97.38 349 ASP A N 1
ATOM 2661 C CA . ASP A 1 349 ? -7.815 13.112 -10.334 1.00 97.38 349 ASP A CA 1
ATOM 2662 C C . ASP A 1 349 ? -6.895 14.124 -9.617 1.00 97.38 349 ASP A C 1
ATOM 2664 O O . ASP A 1 349 ? -6.391 15.056 -10.242 1.00 97.38 349 ASP A O 1
ATOM 2668 N N . GLY A 1 350 ? -6.692 13.973 -8.304 1.00 98.12 350 GLY A N 1
ATOM 2669 C CA . GLY A 1 350 ? -5.881 14.861 -7.467 1.00 98.12 350 GLY A CA 1
ATOM 2670 C C . GLY A 1 350 ? -6.619 16.092 -6.924 1.00 98.12 350 GLY A C 1
ATOM 2671 O O . GLY A 1 350 ? -6.069 16.834 -6.101 1.00 98.12 350 GLY A O 1
ATOM 2672 N N . SER A 1 351 ? -7.866 16.328 -7.346 1.00 98.44 351 SER A N 1
ATOM 2673 C CA . SER A 1 351 ? -8.671 17.469 -6.896 1.00 98.44 351 SER A CA 1
ATOM 2674 C C . SER A 1 351 ? -9.282 17.257 -5.503 1.00 98.44 351 SER A C 1
ATOM 2676 O O . SER A 1 351 ? -9.306 16.152 -4.966 1.00 98.44 351 SER A O 1
ATOM 2678 N N . ASN A 1 352 ? -9.824 18.327 -4.909 1.00 97.75 352 ASN A N 1
ATOM 2679 C CA . ASN A 1 352 ? -10.549 18.288 -3.629 1.00 97.75 352 ASN A CA 1
ATOM 2680 C C . ASN A 1 352 ? -9.757 17.679 -2.459 1.00 97.75 352 ASN A C 1
ATOM 2682 O O . ASN A 1 352 ? -10.292 16.884 -1.685 1.00 97.75 352 ASN A O 1
ATOM 2686 N N . GLN A 1 353 ? -8.491 18.074 -2.316 1.00 97.88 353 GLN A N 1
ATOM 2687 C CA . GLN A 1 353 ? -7.657 17.632 -1.200 1.00 97.88 353 GLN A CA 1
ATOM 2688 C C . GLN A 1 353 ? -8.211 18.155 0.135 1.00 97.88 353 GLN A C 1
ATOM 2690 O O . GLN A 1 353 ? -8.448 19.356 0.287 1.00 97.88 353 GLN A O 1
ATOM 2695 N N . LYS A 1 354 ? -8.419 17.258 1.100 1.00 97.12 354 LYS A N 1
ATOM 2696 C CA . LYS A 1 354 ? -9.008 17.545 2.412 1.00 97.12 354 LYS A CA 1
ATOM 2697 C C . LYS A 1 354 ? -8.269 16.775 3.507 1.00 97.12 354 LYS A C 1
ATOM 2699 O O . LYS A 1 354 ? -8.078 15.572 3.386 1.00 97.12 354 LYS A O 1
ATOM 2704 N N . GLN A 1 355 ? -7.929 17.464 4.591 1.00 97.56 355 GLN A N 1
ATOM 2705 C CA . GLN A 1 355 ? -7.391 16.870 5.816 1.00 97.56 355 GLN A CA 1
ATOM 2706 C C . GLN A 1 355 ? -8.481 16.095 6.584 1.00 97.56 355 GLN A C 1
ATOM 2708 O O . GLN A 1 355 ? -9.609 16.585 6.710 1.00 97.56 355 GLN A O 1
ATOM 2713 N N . LEU A 1 356 ? -8.160 14.898 7.083 1.00 97.25 356 LEU A N 1
ATOM 2714 C CA . LEU A 1 356 ? -9.045 14.054 7.9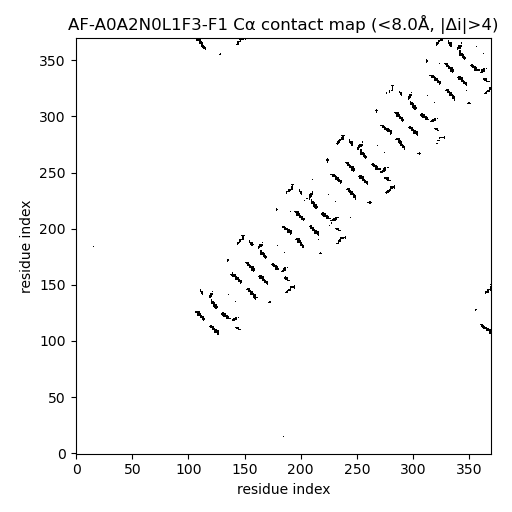01 1.00 97.25 356 LEU A CA 1
ATOM 2715 C C . LEU A 1 356 ? -8.629 13.966 9.373 1.00 97.25 356 LEU A C 1
ATOM 2717 O O . LEU A 1 356 ? -9.498 13.792 10.226 1.00 97.25 356 LEU A O 1
ATOM 2721 N N . THR A 1 357 ? -7.337 14.080 9.675 1.00 97.50 357 THR A N 1
ATOM 2722 C CA . THR A 1 357 ? -6.816 14.128 11.049 1.00 97.50 357 THR A CA 1
ATOM 2723 C C . THR A 1 357 ? -6.165 15.480 11.302 1.00 97.50 357 THR A C 1
ATOM 2725 O O . THR A 1 357 ? -5.523 16.009 10.405 1.00 97.50 357 THR A O 1
ATOM 2728 N N . ASP A 1 358 ? -6.378 16.071 12.477 1.00 94.94 358 ASP A N 1
ATOM 2729 C CA . ASP A 1 358 ? -5.965 17.450 12.788 1.00 94.94 358 ASP A CA 1
ATOM 2730 C C . ASP A 1 358 ? -5.464 17.608 14.233 1.00 94.94 358 ASP A C 1
ATOM 2732 O O . ASP A 1 358 ? -5.780 18.561 14.950 1.00 94.94 358 ASP A O 1
ATOM 2736 N N . ASN A 1 359 ? -4.684 16.638 14.688 1.00 92.38 359 ASN A N 1
ATOM 2737 C CA . ASN A 1 359 ? -4.202 16.566 16.063 1.00 92.38 359 ASN A CA 1
ATOM 2738 C C . ASN A 1 359 ? -2.667 16.606 16.089 1.00 92.38 359 ASN A C 1
ATOM 2740 O O . ASN A 1 359 ? -2.034 16.628 15.047 1.00 92.38 359 ASN A O 1
ATOM 2744 N N . ALA A 1 360 ? -2.059 16.653 17.277 1.00 93.75 360 ALA A N 1
ATOM 2745 C CA . ALA A 1 360 ? -0.606 16.815 17.404 1.00 93.75 360 ALA A CA 1
ATOM 2746 C C . ALA A 1 360 ? 0.212 15.539 17.114 1.00 93.75 360 ALA A C 1
ATOM 2748 O O . ALA A 1 360 ? 1.441 15.599 17.140 1.00 93.75 360 ALA A O 1
ATOM 2749 N N . ALA A 1 361 ? -0.446 14.398 16.908 1.00 94.69 361 ALA A N 1
ATOM 2750 C CA . ALA A 1 361 ? 0.206 13.121 16.658 1.00 94.69 361 ALA A CA 1
ATOM 2751 C C . ALA A 1 361 ? 0.701 12.981 15.222 1.00 94.69 361 ALA A C 1
ATOM 2753 O O . ALA A 1 361 ? 0.289 13.702 14.319 1.00 94.69 361 ALA A O 1
ATOM 2754 N N . ILE A 1 362 ? 1.572 12.011 15.001 1.00 96.62 362 ILE A N 1
ATOM 2755 C CA . ILE A 1 362 ? 1.988 11.570 13.679 1.00 96.62 362 ILE A CA 1
ATOM 2756 C C . ILE A 1 362 ? 1.017 10.480 13.224 1.00 96.62 362 ILE A C 1
ATOM 2758 O O . ILE A 1 362 ? 1.086 9.348 13.701 1.00 96.62 362 ILE A O 1
ATOM 2762 N N . ASP A 1 363 ? 0.154 10.820 12.269 1.00 97.25 363 ASP A N 1
ATOM 2763 C CA . ASP A 1 363 ? -0.784 9.906 11.625 1.00 97.25 363 ASP A CA 1
ATOM 2764 C C . ASP A 1 363 ? -0.254 9.521 10.227 1.00 97.25 363 ASP A C 1
ATOM 2766 O O . ASP A 1 363 ? 0.004 10.382 9.380 1.00 97.25 363 ASP A O 1
ATOM 2770 N N . LYS A 1 364 ? -0.026 8.223 9.984 1.00 96.75 364 LYS A N 1
ATOM 2771 C CA . LYS A 1 364 ? 0.672 7.706 8.788 1.00 96.75 364 LYS A CA 1
ATOM 2772 C C . LYS A 1 364 ? 0.066 6.414 8.238 1.00 96.75 364 LYS A C 1
ATOM 2774 O O . LYS A 1 364 ? -0.736 5.763 8.899 1.00 96.75 364 LYS A O 1
ATOM 2779 N N . GLN A 1 365 ? 0.518 6.044 7.033 1.00 96.81 365 GLN A N 1
ATOM 2780 C CA . GLN A 1 365 ? 0.226 4.773 6.349 1.00 96.81 365 GLN A CA 1
ATOM 2781 C C . GLN A 1 365 ? -1.276 4.442 6.319 1.00 96.81 365 GLN A C 1
ATOM 2783 O O . GLN A 1 365 ? -1.697 3.437 6.896 1.00 96.81 365 GLN A O 1
ATOM 2788 N N . PRO A 1 366 ? -2.105 5.312 5.713 1.00 98.12 366 PRO A N 1
ATOM 2789 C CA . PRO A 1 366 ? -3.519 5.021 5.593 1.00 98.12 366 PRO A CA 1
ATOM 2790 C C . PRO A 1 366 ? -3.738 3.821 4.669 1.00 98.12 366 PRO A C 1
ATOM 2792 O O . PRO A 1 366 ? -3.142 3.741 3.598 1.00 98.12 366 PRO A O 1
ATOM 2795 N N . ASP A 1 367 ? -4.669 2.953 5.042 1.00 97.56 367 ASP A N 1
ATOM 2796 C CA . ASP A 1 367 ? -5.215 1.920 4.173 1.00 97.56 367 ASP A CA 1
ATOM 2797 C C . ASP A 1 367 ? -6.741 2.008 4.133 1.00 97.56 367 ASP A C 1
ATOM 2799 O O . ASP A 1 367 ? -7.421 2.059 5.169 1.00 97.56 367 ASP A O 1
ATOM 2803 N N . TRP A 1 368 ? -7.286 2.081 2.920 1.00 94.38 368 TRP A N 1
ATOM 2804 C CA . TRP A 1 368 ? -8.705 2.318 2.702 1.00 94.38 368 TRP A CA 1
ATOM 2805 C C . TRP A 1 368 ? -9.450 0.983 2.660 1.00 94.38 368 TRP A C 1
ATOM 2807 O O . TRP A 1 368 ? -9.398 0.229 1.692 1.00 94.38 368 TRP A O 1
ATOM 2817 N N . GLY A 1 369 ? -10.184 0.708 3.730 1.00 86.88 369 GLY A N 1
ATOM 2818 C CA . GLY A 1 369 ? -10.989 -0.492 3.879 1.00 86.88 369 GLY A CA 1
ATOM 2819 C C . GLY A 1 369 ? -12.293 -0.463 3.076 1.00 86.88 369 GLY A C 1
ATOM 2820 O O . GLY A 1 369 ? -12.720 0.584 2.582 1.00 86.88 369 GLY A O 1
ATOM 2821 N N . PRO A 1 370 ? -12.947 -1.624 2.943 1.00 73.31 370 PRO A N 1
ATOM 2822 C CA . PRO A 1 370 ? -14.168 -1.769 2.159 1.00 73.31 370 PRO A CA 1
ATOM 2823 C C . PRO A 1 370 ? -15.412 -1.099 2.738 1.00 73.31 370 PRO A C 1
ATOM 2825 O O . PRO A 1 370 ? -15.435 -0.780 3.953 1.00 73.31 370 PRO A O 1
#

Solvent-accessible surface area (backbone atoms only — not comparable to full-atom values): 21014 Å² total; per-residue (Å²): 129,74,82,67,60,71,68,63,73,42,67,86,62,32,72,61,55,58,47,52,53,55,51,50,56,58,57,60,74,73,60,80,86,76,84,87,78,84,83,82,83,89,82,86,82,84,86,83,82,90,79,90,80,86,84,88,86,88,83,84,88,84,89,79,82,82,86,83,83,80,84,79,89,80,86,88,80,84,83,78,94,74,85,84,79,79,89,75,85,77,83,78,73,86,72,78,85,75,72,80,78,76,72,75,75,72,77,41,30,34,33,26,18,31,31,78,87,60,62,33,23,36,30,35,22,37,80,85,43,46,78,71,39,77,55,54,88,68,94,28,42,25,37,42,41,25,49,32,66,84,41,60,29,32,34,25,20,31,30,64,83,78,42,37,24,33,30,36,26,35,68,85,50,46,77,73,41,77,44,53,90,74,91,52,46,28,33,47,41,26,45,29,54,85,50,59,31,32,34,22,22,29,53,45,100,88,68,26,34,21,33,31,37,21,34,65,82,39,47,78,70,44,76,40,50,86,59,90,28,48,24,34,40,43,22,44,30,54,85,53,67,33,32,30,25,20,31,36,81,58,74,41,32,26,35,30,33,22,33,83,81,36,46,77,73,42,79,38,54,90,53,91,38,43,30,40,46,34,30,49,30,59,86,60,59,33,32,34,26,23,31,35,80,84,81,40,36,24,34,32,38,21,37,76,82,38,46,77,73,43,77,42,52,88,75,98,41,44,28,41,50,49,28,50,32,68,84,46,60,28,31,35,24,20,29,37,79,80,81,44,32,22,37,31,36,22,35,63,84,37,45,78,71,42,77,48,49,90,68,95,36,51,27,38,42,40,23,50,31,79

Radius of gyration: 28.9 Å; Cα contacts (8 Å, |Δi|>4): 799; chains: 1; bounding box: 110×52×72 Å